Protein AF-A0A8S4DML5-F1 (afdb_monomer_lite)

Secondary structure (DSSP, 8-state):
----------SS-SSS----------------------------------------------------------------PPPPPPSSHHHHHHHHHHHHHHHHHH-TTS-HHHHHHHHHHHHHHHHHHHHHHHHHHHHTTSSS-----------------PPPHHHHHHHHHHHHHHHHHHHHHHHHHHHHHHHHHHHHT---HHHHHHTSSS---------PPP-PPPP--PPP---SSTT--HHHHHHHHHHHS---TTPPPSEEEEETTEEEEE--------GGGTTTEEEEEEETTSSSSSBPEEEEEE--S-------------B-GGG--HHHHHHHHHHHHHHTT--HHHHTT---HHHHHHHHHHHHHHHHHHHHHHSPBP--------TT--HHHHHHHHHHHHHHHHHHHHHHHTS--S--

Structure (mmCIF, N/CA/C/O backbone):
data_AF-A0A8S4DML5-F1
#
_entry.id   AF-A0A8S4DML5-F1
#
loop_
_atom_site.group_PDB
_atom_site.id
_atom_site.type_symbol
_atom_site.label_atom_id
_atom_site.label_alt_id
_atom_site.label_comp_id
_atom_site.label_asym_id
_atom_site.label_entity_id
_atom_site.label_seq_id
_atom_site.pdbx_PDB_ins_code
_atom_site.Cartn_x
_atom_site.Cartn_y
_atom_site.Cartn_z
_atom_site.occupancy
_atom_site.B_iso_or_equiv
_atom_site.auth_seq_id
_atom_site.auth_comp_id
_atom_site.auth_asym_id
_atom_site.auth_atom_id
_atom_site.pdbx_PDB_model_num
ATOM 1 N N . MET A 1 1 ? 69.314 3.928 -83.549 1.00 43.50 1 MET A N 1
ATOM 2 C CA . MET A 1 1 ? 68.982 5.029 -82.618 1.00 43.50 1 MET A CA 1
ATOM 3 C C . MET A 1 1 ? 67.497 4.876 -82.289 1.00 43.50 1 MET A C 1
ATOM 5 O O . MET A 1 1 ? 66.693 5.177 -83.151 1.00 43.50 1 MET A O 1
ATOM 9 N N . SER A 1 2 ? 67.103 4.047 -81.308 1.00 38.12 2 SER A N 1
ATOM 10 C CA . SER A 1 2 ? 67.090 4.299 -79.843 1.00 38.12 2 SER A CA 1
ATOM 11 C C . SER A 1 2 ? 66.292 5.568 -79.516 1.00 38.12 2 SER A C 1
ATOM 13 O O . SER A 1 2 ? 66.682 6.614 -80.013 1.00 38.12 2 SER A O 1
ATOM 15 N N . SER A 1 3 ? 65.213 5.617 -78.730 1.00 38.69 3 SER A N 1
ATOM 16 C CA . SER A 1 3 ? 64.372 4.673 -77.963 1.00 38.69 3 SER A CA 1
ATOM 17 C C . SER A 1 3 ? 63.015 5.403 -77.801 1.00 38.69 3 SER A C 1
ATOM 19 O O . SER A 1 3 ? 63.015 6.617 -77.633 1.00 38.69 3 SER A O 1
ATOM 21 N N . ALA A 1 4 ? 61.852 4.830 -78.117 1.00 42.56 4 ALA A N 1
ATOM 22 C CA . ALA A 1 4 ? 61.003 3.975 -77.275 1.00 42.56 4 ALA A CA 1
ATOM 23 C C . ALA A 1 4 ? 60.740 4.495 -75.840 1.00 42.56 4 ALA A C 1
ATOM 25 O O . ALA A 1 4 ? 61.623 4.464 -74.990 1.00 42.56 4 ALA A O 1
ATOM 26 N N . GLU A 1 5 ? 59.489 4.929 -75.635 1.00 47.06 5 GLU A N 1
ATOM 27 C CA . GLU A 1 5 ? 58.614 4.691 -74.473 1.00 47.06 5 GLU A CA 1
ATOM 28 C C . GLU A 1 5 ? 59.188 4.833 -73.053 1.00 47.06 5 GLU A C 1
ATOM 30 O O . GLU A 1 5 ? 59.915 3.965 -72.576 1.00 47.06 5 GLU A O 1
ATOM 35 N N . LYS A 1 6 ? 58.725 5.870 -72.334 1.00 44.53 6 LYS A N 1
ATOM 36 C CA . LYS A 1 6 ? 58.383 5.865 -70.892 1.00 44.53 6 LYS A CA 1
ATOM 37 C C . LYS A 1 6 ? 57.997 7.280 -70.450 1.00 44.53 6 LYS A C 1
ATOM 39 O O . LYS A 1 6 ? 58.834 8.171 -70.517 1.00 44.53 6 LYS A O 1
ATOM 44 N N . ASN A 1 7 ? 56.740 7.475 -70.041 1.00 41.44 7 ASN A N 1
ATOM 45 C CA . ASN A 1 7 ? 56.297 8.370 -68.951 1.00 41.44 7 ASN A CA 1
ATOM 46 C C . ASN A 1 7 ? 54.785 8.634 -69.044 1.00 41.44 7 ASN A C 1
ATOM 48 O O . ASN A 1 7 ? 54.324 9.692 -69.465 1.00 41.44 7 ASN A O 1
ATOM 52 N N . LYS A 1 8 ? 54.008 7.644 -68.612 1.00 47.72 8 LYS A N 1
ATOM 53 C CA . LYS A 1 8 ? 52.675 7.814 -68.033 1.00 47.72 8 LYS A CA 1
ATOM 54 C C . LYS A 1 8 ? 52.695 6.941 -66.790 1.00 47.72 8 LYS A C 1
ATOM 56 O O . LYS A 1 8 ? 52.765 5.735 -66.956 1.00 47.72 8 LYS A O 1
ATOM 61 N N . ASP A 1 9 ? 52.824 7.578 -65.628 1.00 46.12 9 ASP A N 1
ATOM 62 C CA . ASP A 1 9 ? 52.493 7.086 -64.277 1.00 46.12 9 ASP A CA 1
ATOM 63 C C . ASP A 1 9 ? 53.330 7.855 -63.253 1.00 46.12 9 ASP A C 1
ATOM 65 O O . ASP A 1 9 ? 54.332 7.361 -62.749 1.00 46.12 9 ASP A O 1
ATOM 69 N N . SER A 1 10 ? 52.966 9.113 -62.991 1.00 44.53 10 SER A N 1
ATOM 70 C CA . SER A 1 10 ? 53.506 9.920 -61.882 1.00 44.53 10 SER A CA 1
ATOM 71 C C . SER A 1 10 ? 52.657 11.183 -61.696 1.00 44.53 10 SER A C 1
ATOM 73 O O . SER A 1 10 ? 53.144 12.271 -61.966 1.00 44.53 10 SER A O 1
ATOM 75 N N . LEU A 1 11 ? 51.368 11.068 -61.344 1.00 45.03 11 LEU A N 1
ATOM 76 C CA . LEU A 1 11 ? 50.532 12.226 -60.951 1.00 45.03 11 LEU A CA 1
ATOM 77 C C . LEU A 1 11 ? 49.243 11.794 -60.216 1.00 45.03 11 LEU A C 1
ATOM 79 O O . LEU A 1 11 ? 48.138 12.239 -60.522 1.00 45.03 11 LEU A O 1
ATOM 83 N N . SER A 1 12 ? 49.359 10.872 -59.252 1.00 45.91 12 SER A N 1
ATOM 84 C CA . SER A 1 12 ? 48.226 10.467 -58.389 1.00 45.91 12 SER A CA 1
ATOM 85 C C . SER A 1 12 ? 48.623 10.115 -56.947 1.00 45.91 12 SER A C 1
ATOM 87 O O . SER A 1 12 ? 47.903 9.392 -56.270 1.00 45.91 12 SER A O 1
ATOM 89 N N . GLN A 1 13 ? 49.746 10.636 -56.447 1.00 42.59 13 GLN A N 1
ATOM 90 C CA . GLN A 1 13 ? 50.153 10.485 -55.043 1.00 42.59 13 GLN A CA 1
ATOM 91 C C . GLN A 1 13 ? 50.622 11.829 -54.481 1.00 42.59 13 GLN A C 1
ATOM 93 O O . GLN A 1 13 ? 51.807 12.041 -54.274 1.00 42.59 13 GLN A O 1
ATOM 98 N N . GLU A 1 14 ? 49.689 12.758 -54.272 1.00 41.12 14 GLU A N 1
ATOM 99 C CA . GLU A 1 14 ? 49.953 13.990 -53.509 1.00 41.12 14 GLU A CA 1
ATOM 100 C C . GLU A 1 14 ? 48.651 14.609 -52.959 1.00 41.12 14 GLU A C 1
ATOM 102 O O . GLU A 1 14 ? 48.405 15.807 -53.054 1.00 41.12 14 GLU A O 1
ATOM 107 N N . ALA A 1 15 ? 47.761 13.775 -52.402 1.00 43.31 15 ALA A N 1
ATOM 108 C CA . ALA A 1 15 ? 46.503 14.241 -51.801 1.00 43.31 15 ALA A CA 1
ATOM 109 C C . ALA A 1 15 ? 46.094 13.498 -50.514 1.00 43.31 15 ALA A C 1
ATOM 111 O O . ALA A 1 15 ? 44.920 13.496 -50.156 1.00 43.31 15 ALA A O 1
ATOM 112 N N . GLU A 1 16 ? 47.036 12.884 -49.789 1.00 42.53 16 GLU A N 1
ATOM 113 C CA . GLU A 1 16 ? 46.698 12.105 -48.585 1.00 42.53 16 GLU A CA 1
ATOM 114 C C . GLU A 1 16 ? 47.718 12.261 -47.445 1.00 42.53 16 GLU A C 1
ATOM 116 O O . GLU A 1 16 ? 48.120 11.303 -46.790 1.00 42.53 16 GLU A O 1
ATOM 121 N N . GLN A 1 17 ? 48.160 13.497 -47.184 1.00 43.00 17 GLN A N 1
ATOM 122 C CA . GLN A 1 17 ? 49.045 13.774 -46.048 1.00 43.00 17 GLN A CA 1
ATOM 123 C C . GLN A 1 17 ? 48.793 15.138 -45.393 1.00 43.00 17 GLN A C 1
ATOM 125 O O . GLN A 1 17 ? 49.704 15.933 -45.210 1.00 43.00 17 GLN A O 1
ATOM 130 N N . MET A 1 18 ? 47.548 15.414 -44.996 1.00 38.84 18 MET A N 1
ATOM 131 C CA . MET A 1 18 ? 47.234 16.479 -44.033 1.00 38.84 18 MET A CA 1
ATOM 132 C C . MET A 1 18 ? 45.962 16.145 -43.250 1.00 38.84 18 MET A C 1
ATOM 134 O O . MET A 1 18 ? 44.891 16.635 -43.583 1.00 38.84 18 MET A O 1
ATOM 138 N N . GLN A 1 19 ? 46.073 15.318 -42.205 1.00 40.84 19 GLN A N 1
ATOM 139 C CA . GLN A 1 19 ? 45.114 15.275 -41.087 1.00 40.84 19 GLN A CA 1
ATOM 140 C C . GLN A 1 19 ? 45.673 14.449 -39.913 1.00 40.84 19 GLN A C 1
ATOM 142 O O . GLN A 1 19 ? 45.188 13.377 -39.571 1.00 40.84 19 GLN A O 1
ATOM 147 N N . ALA A 1 20 ? 46.730 14.955 -39.275 1.00 39.00 20 ALA A N 1
ATOM 148 C CA . ALA A 1 20 ? 47.215 14.418 -38.004 1.00 39.00 20 ALA A CA 1
ATOM 149 C C . ALA A 1 20 ? 47.859 15.526 -37.159 1.00 39.00 20 ALA A C 1
ATOM 151 O O . ALA A 1 20 ? 49.076 15.637 -37.089 1.00 39.00 20 ALA A O 1
ATOM 152 N N . SER A 1 21 ? 47.045 16.354 -36.501 1.00 42.34 21 SER A N 1
ATOM 153 C CA . SER A 1 21 ? 47.505 17.168 -35.367 1.00 42.34 21 SER A CA 1
ATOM 154 C C . SER A 1 21 ? 46.320 17.762 -34.608 1.00 42.34 21 SER A C 1
ATOM 156 O O . SER A 1 21 ? 45.771 18.783 -35.010 1.00 42.34 21 SER A O 1
ATOM 158 N N . ASN A 1 22 ? 45.921 17.129 -33.505 1.00 33.06 22 ASN A N 1
ATOM 159 C CA . ASN A 1 22 ? 45.274 17.813 -32.380 1.00 33.06 22 ASN A CA 1
ATOM 160 C C . ASN A 1 22 ? 45.374 16.939 -31.122 1.00 33.06 22 ASN A C 1
ATOM 162 O O . ASN A 1 22 ? 44.399 16.391 -30.616 1.00 33.06 22 ASN A O 1
ATOM 166 N N . VAL A 1 23 ? 46.603 16.798 -30.621 1.00 33.56 23 VAL A N 1
ATOM 167 C CA . VAL A 1 23 ? 46.881 16.286 -29.275 1.00 33.56 23 VAL A CA 1
ATOM 168 C C . VAL A 1 23 ? 47.027 17.496 -28.358 1.00 33.56 23 VAL A C 1
ATOM 170 O O . VAL A 1 23 ? 48.011 18.227 -28.429 1.00 33.56 23 VAL A O 1
ATOM 173 N N . ARG A 1 24 ? 46.028 17.719 -27.502 1.00 36.59 24 ARG A N 1
ATOM 174 C CA . ARG A 1 24 ? 46.037 18.765 -26.475 1.00 36.59 24 ARG A CA 1
ATOM 175 C C . ARG A 1 24 ? 46.524 18.147 -25.159 1.00 36.59 24 ARG A C 1
ATOM 177 O O . ARG A 1 24 ? 45.822 17.333 -24.567 1.00 36.59 24 ARG A O 1
ATOM 184 N N . ARG A 1 25 ? 47.733 18.518 -24.725 1.00 37.28 25 ARG A N 1
ATOM 185 C CA . ARG A 1 25 ? 48.276 18.274 -23.376 1.00 37.28 25 ARG A CA 1
ATOM 186 C C . ARG A 1 25 ? 48.234 19.576 -22.567 1.00 37.28 25 ARG A C 1
ATOM 188 O O . ARG A 1 25 ? 48.744 20.583 -23.041 1.00 37.28 25 ARG A O 1
ATOM 195 N N . SER A 1 26 ? 47.705 19.513 -21.347 1.00 39.19 26 SER A N 1
ATOM 196 C CA . SER A 1 26 ? 48.085 20.330 -20.173 1.00 39.19 26 SER A CA 1
ATOM 197 C C . SER A 1 26 ? 47.389 19.701 -18.950 1.00 39.19 26 SER A C 1
ATOM 199 O O . SER A 1 26 ? 46.168 19.573 -18.979 1.00 39.19 26 SER A O 1
ATOM 201 N N . ILE A 1 27 ? 48.090 19.020 -18.034 1.00 33.44 27 ILE A N 1
ATOM 202 C CA . ILE A 1 27 ? 48.936 19.509 -16.914 1.00 33.44 27 ILE A CA 1
ATOM 203 C C . ILE A 1 27 ? 48.115 19.915 -15.674 1.00 33.44 27 ILE A C 1
ATOM 205 O O . ILE A 1 27 ? 47.190 20.714 -15.782 1.00 33.44 27 ILE A O 1
ATOM 209 N N . GLY A 1 28 ? 48.516 19.356 -14.520 1.00 33.41 28 GLY A N 1
ATOM 210 C CA . GLY A 1 28 ? 48.061 19.650 -13.153 1.00 33.41 28 GLY A CA 1
ATOM 211 C C . GLY A 1 28 ? 47.936 18.366 -12.312 1.00 33.41 28 GLY A C 1
ATOM 212 O O . GLY A 1 28 ? 46.857 17.791 -12.245 1.00 33.41 28 GLY A O 1
ATOM 213 N N . GLU A 1 29 ? 49.045 17.716 -11.939 1.00 34.72 29 GLU A N 1
ATOM 214 C CA . GLU A 1 29 ? 49.733 17.872 -10.634 1.00 34.72 29 GLU A CA 1
ATOM 215 C C . GLU A 1 29 ? 48.954 17.296 -9.438 1.00 34.72 29 GLU A C 1
ATOM 217 O O . GLU A 1 29 ? 48.084 17.949 -8.877 1.00 34.72 29 GLU A O 1
ATOM 222 N N . TRP A 1 30 ? 49.331 16.083 -9.018 1.00 33.56 30 TRP A N 1
ATOM 223 C CA . TRP A 1 30 ? 49.193 15.609 -7.636 1.00 33.56 30 TRP A CA 1
ATOM 224 C C . TRP A 1 30 ? 50.451 14.809 -7.286 1.00 33.56 30 TRP A C 1
ATOM 226 O O . TRP A 1 30 ? 50.546 13.617 -7.571 1.00 33.56 30 TRP A O 1
ATOM 236 N N . GLU A 1 31 ? 51.431 15.488 -6.693 1.00 32.94 31 GLU A N 1
ATOM 237 C CA . GLU A 1 31 ? 52.483 14.857 -5.902 1.00 32.94 31 GLU A CA 1
ATOM 238 C C . GLU A 1 31 ? 52.052 14.862 -4.434 1.00 32.94 31 GLU A C 1
ATOM 240 O O . GLU A 1 31 ? 51.835 15.912 -3.833 1.00 32.94 31 GLU A O 1
ATOM 245 N N . ALA A 1 32 ? 51.962 13.677 -3.839 1.00 39.50 32 ALA A N 1
ATOM 246 C CA . ALA A 1 32 ? 52.193 13.499 -2.416 1.00 39.50 32 ALA A CA 1
ATOM 247 C C . ALA A 1 32 ? 52.879 12.145 -2.220 1.00 39.50 32 ALA A C 1
ATOM 249 O O . ALA A 1 32 ? 52.332 11.084 -2.518 1.00 39.50 32 ALA A O 1
ATOM 250 N N . ALA A 1 33 ? 54.126 12.245 -1.781 1.00 34.00 33 ALA A N 1
ATOM 251 C CA . ALA A 1 33 ? 55.048 11.179 -1.450 1.00 34.00 33 ALA A CA 1
ATOM 252 C C . ALA A 1 33 ? 54.569 10.316 -0.270 1.00 34.00 33 ALA A C 1
ATOM 254 O O . ALA A 1 33 ? 53.842 10.812 0.588 1.00 34.00 33 ALA A O 1
ATOM 255 N N . ILE A 1 34 ? 55.056 9.066 -0.194 1.00 35.41 34 ILE A N 1
ATOM 256 C CA . ILE A 1 34 ? 55.748 8.425 0.959 1.00 35.41 34 ILE A CA 1
ATOM 257 C C . ILE A 1 34 ? 55.991 6.922 0.640 1.00 35.41 34 ILE A C 1
ATOM 259 O O . ILE A 1 34 ? 55.310 6.370 -0.224 1.00 35.41 34 ILE A O 1
ATOM 263 N N . PRO A 1 35 ? 57.028 6.274 1.217 1.00 47.12 35 PRO A N 1
ATOM 264 C CA . PRO A 1 35 ? 57.966 5.462 0.449 1.00 47.12 35 PRO A CA 1
ATOM 265 C C . PRO A 1 35 ? 57.897 3.942 0.690 1.00 47.12 35 PRO A C 1
ATOM 267 O O . PRO A 1 35 ? 57.499 3.457 1.742 1.00 47.12 35 PRO A O 1
ATOM 270 N N . ASN A 1 36 ? 58.399 3.224 -0.317 1.00 34.19 36 ASN A N 1
ATOM 271 C CA . ASN A 1 36 ? 59.431 2.181 -0.258 1.00 34.19 36 ASN A CA 1
ATOM 272 C C . ASN A 1 36 ? 59.544 1.328 1.029 1.00 34.19 36 ASN A C 1
ATOM 274 O O . ASN A 1 36 ? 60.187 1.733 1.996 1.00 34.19 36 ASN A O 1
ATOM 278 N N . GLN A 1 37 ? 59.076 0.078 0.962 1.00 35.03 37 GLN A N 1
ATOM 279 C CA . GLN A 1 37 ? 59.736 -1.056 1.615 1.00 35.03 37 GLN A CA 1
ATOM 280 C C . GLN A 1 37 ? 59.758 -2.243 0.652 1.00 35.03 37 GLN A C 1
ATOM 282 O O . GLN A 1 37 ? 58.723 -2.690 0.159 1.00 35.03 37 GLN A O 1
ATOM 287 N N . GLY A 1 38 ? 60.970 -2.707 0.352 1.00 32.72 38 GLY A N 1
ATOM 288 C CA . GLY A 1 38 ? 61.217 -3.886 -0.460 1.00 32.72 38 GLY A CA 1
ATOM 289 C C . GLY A 1 38 ? 61.038 -5.179 0.327 1.00 32.72 38 GLY A C 1
ATOM 290 O O . GLY A 1 38 ? 61.158 -5.202 1.547 1.00 32.72 38 GLY A O 1
ATOM 291 N N . SER A 1 39 ? 60.807 -6.267 -0.399 1.00 33.22 39 SER A N 1
ATOM 292 C CA . SER A 1 39 ? 61.196 -7.610 0.017 1.00 33.22 39 SER A CA 1
ATOM 293 C C . SER A 1 39 ? 61.070 -8.576 -1.162 1.00 33.22 39 SER A C 1
ATOM 295 O O . SER A 1 39 ? 60.034 -8.705 -1.805 1.00 33.22 39 SER A O 1
ATOM 297 N N . SER A 1 40 ? 62.212 -9.189 -1.426 1.00 33.50 40 SER A N 1
ATOM 298 C CA . SER A 1 40 ? 62.582 -10.311 -2.281 1.00 33.50 40 SER A CA 1
ATOM 299 C C . SER A 1 40 ? 61.523 -11.353 -2.683 1.00 33.50 40 SER A C 1
ATOM 301 O O . SER A 1 40 ? 60.877 -11.974 -1.842 1.00 33.50 40 SER A O 1
ATOM 303 N N . ASN A 1 41 ? 61.532 -11.668 -3.986 1.00 37.12 41 ASN A N 1
ATOM 304 C CA . ASN A 1 41 ? 61.217 -12.990 -4.550 1.00 37.12 41 ASN A CA 1
ATOM 305 C C . ASN A 1 41 ? 62.090 -14.090 -3.905 1.00 37.12 41 ASN A C 1
ATOM 307 O O . ASN A 1 41 ? 63.236 -13.824 -3.530 1.00 37.12 41 ASN A O 1
ATOM 311 N N . PRO A 1 42 ? 61.630 -15.353 -3.918 1.00 44.56 42 PRO A N 1
ATOM 312 C CA . PRO A 1 42 ? 62.231 -16.243 -4.910 1.00 44.56 42 PRO A CA 1
ATOM 313 C C . PRO A 1 42 ? 61.254 -17.181 -5.643 1.00 44.56 42 PRO A C 1
ATOM 315 O O . PRO A 1 42 ? 60.119 -17.425 -5.250 1.00 44.56 42 PRO A O 1
ATOM 318 N N . SER A 1 43 ? 61.810 -17.664 -6.750 1.00 36.31 43 SER A N 1
ATOM 319 C CA . SER A 1 43 ? 61.321 -18.486 -7.862 1.00 36.31 43 SER A CA 1
ATOM 320 C C . SER A 1 43 ? 60.742 -19.882 -7.519 1.00 36.31 43 SER A C 1
ATOM 322 O O . SER A 1 43 ? 60.830 -20.331 -6.377 1.00 36.31 43 SER A O 1
ATOM 324 N N . PRO A 1 44 ? 60.180 -20.599 -8.522 1.00 51.00 44 PRO A N 1
ATOM 325 C CA . PRO A 1 44 ? 59.235 -21.699 -8.358 1.00 51.00 44 PRO A CA 1
ATOM 326 C C . PRO A 1 44 ? 59.912 -23.072 -8.262 1.00 51.00 44 PRO A C 1
ATOM 328 O O . PRO A 1 44 ? 61.023 -23.274 -8.755 1.00 51.00 44 PRO A O 1
ATOM 331 N N . ARG A 1 45 ? 59.203 -24.059 -7.696 1.00 34.53 45 ARG A N 1
ATOM 332 C CA . ARG A 1 45 ? 59.623 -25.466 -7.716 1.00 34.53 45 ARG A CA 1
ATOM 333 C C . ARG A 1 45 ? 58.553 -26.364 -8.332 1.00 34.53 45 ARG A C 1
ATOM 335 O O . ARG A 1 45 ? 57.362 -26.214 -8.086 1.00 34.53 45 ARG A O 1
ATOM 342 N N . ALA A 1 46 ? 59.054 -27.257 -9.174 1.00 35.62 46 ALA A N 1
ATOM 343 C CA . ALA A 1 46 ? 58.359 -28.117 -10.108 1.00 35.62 46 ALA A CA 1
ATOM 344 C C . ALA A 1 46 ? 57.566 -29.278 -9.476 1.00 35.62 46 ALA A C 1
ATOM 346 O O . ALA A 1 46 ? 57.912 -29.781 -8.411 1.00 35.62 46 ALA A O 1
ATOM 347 N N . ALA A 1 47 ? 56.542 -29.682 -10.237 1.00 37.44 47 ALA A N 1
ATOM 348 C CA . ALA A 1 47 ? 55.995 -31.019 -10.485 1.00 37.44 47 ALA A CA 1
ATOM 349 C C . ALA A 1 47 ? 56.311 -32.161 -9.508 1.00 37.44 47 ALA A C 1
ATOM 351 O O . ALA A 1 47 ? 57.469 -32.547 -9.398 1.00 37.44 47 ALA A O 1
ATOM 352 N N . GLN A 1 48 ? 55.258 -32.845 -9.032 1.00 39.84 48 GLN A N 1
ATOM 353 C CA . GLN A 1 48 ? 55.164 -34.311 -9.100 1.00 39.84 48 GLN A CA 1
ATOM 354 C C . GLN A 1 48 ? 53.715 -34.762 -9.354 1.00 39.84 48 GLN A C 1
ATOM 356 O O . GLN A 1 48 ? 52.764 -34.259 -8.762 1.00 39.84 48 GLN A O 1
ATOM 361 N N . VAL A 1 49 ? 53.599 -35.698 -10.292 1.00 39.88 49 VAL A N 1
ATOM 362 C CA . VAL A 1 49 ? 52.410 -36.423 -10.753 1.00 39.88 49 VAL A CA 1
ATOM 363 C C . VAL A 1 49 ? 52.389 -37.801 -10.084 1.00 39.88 49 VAL A C 1
ATOM 365 O O . VAL A 1 49 ? 53.464 -38.361 -9.877 1.00 39.88 49 VAL A O 1
ATOM 368 N N . ALA A 1 50 ? 51.174 -38.338 -9.876 1.00 41.19 50 ALA A N 1
ATOM 369 C CA . ALA A 1 50 ? 50.750 -39.759 -9.833 1.00 41.19 50 ALA A CA 1
ATOM 370 C C . ALA A 1 50 ? 49.983 -40.146 -8.543 1.00 41.19 50 ALA A C 1
ATOM 372 O O . ALA A 1 50 ? 50.158 -39.501 -7.514 1.00 41.19 50 ALA A O 1
ATOM 373 N N . PRO A 1 51 ? 49.225 -41.262 -8.529 1.00 51.12 51 PRO A N 1
ATOM 374 C CA . PRO A 1 51 ? 48.191 -41.662 -9.487 1.00 51.12 51 PRO A CA 1
ATOM 375 C C . PRO A 1 51 ? 46.864 -42.060 -8.793 1.00 51.12 51 PRO A C 1
ATOM 377 O O . PRO A 1 51 ? 46.762 -42.178 -7.574 1.00 51.12 51 PRO A O 1
ATOM 380 N N . ALA A 1 52 ? 45.839 -42.281 -9.616 1.00 43.06 52 ALA A N 1
ATOM 381 C CA . ALA A 1 52 ? 44.499 -42.719 -9.244 1.00 43.06 52 ALA A CA 1
ATOM 382 C C . ALA A 1 52 ? 44.426 -44.173 -8.732 1.00 43.06 52 ALA A C 1
ATOM 384 O O . ALA A 1 52 ? 45.154 -45.044 -9.206 1.00 43.06 52 ALA A O 1
ATOM 385 N N . ALA A 1 53 ? 43.449 -44.441 -7.858 1.00 40.47 53 ALA A N 1
ATOM 386 C CA . ALA A 1 53 ? 42.870 -45.765 -7.616 1.00 40.47 53 ALA A CA 1
ATOM 387 C C . ALA A 1 53 ? 41.403 -45.641 -7.121 1.00 40.47 53 ALA A C 1
ATOM 389 O O . ALA A 1 53 ? 41.023 -44.573 -6.636 1.00 40.47 53 ALA A O 1
ATOM 390 N N . PRO A 1 54 ? 40.556 -46.682 -7.286 1.00 47.88 54 PRO A N 1
ATOM 391 C CA . PRO A 1 54 ? 39.150 -46.494 -7.646 1.00 47.88 54 PRO A CA 1
ATOM 392 C C . PRO A 1 54 ? 38.122 -47.015 -6.617 1.00 47.88 54 PRO A C 1
ATOM 394 O O . PRO A 1 54 ? 38.455 -47.671 -5.634 1.00 47.88 54 PRO A O 1
ATOM 397 N N . CYS A 1 55 ? 36.849 -46.814 -6.980 1.00 30.34 55 CYS A N 1
ATOM 398 C CA . CYS A 1 55 ? 35.654 -47.573 -6.583 1.00 30.34 55 CYS A CA 1
ATOM 399 C C . CYS A 1 55 ? 35.063 -47.339 -5.182 1.00 30.34 55 CYS A C 1
ATOM 401 O O . CYS A 1 55 ? 35.623 -47.741 -4.166 1.00 30.34 55 CYS A O 1
ATOM 403 N N . LYS A 1 56 ? 33.794 -46.899 -5.161 1.00 36.09 56 LYS A N 1
ATOM 404 C CA . LYS A 1 56 ? 32.656 -47.768 -4.794 1.00 36.09 56 LYS A CA 1
ATOM 405 C C . LYS A 1 56 ? 31.320 -47.100 -5.128 1.00 36.09 56 LYS A C 1
ATOM 407 O O . LYS A 1 56 ? 30.941 -46.093 -4.540 1.00 36.09 56 LYS A O 1
ATOM 412 N N . ALA A 1 57 ? 30.610 -47.716 -6.069 1.00 38.06 57 ALA A N 1
ATOM 413 C CA . ALA A 1 57 ? 29.192 -47.507 -6.299 1.00 38.06 57 ALA A CA 1
ATOM 414 C C . ALA A 1 57 ? 28.395 -47.976 -5.072 1.00 38.06 57 ALA A C 1
ATOM 416 O O . ALA A 1 57 ? 28.680 -49.037 -4.510 1.00 38.06 57 ALA A O 1
ATOM 417 N N . LYS A 1 58 ? 27.380 -47.206 -4.681 1.00 39.53 58 LYS A N 1
ATOM 418 C CA . LYS A 1 58 ? 26.340 -47.665 -3.763 1.00 39.53 58 LYS A CA 1
ATOM 419 C C . LYS A 1 58 ? 24.982 -47.315 -4.355 1.00 39.53 58 LYS A C 1
ATOM 421 O O . LYS A 1 58 ? 24.534 -46.177 -4.317 1.00 39.53 58 LYS A O 1
ATOM 426 N N . THR A 1 59 ? 24.384 -48.338 -4.949 1.00 37.12 59 THR A N 1
ATOM 427 C CA . THR A 1 59 ? 22.961 -48.480 -5.233 1.00 37.12 59 THR A CA 1
ATOM 428 C C . THR A 1 59 ? 22.161 -48.170 -3.973 1.00 37.12 59 THR A C 1
ATOM 430 O O . THR A 1 59 ? 22.435 -48.772 -2.936 1.00 37.12 59 THR A O 1
ATOM 433 N N . GLN A 1 60 ? 21.158 -47.299 -4.055 1.00 38.66 60 GLN A N 1
ATOM 434 C CA . GLN A 1 60 ? 20.016 -47.355 -3.149 1.00 38.66 60 GLN A CA 1
ATOM 435 C C . GLN A 1 60 ? 18.754 -46.839 -3.836 1.00 38.66 60 GLN A C 1
ATOM 437 O O . GLN A 1 60 ? 18.779 -45.981 -4.713 1.00 38.66 60 GLN A O 1
ATOM 442 N N . SER A 1 61 ? 17.683 -47.523 -3.480 1.00 32.16 61 SER A N 1
ATOM 443 C CA . SER A 1 61 ? 16.460 -47.770 -4.215 1.00 32.16 61 SER A CA 1
ATOM 444 C C . SER A 1 61 ? 15.339 -46.792 -3.885 1.00 32.16 61 SER A C 1
ATOM 446 O O . SER A 1 61 ? 15.277 -46.217 -2.804 1.00 32.16 61 SER A O 1
ATOM 448 N N . LEU A 1 62 ? 14.416 -46.720 -4.841 1.00 36.69 62 LEU A N 1
ATOM 449 C CA . LEU A 1 62 ? 13.020 -46.307 -4.741 1.00 36.69 62 LEU A CA 1
ATOM 450 C C . LEU A 1 62 ? 12.337 -46.734 -3.423 1.00 36.69 62 LEU A C 1
ATOM 452 O O . LEU A 1 62 ? 12.292 -47.927 -3.136 1.00 36.69 62 LEU A O 1
ATOM 456 N N . THR A 1 63 ? 11.693 -45.789 -2.733 1.00 33.16 63 THR A N 1
ATOM 457 C CA . THR A 1 63 ? 10.456 -46.001 -1.950 1.00 33.16 63 THR A CA 1
ATOM 458 C C . THR A 1 63 ? 9.691 -44.681 -1.823 1.00 33.16 63 THR A C 1
ATOM 460 O O . THR A 1 63 ? 10.283 -43.637 -1.560 1.00 33.16 63 THR A O 1
ATOM 463 N N . GLN A 1 64 ? 8.376 -44.739 -2.046 1.00 38.91 64 GLN A N 1
ATOM 464 C CA . GLN A 1 64 ? 7.416 -43.634 -1.987 1.00 38.91 64 GLN A CA 1
ATOM 465 C C . GLN A 1 64 ? 6.687 -43.577 -0.627 1.00 38.91 64 GLN A C 1
ATOM 467 O O . GLN A 1 64 ? 6.302 -44.622 -0.110 1.00 38.91 64 GLN A O 1
ATOM 472 N N . GLY A 1 65 ? 6.400 -42.348 -0.164 1.00 31.02 65 GLY A N 1
ATOM 473 C CA . GLY A 1 65 ? 5.276 -41.952 0.718 1.00 31.02 65 GLY A CA 1
ATOM 474 C C . GLY A 1 65 ? 5.497 -41.986 2.247 1.00 31.02 65 GLY A C 1
ATOM 475 O O . GLY A 1 65 ? 6.401 -42.673 2.708 1.00 31.02 65 GLY A O 1
ATOM 476 N N . PRO A 1 66 ? 4.603 -41.372 3.060 1.00 48.72 66 PRO A N 1
ATOM 477 C CA . PRO A 1 66 ? 4.012 -40.026 2.940 1.00 48.72 66 PRO A CA 1
ATOM 478 C C . PRO A 1 66 ? 4.028 -39.215 4.276 1.00 48.72 66 PRO A C 1
ATOM 480 O O . PRO A 1 66 ? 4.334 -39.744 5.337 1.00 48.72 66 PRO A O 1
ATOM 483 N N . THR A 1 67 ? 3.620 -37.936 4.194 1.00 39.62 67 THR A N 1
ATOM 484 C CA . THR A 1 67 ? 3.108 -37.038 5.270 1.00 39.62 67 THR A CA 1
ATOM 485 C C . THR A 1 67 ? 3.999 -36.714 6.482 1.00 39.62 67 THR A C 1
ATOM 487 O O . THR A 1 67 ? 4.190 -37.535 7.370 1.00 39.62 67 THR A O 1
ATOM 490 N N . GLY A 1 68 ? 4.434 -35.448 6.566 1.00 34.69 68 GLY A N 1
ATOM 491 C CA . GLY A 1 68 ? 5.105 -34.854 7.727 1.00 34.69 68 GLY A CA 1
ATOM 492 C C . GLY A 1 68 ? 4.726 -33.380 7.904 1.00 34.69 68 GLY A C 1
ATOM 493 O O . GLY A 1 68 ? 5.243 -32.504 7.219 1.00 34.69 68 GLY A O 1
ATOM 494 N N . GLU A 1 69 ? 3.750 -33.176 8.779 1.00 39.59 69 GLU A N 1
ATOM 495 C CA . GLU A 1 69 ? 3.483 -32.047 9.679 1.00 39.59 69 GLU A CA 1
ATOM 496 C C . GLU A 1 69 ? 4.597 -30.976 9.790 1.00 39.59 69 GLU A C 1
ATOM 498 O O . GLU A 1 69 ? 5.717 -31.259 10.211 1.00 39.59 69 GLU A O 1
ATOM 503 N N . VAL A 1 70 ? 4.280 -29.720 9.444 1.00 39.47 70 VAL A N 1
ATOM 504 C CA . VAL A 1 70 ? 5.164 -28.557 9.649 1.00 39.47 70 VAL A CA 1
ATOM 505 C C . VAL A 1 70 ? 4.628 -27.733 10.815 1.00 39.47 70 VAL A C 1
ATOM 507 O O . VAL A 1 70 ? 3.689 -26.953 10.675 1.00 39.47 70 VAL A O 1
ATOM 510 N N . THR A 1 71 ? 5.246 -27.906 11.980 1.00 37.66 71 THR A N 1
ATOM 511 C CA . THR A 1 71 ? 5.114 -27.011 13.132 1.00 37.66 71 THR A CA 1
ATOM 512 C C . THR A 1 71 ? 5.958 -25.755 12.910 1.00 37.66 71 THR A C 1
ATOM 514 O O . THR A 1 71 ? 7.186 -25.832 12.941 1.00 37.66 71 THR A O 1
ATOM 517 N N . ASP A 1 72 ? 5.322 -24.596 12.736 1.00 34.59 72 ASP A N 1
ATOM 518 C CA . ASP A 1 72 ? 6.000 -23.294 12.700 1.00 34.59 72 ASP A CA 1
ATOM 519 C C . ASP A 1 72 ? 5.923 -22.629 14.090 1.00 34.59 72 ASP A C 1
ATOM 521 O O . ASP A 1 72 ? 4.964 -21.940 14.444 1.00 34.59 72 ASP A O 1
ATOM 525 N N . ARG A 1 73 ? 6.925 -22.908 14.936 1.00 38.22 73 ARG A N 1
ATOM 526 C CA . ARG A 1 73 ? 7.151 -22.239 16.229 1.00 38.22 73 ARG A CA 1
ATOM 527 C C . ARG A 1 73 ? 8.133 -21.086 16.023 1.00 38.22 73 ARG A C 1
ATOM 529 O O . ARG A 1 73 ? 9.346 -21.277 16.070 1.00 38.22 73 ARG A O 1
ATOM 536 N N . ARG A 1 74 ? 7.615 -19.866 15.871 1.00 34.22 74 ARG A N 1
ATOM 537 C CA . ARG A 1 74 ? 8.423 -18.638 15.910 1.00 34.22 74 ARG A CA 1
ATOM 538 C C . ARG A 1 74 ? 8.534 -18.123 17.348 1.00 34.22 74 ARG A C 1
ATOM 540 O O . ARG A 1 74 ? 7.756 -17.280 17.784 1.00 34.22 74 ARG A O 1
ATOM 547 N N . SER A 1 75 ? 9.510 -18.645 18.084 1.00 35.25 75 SER A N 1
ATOM 548 C CA . SER A 1 75 ? 9.905 -18.131 19.399 1.00 35.25 75 SER A CA 1
ATOM 549 C C . SER A 1 75 ? 10.546 -16.747 19.251 1.00 35.25 75 SER A C 1
ATOM 551 O O . SER A 1 75 ? 11.578 -16.595 18.601 1.00 35.25 75 SER A O 1
ATOM 553 N N . VAL A 1 76 ? 9.927 -15.725 19.843 1.00 42.31 76 VAL A N 1
ATOM 554 C CA . VAL A 1 76 ? 10.504 -14.383 19.986 1.00 42.31 76 VAL A CA 1
ATOM 555 C C . VAL A 1 76 ? 11.381 -14.384 21.237 1.00 42.31 76 VAL A C 1
ATOM 557 O O . VAL A 1 76 ? 10.879 -14.295 22.354 1.00 42.31 76 VAL A O 1
ATOM 560 N N . GLU A 1 77 ? 12.696 -14.497 21.060 1.00 34.88 77 GLU A N 1
ATOM 561 C CA . GLU A 1 77 ? 13.669 -14.259 22.129 1.00 34.88 77 GLU A CA 1
ATOM 562 C C . GLU A 1 77 ? 13.727 -12.761 22.454 1.00 34.88 77 GLU A C 1
ATOM 564 O O . GLU A 1 77 ? 14.376 -11.962 21.778 1.00 34.88 77 GLU A O 1
ATOM 569 N N . THR A 1 78 ? 13.043 -12.351 23.520 1.00 35.84 78 THR A N 1
ATOM 570 C CA . THR A 1 78 ? 13.291 -11.063 24.173 1.00 35.84 78 THR A CA 1
ATOM 571 C C . THR A 1 78 ? 14.574 -11.152 24.991 1.00 35.84 78 THR A C 1
ATOM 573 O O . THR A 1 78 ? 14.556 -11.537 26.158 1.00 35.84 78 THR A O 1
ATOM 576 N N . THR A 1 79 ? 15.699 -10.757 24.399 1.00 35.03 79 THR A N 1
ATOM 577 C CA . THR A 1 79 ? 16.945 -10.512 25.131 1.00 35.03 79 THR A CA 1
ATOM 578 C C . THR A 1 79 ? 16.764 -9.292 26.043 1.00 35.03 79 THR A C 1
ATOM 580 O O . THR A 1 79 ? 16.851 -8.139 25.609 1.00 35.03 79 THR A O 1
ATOM 583 N N . THR A 1 80 ? 16.463 -9.524 27.321 1.00 41.22 80 THR A N 1
ATOM 584 C CA . THR A 1 80 ? 16.364 -8.482 28.351 1.00 41.22 80 THR A CA 1
ATOM 585 C C . THR A 1 80 ? 17.747 -7.960 28.718 1.00 41.22 80 THR A C 1
ATOM 587 O O . THR A 1 80 ? 18.396 -8.445 29.641 1.00 41.22 80 THR A O 1
ATOM 590 N N . SER A 1 81 ? 18.196 -6.939 27.992 1.00 58.28 81 SER A N 1
ATOM 591 C CA . SER A 1 81 ? 19.347 -6.124 28.391 1.00 58.28 81 SER A CA 1
ATOM 592 C C . SER A 1 81 ? 19.058 -5.447 29.744 1.00 58.28 81 SER A C 1
ATOM 594 O O . SER A 1 81 ? 17.943 -4.946 29.935 1.00 58.28 81 SER A O 1
ATOM 596 N N . PRO A 1 82 ? 20.020 -5.385 30.683 1.00 69.19 82 PRO A N 1
ATOM 597 C CA . PRO A 1 82 ? 19.817 -4.738 31.976 1.00 69.19 82 PRO A CA 1
ATOM 598 C C . PRO A 1 82 ? 19.467 -3.256 31.789 1.00 69.19 82 PRO A C 1
ATOM 600 O O . PRO A 1 82 ? 20.207 -2.500 31.157 1.00 69.19 82 PRO A O 1
ATOM 603 N N . LYS A 1 83 ? 18.316 -2.832 32.328 1.00 77.88 83 LYS A N 1
ATOM 604 C CA . LYS A 1 83 ? 17.878 -1.433 32.261 1.00 77.88 83 LYS A CA 1
ATOM 605 C C . LYS A 1 83 ? 18.821 -0.558 33.106 1.00 77.88 83 LYS A C 1
ATOM 607 O O . LYS A 1 83 ? 19.063 -0.896 34.268 1.00 77.88 83 LYS A O 1
ATOM 612 N N . PRO A 1 84 ? 19.345 0.558 32.571 1.00 82.81 84 PRO A N 1
ATOM 613 C CA . PRO A 1 84 ? 20.165 1.488 33.343 1.00 82.81 84 PRO A CA 1
ATOM 614 C C . PRO A 1 84 ? 19.365 2.065 34.521 1.00 82.81 84 PRO A C 1
ATOM 616 O O . PRO A 1 84 ? 18.214 2.468 34.362 1.00 82.81 84 PRO A O 1
ATOM 619 N N . LYS A 1 85 ? 19.967 2.097 35.717 1.00 88.38 85 LYS A N 1
ATOM 620 C CA . LYS A 1 85 ? 19.362 2.706 36.912 1.00 88.38 85 LYS A CA 1
ATOM 621 C C . LYS A 1 85 ? 19.519 4.227 36.847 1.00 88.38 85 LYS A C 1
ATOM 623 O O . LYS A 1 85 ? 20.639 4.732 36.808 1.00 88.38 85 LYS A O 1
ATOM 628 N N . TYR A 1 86 ? 18.404 4.951 36.865 1.00 92.94 86 TYR A N 1
ATOM 629 C CA . TYR A 1 86 ? 18.370 6.415 36.878 1.00 92.94 86 TYR A CA 1
ATOM 630 C C . TYR A 1 86 ? 18.172 6.944 38.303 1.00 92.94 86 TYR A C 1
ATOM 632 O O . TYR A 1 86 ? 17.476 6.322 39.100 1.00 92.94 86 TYR A O 1
ATOM 640 N N . LYS A 1 87 ? 18.788 8.091 38.631 1.00 87.81 87 LYS A N 1
ATOM 641 C CA . LYS A 1 87 ? 18.714 8.685 39.981 1.00 87.81 87 LYS A CA 1
ATOM 642 C C . LYS A 1 87 ? 17.341 9.311 40.270 1.00 87.81 87 LYS A C 1
ATOM 644 O O . LYS A 1 87 ? 16.821 9.123 41.361 1.00 87.81 87 LYS A O 1
ATOM 649 N N . ASN A 1 88 ? 16.749 9.993 39.281 1.00 93.19 88 ASN A N 1
ATOM 650 C CA . ASN A 1 88 ? 15.466 10.711 39.394 1.00 93.19 88 ASN A CA 1
ATOM 651 C C . ASN A 1 88 ? 14.528 10.358 38.222 1.00 93.19 88 ASN A C 1
ATOM 653 O O . ASN A 1 88 ? 15.017 10.051 37.126 1.00 93.19 88 ASN A O 1
ATOM 657 N N . ARG A 1 89 ? 13.198 10.482 38.382 1.00 91.50 89 ARG A N 1
ATOM 658 C CA . ARG A 1 89 ? 12.243 10.155 37.297 1.00 91.50 89 ARG A CA 1
ATOM 659 C C . ARG A 1 89 ? 12.358 11.141 36.136 1.00 91.50 89 ARG A C 1
ATOM 661 O O . ARG A 1 89 ? 12.218 10.739 34.985 1.00 91.50 89 ARG A O 1
ATOM 668 N N . THR A 1 90 ? 12.713 12.405 36.388 1.00 93.44 90 THR A N 1
ATOM 669 C CA . THR A 1 90 ? 13.066 13.349 35.309 1.00 93.44 90 THR A CA 1
ATOM 670 C C . THR A 1 90 ? 14.262 12.887 34.479 1.00 93.44 90 THR A C 1
ATOM 672 O O . THR A 1 90 ? 14.264 13.085 33.265 1.00 93.44 90 THR A O 1
ATOM 675 N N . SER A 1 91 ? 15.278 12.268 35.092 1.00 91.56 91 SER A N 1
ATOM 676 C CA . SER A 1 91 ? 16.456 11.778 34.358 1.00 91.56 91 SER A CA 1
ATOM 677 C C . SER A 1 91 ? 16.132 10.568 33.476 1.00 91.56 91 SER A C 1
ATOM 679 O O . SER A 1 91 ? 16.586 10.510 32.333 1.00 91.56 91 SER A O 1
ATOM 681 N N . GLU A 1 92 ? 15.267 9.672 33.956 1.00 93.44 92 GLU A N 1
ATOM 682 C CA . GLU A 1 92 ? 14.706 8.572 33.164 1.00 93.44 92 GLU A CA 1
ATOM 683 C C . GLU A 1 92 ? 13.855 9.107 32.001 1.00 93.44 92 GLU A C 1
ATOM 685 O O . GLU A 1 92 ? 14.076 8.746 30.845 1.00 93.44 92 GLU A O 1
ATOM 690 N N . ALA A 1 93 ? 12.958 10.062 32.271 1.00 93.50 93 ALA A N 1
ATOM 691 C CA . ALA A 1 93 ? 12.110 10.674 31.251 1.00 93.50 93 ALA A CA 1
ATOM 692 C C . ALA A 1 93 ? 12.922 11.392 30.153 1.00 93.50 93 ALA A C 1
ATOM 694 O O . ALA A 1 93 ? 12.580 11.292 28.972 1.00 93.50 93 ALA A O 1
ATOM 695 N N . ARG A 1 94 ? 14.036 12.062 30.498 1.00 95.44 94 ARG A N 1
ATOM 696 C CA . ARG A 1 94 ? 14.969 12.651 29.511 1.00 95.44 94 ARG A CA 1
ATOM 697 C C . ARG A 1 94 ? 15.621 11.591 28.627 1.00 95.44 94 ARG A C 1
ATOM 699 O O . ARG A 1 94 ? 15.753 11.801 27.417 1.00 95.44 94 ARG A O 1
ATOM 706 N N . ALA A 1 95 ? 16.036 10.469 29.212 1.00 92.69 95 ALA A N 1
ATOM 707 C CA . ALA A 1 95 ? 16.629 9.368 28.462 1.00 92.69 95 ALA A CA 1
ATOM 708 C C . ALA A 1 95 ? 15.609 8.745 27.492 1.00 92.69 95 ALA A C 1
ATOM 710 O O . ALA A 1 95 ? 15.923 8.547 26.316 1.00 92.69 95 ALA A O 1
ATOM 711 N N . CYS A 1 96 ? 14.364 8.545 27.939 1.00 92.44 96 CYS A N 1
ATOM 712 C CA . CYS A 1 96 ? 13.258 8.097 27.091 1.00 92.44 96 CYS A CA 1
ATOM 713 C C . CYS A 1 96 ? 12.961 9.080 25.946 1.00 92.44 96 CYS A C 1
ATOM 715 O O . CYS A 1 96 ? 12.859 8.649 24.798 1.00 92.44 96 CYS A O 1
ATOM 717 N N . LEU A 1 97 ? 12.894 10.390 26.221 1.00 95.94 97 LEU A N 1
ATOM 718 C CA . LEU A 1 97 ? 12.685 11.431 25.203 1.00 95.94 97 LEU A CA 1
ATOM 719 C C . LEU A 1 97 ? 13.785 11.401 24.130 1.00 95.94 97 LEU A C 1
ATOM 721 O O . LEU A 1 97 ? 13.499 11.459 22.934 1.00 95.94 97 LEU A O 1
ATOM 725 N N . THR A 1 98 ? 15.045 11.279 24.550 1.00 96.00 98 THR A N 1
ATOM 726 C CA . THR A 1 98 ? 16.202 11.249 23.641 1.00 96.00 98 THR A CA 1
ATOM 727 C C . THR A 1 98 ? 16.194 9.989 22.773 1.00 96.00 98 THR A C 1
ATOM 729 O O . THR A 1 98 ? 16.385 10.068 21.558 1.00 96.00 98 THR A O 1
ATOM 732 N N . SER A 1 99 ? 15.907 8.832 23.377 1.00 92.88 99 SER A N 1
ATOM 733 C CA . SER A 1 99 ? 15.788 7.557 22.665 1.00 92.88 99 SER A CA 1
ATOM 734 C C . SER A 1 99 ? 14.647 7.582 21.642 1.00 92.88 99 SER A C 1
ATOM 736 O O . SER A 1 99 ? 14.844 7.217 20.482 1.00 92.88 99 SER A O 1
ATOM 738 N N . ALA A 1 100 ? 13.478 8.104 22.024 1.00 95.00 100 ALA A N 1
ATOM 739 C CA . ALA A 1 100 ? 12.329 8.209 21.132 1.00 95.00 100 ALA A CA 1
ATOM 740 C C . ALA A 1 100 ? 12.597 9.153 19.946 1.00 95.00 100 ALA A C 1
ATOM 742 O O . ALA A 1 100 ? 12.305 8.797 18.803 1.00 95.00 100 ALA A O 1
ATOM 743 N N . LYS A 1 101 ? 13.234 10.312 20.180 1.00 96.38 101 LYS A N 1
ATOM 744 C CA . LYS A 1 101 ? 13.668 11.224 19.104 1.00 96.38 101 LYS A CA 1
ATOM 745 C C . LYS A 1 101 ? 14.639 10.546 18.134 1.00 96.38 101 LYS A C 1
ATOM 747 O O . LYS A 1 101 ? 14.488 10.682 16.920 1.00 96.38 101 LYS A O 1
ATOM 752 N N . LEU A 1 102 ? 15.598 9.771 18.646 1.00 96.12 102 LEU A N 1
ATOM 753 C CA . LEU A 1 102 ? 16.545 9.024 17.816 1.00 96.12 102 LEU A CA 1
ATOM 754 C C . LEU A 1 102 ? 15.839 7.959 16.959 1.00 96.12 102 LEU A C 1
ATOM 756 O O . LEU A 1 102 ? 16.127 7.839 15.767 1.00 96.12 102 LEU A O 1
ATOM 760 N N . GLN A 1 103 ? 14.899 7.205 17.536 1.00 94.25 103 GLN A N 1
ATOM 761 C CA . GLN A 1 103 ? 14.126 6.193 16.805 1.00 94.25 103 GLN A CA 1
ATOM 762 C C . GLN A 1 103 ? 13.227 6.820 15.726 1.00 94.25 103 GLN A C 1
ATOM 764 O O . GLN A 1 103 ? 13.205 6.340 14.591 1.00 94.25 103 GLN A O 1
ATOM 769 N N . LEU A 1 104 ? 12.563 7.943 16.024 1.00 95.12 104 LEU A N 1
ATOM 770 C CA . LEU A 1 104 ? 11.777 8.708 15.044 1.00 95.12 104 LEU A CA 1
ATOM 771 C C . LEU A 1 104 ? 12.645 9.279 13.910 1.00 95.12 104 LEU A C 1
ATOM 773 O O . LEU A 1 104 ? 12.212 9.323 12.753 1.00 95.12 104 LEU A O 1
ATOM 777 N N . GLY A 1 105 ? 13.887 9.670 14.213 1.00 91.69 105 GLY A N 1
ATOM 778 C CA . GLY A 1 105 ? 14.884 10.061 13.215 1.00 91.69 105 GLY A CA 1
ATOM 779 C C . GLY A 1 105 ? 15.249 8.912 12.269 1.00 91.69 105 GLY A C 1
ATOM 780 O O . GLY A 1 105 ? 15.271 9.100 11.053 1.00 91.69 105 GLY A O 1
ATOM 781 N N . LYS A 1 106 ? 15.451 7.702 12.811 1.00 93.75 106 LYS A N 1
ATOM 782 C CA . LYS A 1 106 ? 15.788 6.489 12.039 1.00 93.75 106 LYS A CA 1
ATOM 783 C C . LYS A 1 106 ? 14.634 5.973 11.172 1.00 93.75 106 LYS A C 1
ATOM 785 O O . LYS A 1 106 ? 14.879 5.368 10.129 1.00 93.75 106 LYS A O 1
ATOM 790 N N . ALA A 1 107 ? 13.384 6.217 11.559 1.00 93.69 107 ALA A N 1
ATOM 791 C CA . ALA A 1 107 ? 12.219 5.750 10.814 1.00 93.69 107 ALA A CA 1
ATOM 792 C C . ALA A 1 107 ? 12.029 6.527 9.493 1.00 93.69 107 ALA A C 1
ATOM 794 O O . ALA A 1 107 ? 11.407 7.588 9.461 1.00 93.69 107 ALA A O 1
ATOM 795 N N . ARG A 1 108 ? 12.548 6.006 8.374 1.00 89.75 108 ARG A N 1
ATOM 796 C CA . ARG A 1 108 ? 12.511 6.677 7.054 1.00 89.75 108 ARG A CA 1
ATOM 797 C C . ARG A 1 108 ? 11.114 6.777 6.420 1.00 89.75 108 ARG A C 1
ATOM 799 O O . ARG A 1 108 ? 10.898 7.649 5.589 1.00 89.75 108 ARG A O 1
ATOM 806 N N . ASN A 1 109 ? 10.165 5.946 6.853 1.00 89.81 109 ASN A N 1
ATOM 807 C CA . ASN A 1 109 ? 8.849 5.807 6.209 1.00 89.81 109 ASN A CA 1
ATOM 808 C C . ASN A 1 109 ? 7.717 6.602 6.885 1.00 89.81 109 ASN A C 1
ATOM 810 O O . ASN A 1 109 ? 6.589 6.612 6.393 1.00 89.81 109 ASN A O 1
ATOM 814 N N . LEU A 1 110 ? 7.986 7.259 8.016 1.00 91.69 110 LEU A N 1
ATOM 815 C CA . LEU A 1 110 ? 6.999 8.099 8.697 1.00 91.69 110 LEU A CA 1
ATOM 816 C C . LEU A 1 110 ? 6.929 9.475 8.031 1.00 91.69 110 LEU A C 1
ATOM 818 O O . LEU A 1 110 ? 7.960 10.110 7.797 1.00 91.69 110 LEU A O 1
ATOM 822 N N . ARG A 1 111 ? 5.711 9.952 7.759 1.00 93.38 111 ARG A N 1
ATOM 823 C CA . ARG A 1 111 ? 5.505 11.311 7.253 1.00 93.38 111 ARG A CA 1
ATOM 824 C C . ARG A 1 111 ? 5.944 12.353 8.289 1.00 93.38 111 ARG A C 1
ATOM 826 O O . ARG A 1 111 ? 5.812 12.139 9.493 1.00 93.38 111 ARG A O 1
ATOM 833 N N . THR A 1 112 ? 6.459 13.483 7.809 1.00 93.19 112 THR A N 1
ATOM 834 C CA . THR A 1 112 ? 7.034 14.549 8.645 1.00 93.19 112 THR A CA 1
ATOM 835 C C . THR A 1 112 ? 6.026 15.165 9.620 1.00 93.19 112 THR A C 1
ATOM 837 O O . THR A 1 112 ? 6.391 15.464 10.749 1.00 93.19 112 THR A O 1
ATOM 840 N N . ASP A 1 113 ? 4.763 15.310 9.217 1.00 83.94 113 ASP A N 1
ATOM 841 C CA . ASP A 1 113 ? 3.660 15.780 10.069 1.00 83.94 113 ASP A CA 1
ATOM 842 C C . ASP A 1 113 ? 3.451 14.863 11.283 1.00 83.94 113 ASP A C 1
ATOM 844 O O . ASP A 1 113 ? 3.465 15.336 12.417 1.00 83.94 113 ASP A O 1
ATOM 848 N N . ILE A 1 114 ? 3.389 13.548 11.057 1.00 93.50 114 ILE A N 1
ATOM 849 C CA . ILE A 1 114 ? 3.242 12.545 12.123 1.00 93.50 114 ILE A CA 1
ATOM 850 C C . ILE A 1 114 ? 4.463 12.555 13.051 1.00 93.50 114 ILE A C 1
ATOM 852 O O . ILE A 1 114 ? 4.319 12.505 14.270 1.00 93.50 114 ILE A O 1
ATOM 856 N N . LYS A 1 115 ? 5.682 12.654 12.500 1.00 96.06 115 LYS A N 1
ATOM 857 C CA . LYS A 1 115 ? 6.900 12.754 13.324 1.00 96.06 115 LYS A CA 1
ATOM 858 C C . LYS A 1 115 ? 6.871 13.979 14.232 1.00 96.06 115 LYS A C 1
ATOM 860 O O . LYS A 1 115 ? 7.253 13.871 15.396 1.00 96.06 115 LYS A O 1
ATOM 865 N N . ASN A 1 116 ? 6.425 15.118 13.709 1.00 93.25 116 ASN A N 1
ATOM 866 C CA . ASN A 1 116 ? 6.346 16.363 14.465 1.00 93.25 116 ASN A CA 1
ATOM 867 C C . ASN A 1 116 ? 5.303 16.268 15.586 1.00 93.25 116 ASN A C 1
ATOM 869 O O . ASN A 1 116 ? 5.615 16.621 16.719 1.00 93.25 116 ASN A O 1
ATOM 873 N N . GLU A 1 117 ? 4.114 15.730 15.304 1.00 93.75 117 GLU A N 1
ATOM 874 C CA . GLU A 1 117 ? 3.046 15.555 16.298 1.00 93.75 117 GLU A CA 1
ATOM 875 C C . GLU A 1 117 ? 3.459 14.591 17.421 1.00 93.75 117 GLU A C 1
ATOM 877 O O . GLU A 1 117 ? 3.319 14.901 18.605 1.00 93.75 117 GLU A O 1
ATOM 882 N N . VAL A 1 118 ? 4.062 13.450 17.069 1.00 95.56 118 VAL A N 1
ATOM 883 C CA . VAL A 1 118 ? 4.580 12.498 18.062 1.00 95.56 118 VAL A CA 1
ATOM 884 C C . VAL A 1 118 ? 5.700 13.136 18.889 1.00 95.56 118 VAL A C 1
ATOM 886 O O . VAL A 1 118 ? 5.714 12.990 20.109 1.00 95.56 118 VAL A O 1
ATOM 889 N N . THR A 1 119 ? 6.607 13.893 18.264 1.00 96.06 119 THR A N 1
ATOM 890 C CA . THR A 1 119 ? 7.685 14.590 18.985 1.00 96.06 119 THR A CA 1
ATOM 891 C C . THR A 1 119 ? 7.125 15.611 19.981 1.00 96.06 119 THR A C 1
ATOM 893 O O . THR A 1 119 ? 7.554 15.614 21.134 1.00 96.06 119 THR A O 1
ATOM 896 N N . GLN A 1 120 ? 6.127 16.409 19.583 1.00 95.88 120 GLN A N 1
ATOM 897 C CA . GLN A 1 120 ? 5.458 17.377 20.463 1.00 95.88 120 GLN A CA 1
ATOM 898 C C . GLN A 1 120 ? 4.754 16.699 21.644 1.00 95.88 120 GLN A C 1
ATOM 900 O O . GLN A 1 120 ? 4.864 17.163 22.779 1.00 95.88 120 GLN A O 1
ATOM 905 N N . ASN A 1 121 ? 4.068 15.577 21.412 1.00 92.31 121 ASN A N 1
ATOM 906 C CA . ASN A 1 121 ? 3.390 14.838 22.478 1.00 92.31 121 ASN A CA 1
ATOM 907 C C . ASN A 1 121 ? 4.375 14.268 23.511 1.00 92.31 121 ASN A C 1
ATOM 909 O O . ASN A 1 121 ? 4.117 14.341 24.714 1.00 92.31 121 ASN A O 1
ATOM 913 N N . ILE A 1 122 ? 5.525 13.749 23.068 1.00 95.69 122 ILE A N 1
ATOM 914 C CA . ILE A 1 122 ? 6.560 13.233 23.978 1.00 95.69 122 ILE A CA 1
ATOM 915 C C . ILE A 1 122 ? 7.210 14.385 24.767 1.00 95.69 122 ILE A C 1
ATOM 917 O O . ILE A 1 122 ? 7.466 14.240 25.962 1.00 95.69 122 ILE A O 1
ATOM 921 N N . GLU A 1 123 ? 7.433 15.548 24.146 1.00 96.19 123 GLU A N 1
ATOM 922 C CA . GLU A 1 123 ? 7.921 16.748 24.844 1.00 96.19 123 GLU A CA 1
ATOM 923 C C . GLU A 1 123 ? 6.928 17.253 25.897 1.00 96.19 123 GLU A C 1
ATOM 925 O O . GLU A 1 123 ? 7.330 17.556 27.023 1.00 96.19 123 GLU A O 1
ATOM 930 N N . ARG A 1 124 ? 5.628 17.266 25.577 1.00 93.56 124 ARG A N 1
ATOM 931 C CA . ARG A 1 124 ? 4.566 17.613 26.531 1.00 93.56 124 ARG A CA 1
ATOM 932 C C . ARG A 1 124 ? 4.539 16.652 27.720 1.00 93.56 124 ARG A C 1
ATOM 934 O O . ARG A 1 124 ? 4.433 17.102 28.858 1.00 93.56 124 ARG A O 1
ATOM 941 N N . LEU A 1 125 ? 4.675 15.345 27.481 1.00 94.12 125 LEU A N 1
ATOM 942 C CA . LEU A 1 125 ? 4.736 14.344 28.550 1.00 94.12 125 LEU A CA 1
ATOM 943 C C . LEU A 1 125 ? 5.958 14.555 29.454 1.00 94.12 125 LEU A C 1
ATOM 945 O O . LEU A 1 125 ? 5.843 14.497 30.677 1.00 94.12 125 LEU A O 1
ATOM 949 N N . TYR A 1 126 ? 7.118 14.848 28.864 1.00 96.75 126 TYR A N 1
ATOM 950 C CA . TYR A 1 126 ? 8.321 15.177 29.623 1.00 96.75 126 TYR A CA 1
ATOM 951 C C . TYR A 1 126 ? 8.126 16.426 30.502 1.00 96.75 126 TYR A C 1
ATOM 953 O O . TYR A 1 126 ? 8.542 16.425 31.663 1.00 96.75 126 TYR A O 1
ATOM 961 N N . GLN A 1 127 ? 7.451 17.460 29.990 1.00 96.56 127 GLN A N 1
ATOM 962 C CA . GLN A 1 127 ? 7.150 18.666 30.762 1.00 96.56 127 GLN A CA 1
ATOM 963 C C . GLN A 1 127 ? 6.226 18.371 31.954 1.00 96.56 127 GLN A C 1
ATOM 965 O O . GLN A 1 127 ? 6.518 18.813 33.060 1.00 96.56 127 GLN A O 1
ATOM 970 N N . LEU A 1 128 ? 5.194 17.537 31.775 1.00 94.69 128 LEU A N 1
ATOM 971 C CA . LEU A 1 128 ? 4.317 17.109 32.875 1.00 94.69 128 LEU A CA 1
ATOM 972 C C . LEU A 1 128 ? 5.080 16.362 33.979 1.00 94.69 128 LEU A C 1
ATOM 974 O O . LEU A 1 128 ? 4.858 16.610 35.164 1.00 94.69 128 LEU A O 1
ATOM 978 N N . VAL A 1 129 ? 6.009 15.471 33.608 1.00 96.00 129 VAL A N 1
ATOM 979 C CA . VAL A 1 129 ? 6.860 14.772 34.587 1.00 96.00 129 VAL A CA 1
ATOM 980 C C . VAL A 1 129 ? 7.734 15.771 35.343 1.00 96.00 129 VAL A C 1
ATOM 982 O O . VAL A 1 129 ? 7.822 15.695 36.569 1.00 96.00 129 VAL A O 1
ATOM 985 N N . LYS A 1 130 ? 8.333 16.735 34.636 1.00 95.56 130 LYS A N 1
ATOM 986 C CA . LYS A 1 130 ? 9.161 17.786 35.236 1.00 95.56 130 LYS A CA 1
ATOM 987 C C . LYS A 1 130 ? 8.367 18.640 36.232 1.00 95.56 130 LYS A C 1
ATOM 989 O O . LYS A 1 130 ? 8.815 18.802 37.364 1.00 95.56 130 LYS A O 1
ATOM 994 N N . ASP A 1 131 ? 7.184 19.112 35.848 1.00 93.31 131 ASP A N 1
ATOM 995 C CA . ASP A 1 131 ? 6.330 19.943 36.705 1.00 93.31 131 ASP A CA 1
ATOM 996 C C . ASP A 1 131 ? 5.844 19.161 37.939 1.00 93.31 131 ASP A C 1
ATOM 998 O O . ASP A 1 131 ? 5.799 19.696 39.048 1.00 93.31 131 ASP A O 1
ATOM 1002 N N . SER A 1 132 ? 5.563 17.860 37.782 1.00 92.38 132 SER A N 1
ATOM 1003 C CA . SER A 1 132 ? 5.165 16.992 38.898 1.00 92.38 132 SER A CA 1
ATOM 1004 C C . SER A 1 132 ? 6.273 16.787 39.939 1.00 92.38 132 SER A C 1
ATOM 1006 O O . SER A 1 132 ? 5.978 16.703 41.132 1.00 92.38 132 SER A O 1
ATOM 1008 N N . GLU A 1 133 ? 7.545 16.734 39.524 1.00 92.94 133 GLU A N 1
ATOM 1009 C CA . GLU A 1 133 ? 8.670 16.638 40.463 1.00 92.94 133 GLU A CA 1
ATOM 1010 C C . GLU A 1 133 ? 8.928 17.977 41.162 1.00 92.94 133 GLU A C 1
ATOM 1012 O O . GLU A 1 133 ? 9.078 17.996 42.383 1.00 92.94 133 GLU A O 1
ATOM 1017 N N . SER A 1 134 ? 8.863 19.101 40.440 1.00 88.69 134 SER A N 1
ATOM 1018 C CA . SER A 1 134 ? 9.004 20.434 41.044 1.00 88.69 134 SER A CA 1
ATOM 1019 C C . SER A 1 134 ? 7.906 20.748 42.070 1.00 88.69 134 SER A C 1
ATOM 1021 O O . SER A 1 134 ? 8.166 21.430 43.061 1.00 88.69 134 SER A O 1
ATOM 1023 N N . ASN A 1 135 ? 6.689 20.228 41.886 1.00 86.38 135 ASN A N 1
ATOM 1024 C CA . ASN A 1 135 ? 5.612 20.380 42.869 1.00 86.38 135 ASN A CA 1
ATOM 1025 C C . ASN A 1 135 ? 5.818 19.510 44.123 1.00 86.38 135 ASN A C 1
ATOM 1027 O O . ASN A 1 135 ? 5.460 19.935 45.220 1.00 86.38 135 ASN A O 1
ATOM 1031 N N . LYS A 1 136 ? 6.445 18.330 44.000 1.00 85.62 136 LYS A N 1
ATOM 1032 C CA . LYS A 1 136 ? 6.792 17.486 45.161 1.00 85.62 136 LYS A CA 1
ATOM 1033 C C . LYS A 1 136 ? 7.859 18.114 46.051 1.00 85.62 136 LYS A C 1
ATOM 1035 O O . LYS A 1 136 ? 7.791 17.963 47.268 1.00 85.62 136 LYS A O 1
ATOM 1040 N N . GLU A 1 137 ? 8.826 18.813 45.464 1.00 78.94 137 GLU A N 1
ATOM 1041 C CA . GLU A 1 137 ? 9.857 19.522 46.232 1.00 78.94 137 GLU A CA 1
ATOM 1042 C C . GLU A 1 137 ? 9.266 20.689 47.034 1.00 78.94 137 GLU A C 1
ATOM 1044 O O . GLU A 1 137 ? 9.663 20.906 48.174 1.00 78.94 137 GLU A O 1
ATOM 1049 N N . LYS A 1 138 ? 8.249 21.378 46.498 1.00 78.38 138 LYS A N 1
ATOM 1050 C CA . LYS A 1 138 ? 7.552 22.468 47.205 1.00 78.38 138 LYS A CA 1
ATOM 1051 C C . LYS A 1 138 ? 6.628 21.976 48.325 1.00 78.38 138 LYS A C 1
ATOM 1053 O O . LYS A 1 138 ? 6.504 22.649 49.341 1.00 78.38 138 LYS A O 1
ATOM 1058 N N . GLY A 1 139 ? 6.011 20.802 48.167 1.00 66.25 139 GLY A N 1
ATOM 1059 C CA . GLY A 1 139 ? 5.117 20.221 49.178 1.00 66.25 139 GLY A CA 1
ATOM 1060 C C . GLY A 1 139 ? 5.827 19.696 50.431 1.00 66.25 139 GLY A C 1
ATOM 1061 O O . GLY A 1 139 ? 5.222 19.645 51.494 1.00 66.25 139 GLY A O 1
ATOM 1062 N N . LYS A 1 140 ? 7.120 19.357 50.345 1.00 59.56 140 LYS A N 1
ATOM 1063 C CA . LYS A 1 140 ? 7.902 18.861 51.494 1.00 59.56 140 LYS A CA 1
ATOM 1064 C C . LYS A 1 140 ? 8.362 19.947 52.478 1.00 59.56 140 LYS A C 1
ATOM 1066 O O . LYS A 1 140 ? 8.949 19.609 53.498 1.00 59.56 140 LYS A O 1
ATOM 1071 N N . GLY A 1 141 ? 8.116 21.225 52.187 1.00 53.12 141 GLY A N 1
ATOM 1072 C CA . GLY A 1 141 ? 8.537 22.347 53.035 1.00 53.12 141 GLY A CA 1
ATOM 1073 C C . GLY A 1 141 ? 7.489 22.870 54.025 1.00 53.12 141 GLY A C 1
ATOM 1074 O O . GLY A 1 141 ? 7.790 23.830 54.722 1.00 53.12 141 GLY A O 1
ATOM 1075 N N . ILE A 1 142 ? 6.272 22.307 54.069 1.00 53.53 142 ILE A N 1
ATOM 1076 C CA . ILE A 1 142 ? 5.142 22.862 54.855 1.00 53.53 142 ILE A CA 1
ATOM 1077 C C . ILE A 1 142 ? 4.676 21.920 55.986 1.00 53.53 142 ILE A C 1
ATOM 1079 O O . ILE A 1 142 ? 3.776 22.253 56.747 1.00 53.53 142 ILE A O 1
ATOM 1083 N N . GLU A 1 143 ? 5.322 20.771 56.179 1.00 50.81 143 GLU A N 1
ATOM 1084 C CA . GLU A 1 143 ? 4.923 19.791 57.198 1.00 50.81 143 GLU A CA 1
ATOM 1085 C C . GLU A 1 143 ? 6.071 19.525 58.183 1.00 50.81 143 GLU A C 1
ATOM 1087 O O . GLU A 1 143 ? 6.646 18.443 58.215 1.00 50.81 143 GLU A O 1
ATOM 1092 N N . CYS A 1 144 ? 6.471 20.555 58.940 1.00 41.00 144 CYS A N 1
ATOM 1093 C CA . CYS A 1 144 ? 7.244 20.407 60.180 1.00 41.00 144 CYS A CA 1
ATOM 1094 C C . CYS A 1 144 ? 7.230 21.718 60.987 1.00 41.00 144 CYS A C 1
ATOM 1096 O O . CYS A 1 144 ? 8.153 22.514 60.859 1.00 41.00 144 CYS A O 1
ATOM 1098 N N . THR A 1 145 ? 6.155 21.946 61.754 1.00 46.75 145 THR A N 1
ATOM 1099 C CA . THR A 1 145 ? 6.124 22.652 63.058 1.00 46.75 145 THR A CA 1
ATOM 1100 C C . THR A 1 145 ? 4.668 22.826 63.517 1.00 46.75 145 THR A C 1
ATOM 1102 O O . THR A 1 145 ? 4.076 23.890 63.345 1.00 46.75 145 THR A O 1
ATOM 1105 N N . ARG A 1 146 ? 4.052 21.787 64.104 1.00 47.06 146 ARG A N 1
ATOM 1106 C CA . ARG A 1 146 ? 2.848 21.989 64.934 1.00 47.06 146 ARG A CA 1
ATOM 1107 C C . ARG A 1 146 ? 2.609 20.883 65.972 1.00 47.06 146 ARG A C 1
ATOM 1109 O O . ARG A 1 146 ? 1.585 20.219 65.956 1.00 47.06 146 ARG A O 1
ATOM 1116 N N . GLU A 1 147 ? 3.565 20.762 66.878 1.00 51.06 147 GLU A N 1
ATOM 1117 C CA . GLU A 1 147 ? 3.448 20.298 68.271 1.00 51.06 147 GLU A CA 1
ATOM 1118 C C . GLU A 1 147 ? 4.380 21.301 68.986 1.00 51.06 147 GLU A C 1
ATOM 1120 O O . GLU A 1 147 ? 5.507 21.484 68.536 1.00 51.06 147 GLU A O 1
ATOM 1125 N N . ASP A 1 148 ? 4.003 22.203 69.883 1.00 48.97 148 ASP A N 1
ATOM 1126 C CA . ASP A 1 148 ? 2.985 22.273 70.921 1.00 48.97 148 ASP A CA 1
ATOM 1127 C C . ASP A 1 148 ? 2.546 23.746 71.071 1.00 48.97 148 ASP A C 1
ATOM 1129 O O . ASP A 1 148 ? 3.323 24.638 70.724 1.00 48.97 148 ASP A O 1
ATOM 1133 N N . ASN A 1 149 ? 1.320 24.006 71.546 1.00 43.00 149 ASN A N 1
ATOM 1134 C CA . ASN A 1 149 ? 0.894 25.175 72.350 1.00 43.00 149 ASN A CA 1
ATOM 1135 C C . ASN A 1 149 ? -0.636 25.324 72.276 1.00 43.00 149 ASN A C 1
ATOM 1137 O O . ASN A 1 149 ? -1.182 26.116 71.505 1.00 43.00 149 ASN A O 1
ATOM 1141 N N . GLU A 1 150 ? -1.330 24.538 73.098 1.00 51.78 150 GLU A N 1
ATOM 1142 C CA . GLU A 1 150 ? -2.663 24.874 73.589 1.00 51.78 150 GLU A CA 1
ATOM 1143 C C . GLU A 1 150 ? -2.506 25.822 74.782 1.00 51.78 150 GLU A C 1
ATOM 1145 O O . GLU A 1 150 ? -2.110 25.387 75.858 1.00 51.78 150 GLU A O 1
ATOM 1150 N N . ALA A 1 151 ? -2.779 27.109 74.578 1.00 48.81 151 ALA A N 1
ATOM 1151 C CA . ALA A 1 151 ? -3.414 28.002 75.548 1.00 48.81 151 ALA A CA 1
ATOM 1152 C C . ALA A 1 151 ? -3.439 29.427 74.982 1.00 48.81 151 ALA A C 1
ATOM 1154 O O . ALA A 1 151 ? -2.402 29.968 74.616 1.00 48.81 151 ALA A O 1
ATOM 1155 N N . GLU A 1 152 ? -4.639 30.011 74.994 1.00 53.56 152 GLU A N 1
ATOM 1156 C CA . GLU A 1 152 ? -4.862 31.434 75.267 1.00 53.56 152 GLU A CA 1
ATOM 1157 C C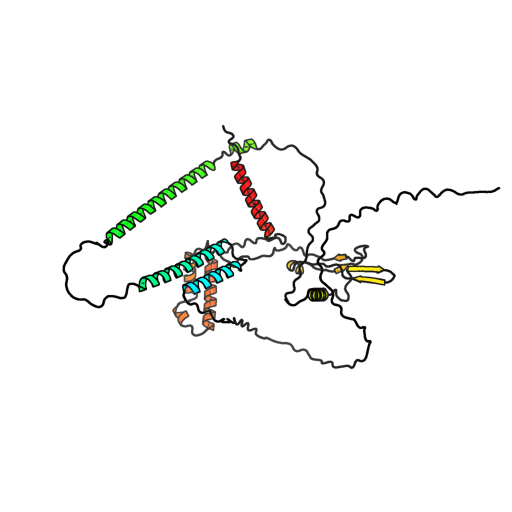 . GLU A 1 152 ? -4.341 32.440 74.218 1.00 53.56 152 GLU A C 1
ATOM 1159 O O . GLU A 1 152 ? -3.155 32.729 74.132 1.00 53.56 152 GLU A O 1
ATOM 1164 N N . ILE A 1 153 ? -5.259 33.020 73.434 1.00 44.53 153 ILE A N 1
ATOM 1165 C CA . ILE A 1 153 ? -5.462 34.479 73.328 1.00 44.53 153 ILE A CA 1
ATOM 1166 C C . ILE A 1 153 ? -6.625 34.779 72.368 1.00 44.53 153 ILE A C 1
ATOM 1168 O O . ILE A 1 153 ? -6.734 34.265 71.255 1.00 44.53 153 ILE A O 1
ATOM 1172 N N . ASP A 1 154 ? -7.502 35.630 72.885 1.00 44.28 154 ASP A N 1
ATOM 1173 C CA . ASP A 1 154 ? -8.670 36.251 72.284 1.00 44.28 154 ASP A CA 1
ATOM 1174 C C . ASP A 1 154 ? -8.405 37.030 70.981 1.00 44.28 154 ASP A C 1
ATOM 1176 O O . ASP A 1 154 ? -7.405 37.722 70.835 1.00 44.28 154 ASP A O 1
ATOM 1180 N N . LYS A 1 155 ? -9.437 36.992 70.125 1.00 52.16 155 LYS A N 1
ATOM 1181 C CA . LYS A 1 155 ? -9.989 38.067 69.276 1.00 52.16 155 LYS A CA 1
ATOM 1182 C C . LYS A 1 155 ? -9.032 38.891 68.399 1.00 52.16 155 LYS A C 1
ATOM 1184 O O . LYS A 1 155 ? -8.266 39.711 68.883 1.00 52.16 155 LYS A O 1
ATOM 1189 N N . VAL A 1 156 ? -9.319 38.798 67.094 1.00 49.62 156 VAL A N 1
ATOM 1190 C CA . VAL A 1 156 ? -9.389 39.849 66.049 1.00 49.62 156 VAL A CA 1
ATOM 1191 C C . VAL A 1 156 ? -8.739 39.312 64.769 1.00 49.62 156 VAL A C 1
ATOM 1193 O O . VAL A 1 156 ? -7.526 39.330 64.647 1.00 49.62 156 VAL A O 1
ATOM 1196 N N . GLU A 1 157 ? -9.543 38.827 63.818 1.00 46.34 157 GLU A N 1
ATOM 1197 C CA . GLU A 1 157 ? -9.563 39.401 62.463 1.00 46.34 157 GLU A CA 1
ATOM 1198 C C . GLU A 1 157 ? -10.692 38.812 61.608 1.00 46.34 157 GLU A C 1
ATOM 1200 O O . GLU A 1 157 ? -10.912 37.606 61.507 1.00 46.34 157 GLU A O 1
ATOM 1205 N N . GLU A 1 158 ? -11.433 39.744 61.031 1.00 50.44 158 GLU A N 1
ATOM 1206 C CA . GLU A 1 158 ? -12.621 39.616 60.209 1.00 50.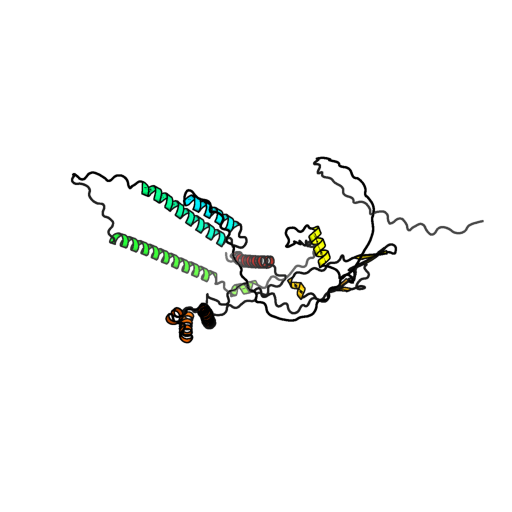44 158 GLU A CA 1
ATOM 1207 C C . GLU A 1 158 ? -12.283 39.217 58.763 1.00 50.44 158 GLU A C 1
ATOM 1209 O O . GLU A 1 158 ? -11.297 39.663 58.185 1.00 50.44 158 GLU A O 1
ATOM 1214 N N . ASN A 1 159 ? -13.215 38.490 58.141 1.00 50.84 159 ASN A N 1
ATOM 1215 C CA . ASN A 1 159 ? -13.517 38.528 56.706 1.00 50.84 159 ASN A CA 1
ATOM 1216 C C . ASN A 1 159 ? -12.434 38.079 55.705 1.00 50.84 159 ASN A C 1
ATOM 1218 O O . ASN A 1 159 ? -11.854 38.874 54.968 1.00 50.84 159 ASN A O 1
ATOM 1222 N N . LYS A 1 160 ? -12.358 36.763 55.476 1.00 48.41 160 LYS A N 1
ATOM 1223 C CA . LYS A 1 160 ? -12.204 36.228 54.111 1.00 48.41 160 LYS A CA 1
ATOM 1224 C C . LYS A 1 160 ? -13.316 35.224 53.837 1.00 48.41 160 LYS A C 1
ATOM 1226 O O . LYS A 1 160 ? -13.155 34.028 54.061 1.00 48.41 160 LYS A O 1
ATOM 1231 N N . LEU A 1 161 ? -14.456 35.744 53.372 1.00 52.59 161 LEU A N 1
ATOM 1232 C CA . LEU A 1 161 ? -15.512 34.931 52.779 1.00 52.59 161 LEU A CA 1
ATOM 1233 C C . LEU A 1 161 ? -14.904 34.125 51.629 1.00 52.59 161 LEU A C 1
ATOM 1235 O O . LEU A 1 161 ? -14.451 34.675 50.627 1.00 52.59 161 LEU A O 1
ATOM 1239 N N . THR A 1 162 ? -14.896 32.808 51.785 1.00 53.97 162 THR A N 1
ATOM 1240 C CA . THR A 1 162 ? -14.782 31.889 50.659 1.00 53.97 162 THR A CA 1
ATOM 1241 C C . THR A 1 162 ? -15.928 32.190 49.690 1.00 53.97 162 THR A C 1
ATOM 1243 O O . THR A 1 162 ? -17.071 32.253 50.158 1.00 53.97 162 THR A O 1
ATOM 1246 N N . PRO A 1 163 ? -15.662 32.385 48.384 1.00 54.28 163 PRO A N 1
ATOM 1247 C CA . PRO A 1 163 ? -16.706 32.695 47.419 1.00 54.28 163 PRO A CA 1
ATOM 1248 C C . PRO A 1 163 ? -17.734 31.573 47.463 1.00 54.28 163 PRO A C 1
ATOM 1250 O O . PRO A 1 163 ? -17.420 30.394 47.272 1.00 54.28 163 PRO A O 1
ATOM 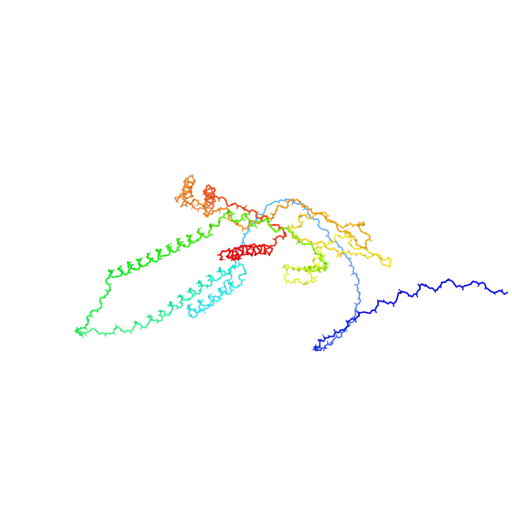1253 N N . THR A 1 164 ? -18.957 31.946 47.821 1.00 62.09 164 THR A N 1
ATOM 1254 C CA . THR A 1 164 ? -20.069 31.005 47.867 1.00 62.09 164 THR A CA 1
ATOM 1255 C C . THR A 1 164 ? -20.236 30.401 46.476 1.00 62.09 164 THR A C 1
ATOM 1257 O O . THR A 1 164 ? -20.013 31.060 45.461 1.00 62.09 164 THR A O 1
ATOM 1260 N N . THR A 1 165 ? -20.617 29.129 46.409 1.00 66.00 165 THR A N 1
ATOM 1261 C CA . THR A 1 165 ? -20.793 28.365 45.161 1.00 66.00 165 THR A CA 1
ATOM 1262 C C . THR A 1 165 ? -21.663 29.078 44.114 1.00 66.00 165 THR A C 1
ATOM 1264 O O . THR A 1 165 ? -21.533 28.824 42.919 1.00 66.00 165 THR A O 1
ATOM 1267 N N . ASN A 1 166 ? -22.494 30.028 44.545 1.00 71.06 166 ASN A N 1
ATOM 1268 C CA . ASN A 1 166 ? -23.302 30.890 43.691 1.00 71.06 166 ASN A CA 1
ATOM 1269 C C . ASN A 1 166 ? -22.484 31.899 42.859 1.00 71.06 166 ASN A C 1
ATOM 1271 O O . ASN A 1 166 ? -22.858 32.170 41.720 1.00 71.06 166 ASN A O 1
ATOM 1275 N N . GLU A 1 167 ? -21.360 32.421 43.361 1.00 73.06 167 GLU A N 1
ATOM 1276 C CA . GLU A 1 167 ? -20.509 33.364 42.613 1.00 73.06 167 GLU A CA 1
ATOM 1277 C C . GLU A 1 167 ? -19.726 32.665 41.497 1.00 73.06 167 GLU A C 1
ATOM 1279 O O . GLU A 1 167 ? -19.665 33.165 40.373 1.00 73.06 167 GLU A O 1
ATOM 1284 N N . LEU A 1 168 ? -19.225 31.454 41.764 1.00 76.25 168 LEU A N 1
ATOM 1285 C CA . LEU A 1 168 ? -18.553 30.627 40.755 1.00 76.25 168 LEU A CA 1
ATOM 1286 C C . LEU A 1 168 ? -19.505 30.221 39.622 1.00 76.25 168 LEU A C 1
ATOM 1288 O O . LEU A 1 168 ? -19.112 30.201 38.455 1.00 76.25 168 LEU A O 1
ATOM 1292 N N . ASN A 1 169 ? -20.771 29.950 39.949 1.00 83.75 169 ASN A N 1
ATOM 1293 C CA . ASN A 1 169 ? -21.792 29.669 38.943 1.00 83.75 169 ASN A CA 1
ATOM 1294 C C . ASN A 1 169 ? -22.103 30.908 38.088 1.00 83.75 169 ASN A C 1
ATOM 1296 O O . ASN A 1 169 ? -22.261 30.781 36.875 1.00 83.75 169 ASN A O 1
ATOM 1300 N N . ALA A 1 170 ? -22.133 32.105 38.681 1.00 88.00 170 ALA A N 1
ATOM 1301 C CA . ALA A 1 170 ? -22.335 33.346 37.935 1.00 88.00 170 ALA A CA 1
ATOM 1302 C C . ALA A 1 170 ? -21.171 33.643 36.972 1.00 88.00 170 ALA A C 1
ATOM 1304 O O . ALA A 1 170 ? -21.405 34.049 35.833 1.00 88.00 170 ALA A O 1
ATOM 1305 N N . ASP A 1 171 ? -19.926 33.397 37.388 1.00 86.25 171 ASP A N 1
ATOM 1306 C CA . ASP A 1 171 ? -18.755 33.539 36.515 1.00 86.25 171 ASP A CA 1
ATOM 1307 C C . ASP A 1 171 ? -18.749 32.535 35.362 1.00 86.25 171 ASP A C 1
ATOM 1309 O O . ASP A 1 171 ? -18.420 32.894 34.228 1.00 86.25 171 ASP A O 1
ATOM 1313 N N . LEU A 1 172 ? -19.161 31.293 35.621 1.00 91.19 172 LEU A N 1
ATOM 1314 C CA . LEU A 1 172 ? -19.266 30.277 34.580 1.00 91.19 172 LEU A CA 1
ATOM 1315 C C . LEU A 1 172 ? -20.336 30.640 33.540 1.00 91.19 172 LEU A C 1
ATOM 1317 O O . LEU A 1 172 ? -20.084 30.518 32.341 1.00 91.19 172 LEU A O 1
ATOM 1321 N N . ILE A 1 173 ? -21.493 31.141 33.983 1.00 93.19 173 ILE A N 1
ATOM 1322 C CA . ILE A 1 173 ? -22.563 31.605 33.088 1.00 93.19 173 ILE A CA 1
ATOM 1323 C C . ILE A 1 173 ? -22.063 32.772 32.224 1.00 93.19 173 ILE A C 1
ATOM 1325 O O . ILE A 1 173 ? -22.176 32.708 30.999 1.00 93.19 173 ILE A O 1
ATOM 1329 N N . ARG A 1 174 ? -21.397 33.771 32.822 1.00 94.12 174 ARG A N 1
ATOM 1330 C CA . ARG A 1 174 ? -20.782 34.885 32.074 1.00 94.12 174 ARG A CA 1
ATOM 1331 C C . ARG A 1 174 ? -19.760 34.400 31.043 1.00 94.12 174 ARG A C 1
ATOM 1333 O O . ARG A 1 174 ? -19.723 34.892 29.916 1.00 94.12 174 ARG A O 1
ATOM 1340 N N . ALA A 1 175 ? -18.926 33.422 31.398 1.00 92.81 175 ALA A N 1
ATOM 1341 C CA . ALA A 1 175 ? -17.942 32.858 30.477 1.00 92.81 175 ALA A CA 1
ATOM 1342 C C . ALA A 1 175 ? -18.601 32.123 29.295 1.00 92.81 175 ALA A C 1
ATOM 1344 O O . ALA A 1 175 ? -18.114 32.216 28.162 1.00 92.81 175 ALA A O 1
ATOM 1345 N N . MET A 1 176 ? -19.715 31.425 29.536 1.00 94.19 176 MET A N 1
ATOM 1346 C CA . MET A 1 176 ? -20.493 30.761 28.487 1.00 94.19 176 MET A CA 1
ATOM 1347 C C . MET A 1 176 ? -21.159 31.764 27.538 1.00 94.19 176 MET A C 1
ATOM 1349 O O . MET A 1 176 ? -21.114 31.556 26.325 1.00 94.19 176 MET A O 1
ATOM 1353 N N . GLU A 1 177 ? -21.702 32.867 28.055 1.00 96.25 177 GLU A N 1
ATOM 1354 C CA . GLU A 1 177 ? -22.295 33.942 27.245 1.00 96.25 177 GLU A CA 1
ATOM 1355 C C . GLU A 1 177 ? -21.256 34.597 26.324 1.00 96.25 177 GLU A C 1
ATOM 1357 O O . GLU A 1 177 ? -21.457 34.678 25.111 1.00 96.25 177 GLU A O 1
ATOM 1362 N N . VAL A 1 178 ? -20.077 34.943 26.857 1.00 95.69 178 VAL A N 1
ATOM 1363 C CA . VAL A 1 178 ? -18.970 35.501 26.057 1.00 95.69 178 VAL A CA 1
ATOM 1364 C C . VAL A 1 178 ? -18.525 34.533 24.956 1.00 95.69 178 VAL A C 1
ATOM 1366 O O . VAL A 1 178 ? -18.137 34.951 23.860 1.00 95.69 178 VAL A O 1
ATOM 1369 N N . HIS A 1 179 ? -18.544 33.227 25.225 1.00 95.19 179 HIS A N 1
ATOM 1370 C CA . HIS A 1 179 ? -18.203 32.228 24.218 1.00 95.19 179 HIS A CA 1
ATOM 1371 C C . HIS A 1 179 ? -19.294 32.093 23.142 1.00 95.19 179 HIS A C 1
ATOM 1373 O O . HIS A 1 179 ? -18.969 31.964 21.959 1.00 95.19 179 HIS A O 1
ATOM 1379 N N . ALA A 1 180 ? -20.571 32.173 23.523 1.00 95.31 180 ALA A N 1
ATOM 1380 C CA . ALA A 1 180 ? -21.692 32.168 22.585 1.00 95.31 180 ALA A CA 1
ATOM 1381 C C . ALA A 1 180 ? -21.635 33.367 21.619 1.00 95.31 180 ALA A C 1
ATOM 1383 O O . ALA A 1 180 ? -21.791 33.185 20.409 1.00 95.31 180 ALA A O 1
ATOM 1384 N N . ASP A 1 181 ? -21.293 34.560 22.112 1.00 95.31 181 ASP A N 1
ATOM 1385 C CA . ASP A 1 181 ? -21.118 35.751 21.270 1.00 95.31 181 ASP A CA 1
ATOM 1386 C C . ASP A 1 181 ? -19.976 35.593 20.260 1.00 95.31 181 ASP A C 1
ATOM 1388 O O . ASP A 1 181 ? -20.122 35.933 19.082 1.00 95.31 181 ASP A O 1
ATOM 1392 N N . LYS A 1 182 ? -18.845 35.011 20.681 1.00 94.62 182 LYS A N 1
ATOM 1393 C CA . LYS A 1 182 ? -17.721 34.721 19.773 1.00 94.62 182 LYS A CA 1
ATOM 1394 C C . LYS A 1 182 ? -18.117 33.749 18.661 1.00 94.62 182 LYS A C 1
ATOM 1396 O O . LYS A 1 182 ? -17.684 33.930 17.522 1.00 94.62 182 LYS A O 1
ATOM 1401 N N . LEU A 1 183 ? -18.940 32.743 18.967 1.00 93.81 183 LEU A N 1
ATOM 1402 C CA . LEU A 1 183 ? -19.459 31.807 17.966 1.00 93.81 183 LEU A CA 1
ATOM 1403 C C . LEU A 1 183 ? -20.407 32.495 16.979 1.00 93.81 183 LEU A C 1
ATOM 1405 O O . LEU A 1 183 ? -20.312 32.233 15.779 1.00 93.81 183 LEU A O 1
ATOM 1409 N N . ARG A 1 184 ? -21.260 33.412 17.451 1.00 96.12 184 ARG A N 1
ATOM 1410 C CA . ARG A 1 184 ? -22.152 34.189 16.579 1.00 96.12 184 ARG A CA 1
ATOM 1411 C C . ARG A 1 184 ? -21.361 35.060 15.601 1.00 96.12 184 ARG A C 1
ATOM 1413 O O . ARG A 1 184 ? -21.559 34.947 14.397 1.00 96.12 184 ARG A O 1
ATOM 1420 N N . VAL A 1 185 ? -20.372 35.812 16.095 1.00 95.94 185 VAL A N 1
ATOM 1421 C CA . VAL A 1 185 ? -19.492 36.650 15.254 1.00 95.94 185 VAL A CA 1
ATOM 1422 C C . VAL A 1 185 ? -18.720 35.817 14.223 1.00 95.94 185 VAL A C 1
ATOM 1424 O O . VAL A 1 185 ? -18.553 36.232 13.075 1.00 95.94 185 VAL A O 1
ATOM 1427 N N . ALA A 1 186 ? -18.245 34.628 14.606 1.00 93.44 186 ALA A N 1
ATOM 1428 C CA . ALA A 1 186 ? -17.568 33.728 13.675 1.00 93.44 186 ALA A CA 1
ATOM 1429 C C . ALA A 1 186 ? -18.517 33.204 12.582 1.00 93.44 186 ALA A C 1
ATOM 1431 O O . ALA A 1 186 ? -18.111 33.109 11.422 1.00 93.44 186 ALA A O 1
ATOM 1432 N N . SER A 1 187 ? -19.767 32.896 12.939 1.00 95.06 187 SER A N 1
ATOM 1433 C CA . SER A 1 187 ? -20.804 32.471 11.996 1.00 95.06 187 SER A CA 1
ATOM 1434 C C . SER A 1 187 ? -21.141 33.572 10.989 1.00 95.06 187 SER A C 1
ATOM 1436 O O . SER A 1 187 ? -21.128 33.316 9.785 1.00 95.06 187 SER A O 1
ATOM 1438 N N . ASP A 1 188 ? -21.349 34.805 11.455 1.00 95.81 188 ASP A N 1
ATOM 1439 C CA . ASP A 1 188 ? -21.666 35.951 10.591 1.00 95.81 188 ASP A CA 1
ATOM 1440 C C . ASP A 1 188 ? -20.544 36.209 9.573 1.00 95.81 188 ASP A C 1
ATOM 1442 O O . ASP A 1 188 ? -20.789 36.392 8.379 1.00 95.81 188 ASP A O 1
ATOM 1446 N N . ARG A 1 189 ? -19.284 36.111 10.017 1.00 95.81 189 ARG A N 1
ATOM 1447 C CA . ARG A 1 189 ? -18.118 36.260 9.137 1.00 95.81 189 ARG A CA 1
ATOM 1448 C C . ARG A 1 189 ? -18.023 35.161 8.076 1.00 95.81 189 ARG A C 1
ATOM 1450 O O . ARG A 1 189 ? -17.521 35.412 6.979 1.00 95.81 189 ARG A O 1
ATOM 1457 N N . MET A 1 190 ? -18.461 33.940 8.382 1.00 94.88 190 MET A N 1
ATOM 1458 C CA . MET A 1 190 ? -18.509 32.868 7.383 1.00 94.88 190 MET A CA 1
ATOM 1459 C C . MET A 1 190 ? -19.571 33.141 6.314 1.00 94.88 190 MET A C 1
ATOM 1461 O O . MET A 1 190 ? -19.296 32.921 5.133 1.00 94.88 190 MET A O 1
ATOM 1465 N N . GLU A 1 191 ? -20.740 33.655 6.699 1.00 95.94 191 GLU A N 1
ATOM 1466 C CA . GLU A 1 191 ? -21.808 33.974 5.744 1.00 95.94 191 GLU A CA 1
ATOM 1467 C C . GLU A 1 191 ? -21.436 35.178 4.858 1.00 95.94 191 GLU A C 1
ATOM 1469 O O . GLU A 1 191 ? -21.702 35.177 3.652 1.00 95.94 191 GLU A O 1
ATOM 1474 N N . GLU A 1 192 ? -20.712 36.157 5.409 1.00 95.69 192 GLU A N 1
ATOM 1475 C CA . GLU A 1 192 ? -20.133 37.265 4.640 1.00 95.69 192 GLU A CA 1
ATOM 1476 C C . GLU A 1 192 ? -19.111 36.771 3.598 1.00 95.69 192 GLU A C 1
ATOM 1478 O O . GLU A 1 192 ? -19.164 37.136 2.423 1.00 95.69 192 GLU A O 1
ATOM 1483 N N . LEU A 1 193 ? -18.195 35.877 3.983 1.00 94.25 193 LEU A N 1
ATOM 1484 C CA . LEU A 1 193 ? -17.228 35.305 3.037 1.00 94.25 193 LEU A CA 1
ATOM 1485 C C . LEU A 1 193 ? -17.910 34.483 1.938 1.00 94.25 193 LEU A C 1
ATOM 1487 O O . LEU A 1 193 ? -17.463 34.483 0.789 1.00 94.25 193 LEU A O 1
ATOM 1491 N N . LYS A 1 194 ? -18.997 33.787 2.276 1.00 95.38 194 LYS A N 1
ATOM 1492 C CA . LYS A 1 194 ? -19.785 33.010 1.319 1.00 95.38 194 LYS A CA 1
ATOM 1493 C C . LYS A 1 194 ? -20.486 33.913 0.304 1.00 95.38 194 LYS A C 1
ATOM 1495 O O . LYS A 1 194 ? -20.378 33.657 -0.893 1.00 95.38 194 LYS A O 1
ATOM 1500 N N . THR A 1 195 ? -21.117 34.997 0.751 1.00 92.94 195 THR A N 1
ATOM 1501 C CA . THR A 1 195 ? -21.741 35.986 -0.147 1.00 92.94 195 THR A CA 1
ATOM 1502 C C . THR A 1 195 ? -20.714 36.676 -1.046 1.00 92.94 195 THR A C 1
ATOM 1504 O O . THR A 1 195 ? -20.964 36.831 -2.243 1.00 92.94 195 THR A O 1
ATOM 1507 N N . GLN A 1 196 ? -19.521 36.998 -0.534 1.00 91.75 196 GLN A N 1
ATOM 1508 C CA . GLN A 1 196 ? -18.419 37.513 -1.360 1.00 91.75 196 GLN A CA 1
ATOM 1509 C C . GLN A 1 196 ? -17.987 36.512 -2.444 1.00 91.75 196 GLN A C 1
ATOM 1511 O O . GLN A 1 196 ? -17.738 36.896 -3.590 1.00 91.75 196 GLN A O 1
ATOM 1516 N N . LEU A 1 197 ? -17.927 35.219 -2.113 1.00 90.94 197 LEU A N 1
ATOM 1517 C CA . LEU A 1 197 ? -17.554 34.170 -3.061 1.00 90.94 197 LEU A CA 1
ATOM 1518 C C . LEU A 1 197 ? -18.628 33.955 -4.140 1.00 90.94 197 LEU A C 1
ATOM 1520 O O . LEU A 1 197 ? -18.296 33.786 -5.314 1.00 90.94 197 LEU A O 1
ATOM 1524 N N . GLU A 1 198 ? -19.906 34.000 -3.760 1.00 86.56 198 GLU A N 1
ATOM 1525 C CA . GLU A 1 198 ? -21.037 33.904 -4.690 1.00 86.56 198 GLU A CA 1
ATOM 1526 C C . GLU A 1 198 ? -21.119 35.113 -5.630 1.00 86.56 198 GLU A C 1
ATOM 1528 O O . GLU A 1 198 ? -21.355 34.939 -6.829 1.00 86.56 198 GLU A O 1
ATOM 1533 N N . ALA A 1 199 ? -20.858 36.324 -5.128 1.00 82.50 199 ALA A N 1
ATOM 1534 C CA . ALA A 1 199 ? -20.764 37.526 -5.954 1.00 82.50 199 ALA A CA 1
ATOM 1535 C C . ALA A 1 199 ? -19.603 37.429 -6.960 1.00 82.50 199 ALA A C 1
ATOM 1537 O O . ALA A 1 199 ? -19.773 37.738 -8.140 1.00 82.50 199 ALA A O 1
ATOM 1538 N N . ALA A 1 200 ? -18.446 36.915 -6.530 1.00 80.75 200 ALA A N 1
ATOM 1539 C CA . ALA A 1 200 ? -17.281 36.720 -7.393 1.00 80.75 200 ALA A CA 1
ATOM 1540 C C . ALA A 1 200 ? -17.468 35.603 -8.443 1.00 80.75 200 ALA A C 1
ATOM 1542 O O . ALA A 1 200 ? -16.798 35.605 -9.478 1.00 80.75 200 ALA A O 1
ATOM 1543 N N . MET A 1 201 ? -18.371 34.646 -8.206 1.00 79.50 201 MET A N 1
ATOM 1544 C CA . MET A 1 201 ? -18.638 33.526 -9.118 1.00 79.50 201 MET A CA 1
ATOM 1545 C C . MET A 1 201 ? -19.624 33.840 -10.252 1.00 79.50 201 MET A C 1
ATOM 1547 O O . MET A 1 201 ? -19.850 32.964 -11.089 1.00 79.50 201 MET A O 1
ATOM 1551 N N . LYS A 1 202 ? -20.162 35.063 -10.350 1.00 66.56 202 LYS A N 1
ATOM 1552 C CA . LYS A 1 202 ? -21.048 35.480 -11.452 1.00 66.56 202 LYS A CA 1
ATOM 1553 C C . LYS A 1 202 ? -20.361 36.382 -12.502 1.00 66.56 202 LYS A C 1
ATOM 1555 O O . LYS A 1 202 ? -20.780 37.524 -12.658 1.00 66.56 202 LYS A O 1
ATOM 1560 N N . PRO A 1 203 ? -19.368 35.936 -13.297 1.00 58.34 203 PRO A N 1
ATOM 1561 C CA . PRO A 1 203 ? -19.111 36.588 -14.574 1.00 58.34 203 PRO A CA 1
ATOM 1562 C C . PRO A 1 203 ? -20.124 36.093 -15.619 1.00 58.34 203 PRO A C 1
ATOM 1564 O O . PRO A 1 203 ? -20.284 34.890 -15.841 1.00 58.34 203 PRO A O 1
ATOM 1567 N N . SER A 1 204 ? -20.814 37.047 -16.248 1.00 62.72 204 SER A N 1
ATOM 1568 C CA . SER A 1 204 ? -21.787 36.836 -17.321 1.00 62.72 204 SER A CA 1
ATOM 1569 C C . SER A 1 204 ? -21.167 36.038 -18.472 1.00 62.72 204 SER A C 1
ATOM 1571 O O . SER A 1 204 ? -20.235 36.481 -19.143 1.00 62.72 204 SER A O 1
ATOM 1573 N N . TYR A 1 205 ? -21.712 34.846 -18.714 1.00 52.50 205 TYR A N 1
ATOM 1574 C CA . TYR A 1 205 ? -21.342 33.939 -19.806 1.00 52.50 205 TYR A CA 1
ATOM 1575 C C . TYR A 1 205 ? -21.383 34.616 -21.196 1.00 52.50 205 TYR A C 1
ATOM 1577 O O . TYR A 1 205 ? -20.672 34.194 -22.108 1.00 52.50 205 TYR A O 1
ATOM 1585 N N . ALA A 1 206 ? -22.137 35.713 -21.340 1.00 53.34 206 ALA A N 1
ATOM 1586 C CA . ALA A 1 206 ? -22.230 36.496 -22.570 1.00 53.34 206 ALA A CA 1
ATOM 1587 C C . ALA A 1 206 ? -20.920 37.223 -22.950 1.00 53.34 206 ALA A C 1
ATOM 1589 O O . ALA A 1 206 ? -20.635 37.390 -24.132 1.00 53.34 206 ALA A O 1
ATOM 1590 N N . GLU A 1 207 ? -20.075 37.599 -21.984 1.00 56.38 207 GLU A N 1
ATOM 1591 C CA . GLU A 1 207 ? -18.831 38.346 -22.248 1.00 56.38 207 GLU A CA 1
ATOM 1592 C C . GLU A 1 207 ? -17.662 37.450 -22.689 1.00 56.38 207 GLU A C 1
ATOM 1594 O O . GLU A 1 207 ? -16.762 37.877 -23.414 1.00 56.38 207 GLU A O 1
ATOM 1599 N N . ALA A 1 208 ? -17.666 36.179 -22.275 1.00 56.44 208 ALA A N 1
ATOM 1600 C CA . ALA A 1 208 ? -16.580 35.247 -22.574 1.00 56.44 208 ALA A CA 1
ATOM 1601 C C . ALA A 1 208 ? -16.604 34.736 -24.026 1.00 56.44 208 ALA A C 1
ATOM 1603 O O . ALA A 1 208 ? -15.553 34.371 -24.557 1.00 56.44 208 ALA A O 1
ATOM 1604 N N . LEU A 1 209 ? -17.773 34.735 -24.676 1.00 55.91 209 LEU A N 1
ATOM 1605 C CA . LEU A 1 209 ? -17.933 34.259 -26.054 1.00 55.91 209 LEU A CA 1
ATOM 1606 C C . LEU A 1 209 ? -17.450 35.272 -27.106 1.00 55.91 209 LEU A C 1
ATOM 1608 O O . LEU A 1 209 ? -16.949 34.862 -28.149 1.00 55.91 209 LEU A O 1
ATOM 1612 N N . ALA A 1 210 ? -17.492 36.577 -26.823 1.00 54.75 210 ALA A N 1
ATOM 1613 C CA . ALA A 1 210 ? -17.083 37.609 -27.784 1.00 54.75 210 ALA A CA 1
ATOM 1614 C C . ALA A 1 210 ? -15.553 37.726 -27.974 1.00 54.75 210 ALA A C 1
ATOM 1616 O O . ALA A 1 210 ? -15.085 38.215 -28.999 1.00 54.75 210 ALA A O 1
ATOM 1617 N N . ALA A 1 211 ? -14.742 37.260 -27.017 1.00 53.56 211 ALA A N 1
ATOM 1618 C CA . ALA A 1 211 ? -13.288 37.476 -27.024 1.00 53.56 211 ALA A CA 1
ATOM 1619 C C . ALA A 1 211 ? -12.462 36.361 -27.709 1.00 53.56 211 ALA A C 1
ATOM 1621 O O . ALA A 1 211 ? -11.237 36.475 -27.797 1.00 53.56 211 ALA A O 1
ATOM 1622 N N . GLY A 1 212 ? -13.095 35.274 -28.164 1.00 47.12 212 GLY A N 1
ATOM 1623 C CA . GLY A 1 212 ? -12.407 34.039 -28.566 1.00 47.12 212 GLY A CA 1
ATOM 1624 C C . GLY A 1 212 ? -11.942 33.930 -30.025 1.00 47.12 212 GLY A C 1
ATOM 1625 O O . GLY A 1 212 ? -11.180 33.016 -30.325 1.00 47.12 212 GLY A O 1
ATOM 1626 N N . MET A 1 213 ? -12.360 34.816 -30.939 1.00 45.00 213 MET A N 1
ATOM 1627 C CA . MET A 1 213 ? -12.225 34.555 -32.387 1.00 45.00 213 MET A CA 1
ATOM 1628 C C . MET A 1 213 ? -11.019 35.181 -33.120 1.00 45.00 213 MET A C 1
ATOM 1630 O O . MET A 1 213 ? -10.823 34.865 -34.287 1.00 45.00 213 MET A O 1
ATOM 1634 N N . SER A 1 214 ? -10.152 35.989 -32.491 1.00 43.81 214 SER A N 1
ATOM 1635 C CA . SER A 1 214 ? -9.174 36.806 -33.259 1.00 43.81 214 SER A CA 1
ATOM 1636 C C . SER A 1 214 ? -7.685 36.428 -33.187 1.00 43.81 214 SER A C 1
ATOM 1638 O O . SER A 1 214 ? -6.849 37.269 -33.509 1.00 43.81 214 SER A O 1
ATOM 1640 N N . ARG A 1 215 ? -7.272 35.218 -32.780 1.00 44.38 215 ARG A N 1
ATOM 1641 C CA . ARG A 1 215 ? -5.823 34.889 -32.724 1.00 44.38 215 ARG A CA 1
ATOM 1642 C C . ARG A 1 215 ? -5.473 33.470 -33.161 1.00 44.38 215 ARG A C 1
ATOM 1644 O O . ARG A 1 215 ? -5.057 32.659 -32.342 1.00 44.38 215 ARG A O 1
ATOM 1651 N N . ILE A 1 216 ? -5.567 33.200 -34.461 1.00 40.28 216 ILE A N 1
ATOM 1652 C CA . ILE A 1 216 ? -4.827 32.105 -35.104 1.00 40.28 216 ILE A CA 1
ATOM 1653 C C . ILE A 1 216 ? -4.270 32.625 -36.433 1.00 40.28 216 ILE A C 1
ATOM 1655 O O . ILE A 1 216 ? -4.956 32.591 -37.446 1.00 40.28 216 ILE A O 1
ATOM 1659 N N . SER A 1 217 ? -3.037 33.139 -36.428 1.00 41.72 217 SER A N 1
ATOM 1660 C CA . SER A 1 217 ? -2.140 33.091 -37.592 1.00 41.72 217 SER A CA 1
ATOM 1661 C C . SER A 1 217 ? -0.707 33.464 -37.191 1.00 41.72 217 SER A C 1
ATOM 1663 O O . SER A 1 217 ? -0.519 34.351 -36.360 1.00 41.72 217 SER A O 1
ATOM 1665 N N . ARG A 1 218 ? 0.264 32.817 -37.854 1.00 38.19 218 ARG A N 1
ATOM 1666 C CA . ARG A 1 218 ? 1.730 33.030 -37.859 1.00 38.19 218 ARG A CA 1
ATOM 1667 C C . ARG A 1 218 ? 2.556 32.520 -36.665 1.00 38.19 218 ARG A C 1
ATOM 1669 O O . ARG A 1 218 ? 2.655 33.186 -35.644 1.00 38.19 218 ARG A O 1
ATOM 1676 N N . GLN A 1 219 ? 3.292 31.421 -36.868 1.00 37.19 219 GLN A N 1
ATOM 1677 C CA . GLN A 1 219 ? 4.707 31.461 -37.295 1.00 37.19 219 GLN A CA 1
ATOM 1678 C C . GLN A 1 219 ? 5.304 30.044 -37.420 1.00 37.19 219 GLN A C 1
ATOM 1680 O O . GLN A 1 219 ? 5.241 29.252 -36.484 1.00 37.19 219 GLN A O 1
ATOM 1685 N N . GLU A 1 220 ? 5.919 29.773 -38.571 1.00 42.56 220 GLU A N 1
ATOM 1686 C CA . GLU A 1 220 ? 6.890 28.696 -38.803 1.00 42.56 220 GLU A CA 1
ATOM 1687 C C . GLU A 1 220 ? 8.313 29.225 -38.547 1.00 42.56 220 GLU A C 1
ATOM 1689 O O . GLU A 1 220 ? 8.585 30.406 -38.778 1.00 42.56 220 GLU A O 1
ATOM 1694 N N . GLY A 1 221 ? 9.227 28.360 -38.093 1.00 34.34 221 GLY A N 1
ATOM 1695 C CA . GLY A 1 221 ? 10.647 28.693 -37.937 1.00 34.34 221 GLY A CA 1
ATOM 1696 C C . GLY A 1 221 ? 11.481 27.582 -37.286 1.00 34.34 221 GLY A C 1
ATOM 1697 O O . GLY A 1 221 ? 11.286 27.238 -36.127 1.00 34.34 221 GLY A O 1
ATOM 1698 N N . THR A 1 222 ? 12.413 27.050 -38.071 1.00 44.50 222 THR A N 1
ATOM 1699 C CA . THR A 1 222 ? 13.396 25.963 -37.884 1.00 44.50 222 THR A CA 1
ATOM 1700 C C . THR A 1 222 ? 14.359 26.072 -36.688 1.00 44.50 222 THR A C 1
ATOM 1702 O O . THR A 1 222 ? 14.920 27.143 -36.470 1.00 44.50 222 THR A O 1
ATOM 1705 N N . THR A 1 223 ? 14.705 24.945 -36.037 1.00 35.44 223 THR A N 1
ATOM 1706 C CA . THR A 1 223 ? 15.979 24.770 -35.294 1.00 35.44 223 THR A CA 1
ATOM 1707 C C . THR A 1 223 ? 16.549 23.342 -35.392 1.00 35.44 223 THR A C 1
ATOM 1709 O O . THR A 1 223 ? 15.825 22.351 -35.336 1.00 35.44 223 THR A O 1
ATOM 1712 N N . GLN A 1 224 ? 17.874 23.276 -35.567 1.00 41.41 224 GLN A N 1
ATOM 1713 C CA . GLN A 1 224 ? 18.733 22.088 -35.640 1.00 41.41 224 GLN A CA 1
ATOM 1714 C C . GLN A 1 224 ? 18.909 21.423 -34.261 1.00 41.41 224 GLN A C 1
ATOM 1716 O O . GLN A 1 224 ? 19.094 22.110 -33.256 1.00 41.41 224 GLN A O 1
ATOM 1721 N N . SER A 1 225 ? 18.903 20.087 -34.213 1.00 34.38 225 SER A N 1
ATOM 1722 C CA . SER A 1 225 ? 19.069 19.288 -32.991 1.00 34.38 225 SER A CA 1
ATOM 1723 C C . SER A 1 225 ? 20.485 18.712 -32.853 1.00 34.38 225 SER A C 1
ATOM 1725 O O . SER A 1 225 ? 20.926 17.941 -33.704 1.00 34.38 225 SER A O 1
ATOM 1727 N N . ASN A 1 226 ? 21.158 19.023 -31.743 1.00 35.91 226 ASN A N 1
ATOM 1728 C CA . ASN A 1 226 ? 22.371 18.333 -31.287 1.00 35.91 226 ASN A CA 1
ATOM 1729 C C . ASN A 1 226 ? 22.018 16.970 -30.652 1.00 35.91 226 ASN A C 1
ATOM 1731 O O . ASN A 1 226 ? 21.046 16.904 -29.894 1.00 35.91 226 ASN A O 1
ATOM 1735 N N . PRO A 1 227 ? 22.806 15.898 -30.871 1.00 38.94 227 PRO A N 1
ATOM 1736 C CA . PRO A 1 227 ? 22.573 14.606 -30.236 1.00 38.94 227 PRO A CA 1
ATOM 1737 C C . PRO A 1 227 ? 22.983 14.658 -28.757 1.00 38.94 227 PRO A C 1
ATOM 1739 O O . PRO A 1 227 ? 24.161 14.744 -28.408 1.00 38.94 227 PRO A O 1
ATOM 1742 N N . THR A 1 228 ? 22.000 14.615 -27.861 1.00 37.97 228 THR A N 1
ATOM 1743 C CA . THR A 1 228 ? 22.232 14.491 -26.419 1.00 37.97 228 THR A CA 1
ATOM 1744 C C . THR A 1 228 ? 22.744 13.091 -26.096 1.00 37.97 228 THR A C 1
ATOM 1746 O O . THR A 1 228 ? 22.052 12.107 -26.355 1.00 37.97 228 THR A O 1
ATOM 1749 N N . LYS A 1 229 ? 23.946 13.004 -25.506 1.00 45.88 229 LYS A N 1
ATOM 1750 C CA . LYS A 1 229 ? 24.476 11.780 -24.885 1.00 45.88 229 LYS A CA 1
ATOM 1751 C C . LYS A 1 229 ? 23.427 11.211 -23.928 1.00 45.88 229 LYS A C 1
ATOM 1753 O O . LYS A 1 229 ? 23.030 11.885 -22.978 1.00 45.88 229 LYS A O 1
ATOM 1758 N N . GLY A 1 230 ? 22.973 9.995 -24.218 1.00 38.44 230 GLY A N 1
ATOM 1759 C CA . GLY A 1 230 ? 22.030 9.266 -23.379 1.00 38.44 230 GLY A CA 1
ATOM 1760 C C . GLY A 1 230 ? 22.606 8.954 -21.991 1.00 38.44 230 GLY A C 1
ATOM 1761 O O . GLY A 1 230 ? 23.824 9.001 -21.798 1.00 38.44 230 GLY A O 1
ATOM 1762 N N . PRO A 1 231 ? 21.739 8.656 -21.011 1.00 38.59 231 PRO A N 1
ATOM 1763 C CA . PRO A 1 231 ? 22.155 8.293 -19.665 1.00 38.59 231 PRO A CA 1
ATOM 1764 C C . PRO A 1 231 ? 22.927 6.968 -19.682 1.00 38.59 231 PRO A C 1
ATOM 1766 O O . PRO A 1 231 ? 22.411 5.939 -20.110 1.00 38.59 231 PRO A O 1
ATOM 1769 N N . SER A 1 232 ? 24.165 6.985 -19.194 1.00 32.53 232 SER A N 1
ATOM 1770 C CA . SER A 1 232 ? 24.926 5.770 -18.914 1.00 32.53 232 SER A CA 1
ATOM 1771 C C . SER A 1 232 ? 24.236 5.011 -17.779 1.00 32.53 232 SER A C 1
ATOM 1773 O O . SER A 1 232 ? 24.229 5.467 -16.636 1.00 32.53 232 SER A O 1
ATOM 1775 N N . HIS A 1 233 ? 23.618 3.875 -18.089 1.00 38.22 233 HIS A N 1
ATOM 1776 C CA . HIS A 1 233 ? 22.977 3.024 -17.092 1.00 38.22 233 HIS A CA 1
ATOM 1777 C C . HIS A 1 233 ? 24.053 2.291 -16.278 1.00 38.22 233 HIS A C 1
ATOM 1779 O O . HIS A 1 233 ? 24.759 1.437 -16.810 1.00 38.22 233 HIS A O 1
ATOM 1785 N N . SER A 1 234 ? 24.203 2.631 -14.996 1.00 36.62 234 SER A N 1
ATOM 1786 C CA . SER A 1 234 ? 25.023 1.865 -14.055 1.00 36.62 234 SER A CA 1
ATOM 1787 C C . SER A 1 234 ? 24.171 0.778 -13.396 1.00 36.62 234 SER A C 1
ATOM 1789 O O . SER A 1 234 ? 23.120 1.050 -12.817 1.00 36.62 234 SER A O 1
ATOM 1791 N N . LEU A 1 235 ? 24.619 -0.471 -13.501 1.00 43.66 235 LEU A N 1
ATOM 1792 C CA . LEU A 1 235 ? 24.015 -1.613 -12.822 1.00 43.66 235 LEU A CA 1
ATOM 1793 C C . LEU A 1 235 ? 24.792 -1.858 -11.523 1.00 43.66 235 LEU A C 1
ATOM 1795 O O . LEU A 1 235 ? 25.983 -2.158 -11.565 1.00 43.66 235 LEU A O 1
ATOM 1799 N N . ILE A 1 236 ? 24.133 -1.709 -10.373 1.00 53.34 236 ILE A N 1
ATOM 1800 C CA . ILE A 1 236 ? 24.709 -2.044 -9.064 1.00 53.34 236 ILE A CA 1
ATOM 1801 C C . ILE A 1 236 ? 24.185 -3.423 -8.679 1.00 53.34 236 ILE A C 1
ATOM 1803 O O . ILE A 1 236 ? 22.978 -3.603 -8.536 1.00 53.34 236 ILE A O 1
ATOM 1807 N N . ILE A 1 237 ? 25.091 -4.386 -8.521 1.00 65.19 237 ILE A N 1
ATOM 1808 C CA . ILE A 1 237 ? 24.766 -5.749 -8.098 1.00 65.19 237 ILE A CA 1
ATOM 1809 C C . ILE A 1 237 ? 25.290 -5.940 -6.675 1.00 65.19 237 ILE A C 1
ATOM 1811 O O . ILE A 1 237 ? 26.470 -5.711 -6.415 1.00 65.19 237 ILE A O 1
ATOM 1815 N N . SER A 1 238 ? 24.415 -6.350 -5.761 1.00 63.81 238 SER A N 1
ATOM 1816 C CA . SER A 1 238 ? 24.742 -6.641 -4.362 1.00 63.81 238 SER A CA 1
ATOM 1817 C C . SER A 1 238 ? 24.371 -8.082 -4.024 1.00 63.81 238 SER A C 1
ATOM 1819 O O . SER A 1 238 ? 23.296 -8.533 -4.412 1.00 63.81 238 SER A O 1
ATOM 1821 N N . SER A 1 239 ? 25.239 -8.781 -3.292 1.00 75.56 239 SER A N 1
ATOM 1822 C CA . SER A 1 239 ? 24.935 -10.100 -2.725 1.00 75.56 239 SER A CA 1
ATOM 1823 C C . SER A 1 239 ? 24.130 -9.960 -1.430 1.00 75.56 239 SER A C 1
ATOM 1825 O O . SER A 1 239 ? 24.315 -8.991 -0.692 1.00 75.56 239 SER A O 1
ATOM 1827 N N . GLU A 1 240 ? 23.248 -10.921 -1.144 1.00 75.19 240 GLU A N 1
ATOM 1828 C CA . GLU A 1 240 ? 22.583 -11.038 0.165 1.00 75.19 240 GLU A CA 1
ATOM 1829 C C . GLU A 1 240 ? 23.559 -11.507 1.255 1.00 75.19 240 GLU A C 1
ATOM 1831 O O . GLU A 1 240 ? 23.372 -11.228 2.441 1.00 75.19 240 GLU A O 1
ATOM 1836 N N . GLU A 1 241 ? 24.642 -12.171 0.852 1.00 78.25 241 GLU A N 1
ATOM 1837 C CA . GLU A 1 241 ? 25.708 -12.604 1.743 1.00 78.25 241 GLU A CA 1
ATOM 1838 C C . GLU A 1 241 ? 26.697 -11.446 1.938 1.00 78.25 241 GLU A C 1
ATOM 1840 O O . GLU A 1 241 ? 27.499 -11.125 1.061 1.00 78.25 241 GLU A O 1
ATOM 1845 N N . GLY A 1 242 ? 26.660 -10.810 3.114 1.00 79.06 242 GLY A N 1
ATOM 1846 C CA . GLY A 1 242 ? 27.477 -9.628 3.436 1.00 79.06 242 GLY A CA 1
ATOM 1847 C C . GLY A 1 242 ? 29.000 -9.838 3.448 1.00 79.06 242 GLY A C 1
ATOM 1848 O O . GLY A 1 242 ? 29.730 -8.879 3.685 1.00 79.06 242 GLY A O 1
ATOM 1849 N N . ASN A 1 243 ? 29.474 -11.061 3.194 1.00 85.69 243 ASN A N 1
ATOM 1850 C CA . ASN A 1 243 ? 30.892 -11.427 3.171 1.00 85.69 243 ASN A CA 1
ATOM 1851 C C . ASN A 1 243 ? 31.435 -11.689 1.757 1.00 85.69 243 ASN A C 1
ATOM 1853 O O . ASN A 1 243 ? 32.623 -11.982 1.623 1.00 85.69 243 ASN A O 1
ATOM 1857 N N . ASP A 1 244 ? 30.602 -11.606 0.716 1.00 85.50 244 ASP A N 1
ATOM 1858 C CA . ASP A 1 244 ? 31.069 -11.850 -0.646 1.00 85.50 244 ASP A CA 1
ATOM 1859 C C . ASP A 1 244 ? 31.957 -10.703 -1.146 1.00 85.50 244 ASP A C 1
ATOM 1861 O O . ASP A 1 244 ? 31.553 -9.537 -1.177 1.00 85.50 244 ASP A O 1
ATOM 1865 N N . THR A 1 245 ? 33.161 -11.035 -1.613 1.00 88.31 245 THR A N 1
ATOM 1866 C CA . THR A 1 245 ? 33.987 -10.079 -2.360 1.00 88.31 245 THR A CA 1
ATOM 1867 C C . THR A 1 245 ? 33.422 -9.858 -3.764 1.00 88.31 245 THR A C 1
ATOM 1869 O O . THR A 1 245 ? 32.742 -10.720 -4.323 1.00 88.31 245 THR A O 1
ATOM 1872 N N . SER A 1 246 ? 33.735 -8.720 -4.390 1.00 73.00 246 SER A N 1
ATOM 1873 C CA . SER A 1 246 ? 33.295 -8.413 -5.762 1.00 73.00 246 SER A CA 1
ATOM 1874 C C . SER A 1 246 ? 33.628 -9.529 -6.758 1.00 73.00 246 SER A C 1
ATOM 1876 O O . SER A 1 246 ? 32.812 -9.856 -7.617 1.00 73.00 246 SER A O 1
ATOM 1878 N N . ASP A 1 247 ? 34.790 -10.166 -6.610 1.00 78.38 247 ASP A N 1
ATOM 1879 C CA . ASP A 1 247 ? 35.224 -11.260 -7.480 1.00 78.38 247 ASP A CA 1
ATOM 1880 C C . ASP A 1 247 ? 34.428 -12.546 -7.244 1.00 78.38 247 ASP A C 1
ATOM 1882 O O . ASP A 1 247 ? 34.136 -13.278 -8.193 1.00 78.38 247 ASP A O 1
ATOM 1886 N N . GLN A 1 248 ? 34.019 -12.814 -6.001 1.00 81.88 248 GLN A N 1
ATOM 1887 C CA . GLN A 1 248 ? 33.133 -13.931 -5.675 1.00 81.88 248 GLN A CA 1
ATOM 1888 C C . GLN A 1 248 ? 31.732 -13.697 -6.235 1.00 81.88 248 GLN A C 1
ATOM 1890 O O . GLN A 1 248 ? 31.168 -14.619 -6.820 1.00 81.88 248 GLN A O 1
ATOM 1895 N N . ILE A 1 249 ? 31.211 -12.468 -6.157 1.00 78.38 249 ILE A N 1
ATOM 1896 C CA . ILE A 1 249 ? 29.938 -12.085 -6.786 1.00 78.38 249 ILE A CA 1
ATOM 1897 C C . ILE A 1 249 ? 30.024 -12.287 -8.300 1.00 78.38 249 ILE A C 1
ATOM 1899 O O . ILE A 1 249 ? 29.175 -12.961 -8.877 1.00 78.38 249 ILE A O 1
ATOM 1903 N N . LEU A 1 250 ? 31.081 -11.794 -8.952 1.00 76.25 250 LEU A N 1
ATOM 1904 C CA . LEU A 1 250 ? 31.290 -11.990 -10.390 1.00 76.25 250 LEU A CA 1
ATOM 1905 C C . LEU A 1 250 ? 31.449 -13.468 -10.760 1.00 76.25 250 LEU A C 1
ATOM 1907 O O . LEU A 1 250 ? 30.969 -13.890 -11.808 1.00 76.25 250 LEU A O 1
ATOM 1911 N N . THR A 1 251 ? 32.087 -14.272 -9.912 1.00 75.62 251 THR A N 1
ATOM 1912 C CA . THR A 1 251 ? 32.251 -15.714 -10.140 1.00 75.62 251 THR A CA 1
ATOM 1913 C C . THR A 1 251 ? 30.934 -16.462 -9.957 1.00 75.62 251 THR A C 1
ATOM 1915 O O . THR A 1 251 ? 30.604 -17.310 -10.784 1.00 75.62 251 THR A O 1
ATOM 1918 N N . LYS A 1 252 ? 30.141 -16.119 -8.934 1.00 79.56 252 LYS A N 1
ATOM 1919 C CA . LYS A 1 252 ? 28.782 -16.636 -8.728 1.00 79.56 252 LYS A CA 1
ATOM 1920 C C . LYS A 1 252 ? 27.882 -16.259 -9.901 1.00 79.56 252 LYS A C 1
ATOM 1922 O O . LYS A 1 252 ? 27.197 -17.130 -10.418 1.00 79.56 252 LYS A O 1
ATOM 1927 N N . ILE A 1 253 ? 27.958 -15.018 -10.385 1.00 73.94 253 ILE A N 1
ATOM 1928 C CA . ILE A 1 253 ? 27.243 -14.560 -11.582 1.00 73.94 253 ILE A CA 1
ATOM 1929 C C . ILE A 1 253 ? 27.695 -15.346 -12.808 1.00 73.94 253 ILE A C 1
ATOM 1931 O O . ILE A 1 253 ? 26.851 -15.901 -13.485 1.00 73.94 253 ILE A O 1
ATOM 1935 N N . ARG A 1 254 ? 28.998 -15.480 -13.084 1.00 70.75 254 ARG A N 1
ATOM 1936 C CA . ARG A 1 254 ? 29.492 -16.277 -14.225 1.00 70.75 254 ARG A CA 1
ATOM 1937 C C . ARG A 1 254 ? 29.071 -17.745 -14.139 1.00 70.75 254 ARG A C 1
ATOM 1939 O O . ARG A 1 254 ? 28.748 -18.345 -15.157 1.00 70.75 254 ARG A O 1
ATOM 1946 N N . LYS A 1 255 ? 29.051 -18.315 -12.931 1.00 70.00 255 LYS A N 1
ATOM 1947 C CA . LYS A 1 255 ? 28.609 -19.691 -12.675 1.00 70.00 255 LYS A CA 1
ATOM 1948 C C . LYS A 1 255 ? 27.091 -19.848 -12.810 1.00 70.00 255 LYS A C 1
ATOM 1950 O O . LYS A 1 255 ? 26.649 -20.875 -13.297 1.00 70.00 255 LYS A O 1
ATOM 1955 N N . ALA A 1 256 ? 26.302 -18.857 -12.400 1.00 65.62 256 ALA A N 1
ATOM 1956 C CA . ALA A 1 256 ? 24.842 -18.862 -12.514 1.00 65.62 256 ALA A CA 1
ATOM 1957 C C . ALA A 1 256 ? 24.366 -18.526 -13.934 1.00 65.62 256 ALA A C 1
ATOM 1959 O O . ALA A 1 256 ? 23.387 -19.091 -14.405 1.00 65.62 256 ALA A O 1
ATOM 1960 N N . ILE A 1 257 ? 25.093 -17.644 -14.624 1.00 62.66 257 ILE A N 1
ATOM 1961 C CA . ILE A 1 257 ? 24.902 -17.318 -16.038 1.00 62.66 257 ILE A CA 1
ATOM 1962 C C . ILE A 1 257 ? 25.281 -18.496 -16.923 1.00 62.66 257 ILE A C 1
ATOM 1964 O O . ILE A 1 257 ? 24.899 -18.424 -18.083 1.00 62.66 257 ILE A O 1
ATOM 1968 N N . GLN A 1 258 ? 25.974 -19.529 -16.387 1.00 53.88 258 GLN A N 1
ATOM 1969 C CA . GLN A 1 258 ? 26.442 -20.741 -17.075 1.00 53.88 258 GLN A CA 1
ATOM 1970 C C . GLN A 1 258 ? 25.808 -20.819 -18.463 1.00 53.88 258 GLN A C 1
ATOM 1972 O O . GLN A 1 258 ? 24.680 -21.316 -18.589 1.00 53.88 258 GLN A O 1
ATOM 1977 N N . PRO A 1 259 ? 26.465 -20.255 -19.503 1.00 53.72 259 PRO A N 1
ATOM 1978 C CA . PRO A 1 259 ? 26.060 -20.613 -20.840 1.00 53.72 259 PRO A CA 1
ATOM 1979 C C . PRO A 1 259 ? 26.197 -22.119 -20.790 1.00 53.72 259 PRO A C 1
ATOM 1981 O O . PRO A 1 259 ? 27.261 -22.607 -20.390 1.00 53.72 259 PRO A O 1
ATOM 1984 N N . ARG A 1 260 ? 25.087 -22.843 -21.003 1.00 52.34 260 ARG A N 1
ATOM 1985 C CA . ARG A 1 260 ? 25.100 -24.311 -21.058 1.00 52.34 260 ARG A CA 1
ATOM 1986 C C . ARG A 1 260 ? 26.415 -24.684 -21.729 1.00 52.34 260 ARG A C 1
ATOM 1988 O O . ARG A 1 260 ? 26.730 -24.049 -22.727 1.00 52.34 260 ARG A O 1
ATOM 1995 N N . GLU A 1 261 ? 27.202 -25.620 -21.205 1.00 53.31 261 GLU A N 1
ATOM 1996 C CA . GLU A 1 261 ? 28.551 -25.905 -21.747 1.00 53.31 261 GLU A CA 1
ATOM 1997 C C . GLU A 1 261 ? 28.549 -26.195 -23.272 1.00 53.31 261 GLU A C 1
ATOM 1999 O O . GLU A 1 261 ? 29.591 -26.167 -23.918 1.00 53.31 261 GLU A O 1
ATOM 2004 N N . ASN A 1 262 ? 27.355 -26.365 -23.854 1.00 54.84 262 ASN A N 1
ATOM 2005 C CA . ASN A 1 262 ? 27.037 -26.582 -25.260 1.00 54.84 262 ASN A CA 1
ATOM 2006 C C . ASN A 1 262 ? 26.273 -25.404 -25.926 1.00 54.84 262 ASN A C 1
ATOM 2008 O O . ASN A 1 262 ? 25.540 -25.612 -26.890 1.00 54.84 262 ASN A O 1
ATOM 2012 N N . GLY A 1 263 ? 26.324 -24.195 -25.367 1.00 66.69 263 GLY A N 1
ATOM 2013 C CA . GLY A 1 263 ? 25.619 -23.008 -25.849 1.00 66.69 263 GLY A CA 1
ATOM 2014 C C . GLY A 1 263 ? 26.377 -22.308 -26.975 1.00 66.69 263 GLY A C 1
ATOM 2015 O O . GLY A 1 263 ? 27.605 -22.233 -26.951 1.00 66.69 263 GLY A O 1
ATOM 2016 N N . LEU A 1 264 ? 25.636 -21.792 -27.957 1.00 78.50 264 LEU A N 1
ATOM 2017 C CA . LEU A 1 264 ? 26.192 -20.972 -29.032 1.00 78.50 264 LEU A CA 1
ATOM 2018 C C . LEU A 1 264 ? 26.793 -19.685 -28.446 1.00 78.50 264 LEU A C 1
ATOM 2020 O O . LEU A 1 264 ? 26.160 -19.001 -27.639 1.00 78.50 264 LEU A O 1
ATOM 2024 N N . GLN A 1 265 ? 28.023 -19.376 -28.853 1.00 88.06 265 GLN A N 1
ATOM 2025 C CA . GLN A 1 265 ? 28.762 -18.205 -28.380 1.00 88.06 265 GLN A CA 1
ATOM 2026 C C . GLN A 1 265 ? 28.191 -16.935 -29.013 1.00 88.06 265 GLN A C 1
ATOM 2028 O O . GLN A 1 265 ? 27.780 -16.957 -30.168 1.00 88.06 265 GLN A O 1
ATOM 2033 N N . THR A 1 266 ? 28.169 -15.814 -28.288 1.00 90.88 266 THR A N 1
ATOM 2034 C CA . THR A 1 266 ? 27.661 -14.541 -28.840 1.00 90.88 266 THR A CA 1
ATOM 2035 C C . THR A 1 266 ? 28.707 -13.818 -29.684 1.00 90.88 266 THR A C 1
ATOM 2037 O O . THR A 1 266 ? 28.367 -12.937 -30.462 1.00 90.88 266 THR A O 1
ATOM 2040 N N . PHE A 1 267 ? 29.973 -14.213 -29.566 1.00 92.12 267 PHE A N 1
ATOM 2041 C CA . PHE A 1 267 ? 31.082 -13.697 -30.351 1.00 92.12 267 PHE A CA 1
ATOM 2042 C C . PHE A 1 267 ? 31.963 -14.846 -30.838 1.00 92.12 267 PHE A C 1
ATOM 2044 O O . PHE A 1 267 ? 32.341 -15.713 -30.045 1.00 92.12 267 PHE A O 1
ATOM 2051 N N . SER A 1 268 ? 32.322 -14.825 -32.121 1.00 91.56 268 SER A N 1
ATOM 2052 C CA . SER A 1 268 ? 33.244 -15.772 -32.744 1.00 91.56 268 SER A CA 1
ATOM 2053 C C . SER A 1 268 ? 34.052 -15.082 -33.842 1.00 91.56 268 SER A C 1
ATOM 2055 O O . SER A 1 268 ? 33.507 -14.474 -34.759 1.00 91.56 268 SER A O 1
ATOM 2057 N N . THR A 1 269 ? 35.378 -15.177 -33.769 1.00 93.62 269 THR A N 1
ATOM 2058 C CA . THR A 1 269 ? 36.285 -14.606 -34.771 1.00 93.62 269 THR A CA 1
ATOM 2059 C C . THR A 1 269 ? 37.453 -15.547 -35.044 1.00 93.62 269 THR A C 1
ATOM 2061 O O . THR A 1 269 ? 37.917 -16.259 -34.152 1.00 93.62 269 THR A O 1
ATOM 2064 N N . VAL A 1 270 ? 37.980 -15.535 -36.268 1.00 93.81 270 VAL A N 1
ATOM 2065 C CA . VAL A 1 270 ? 39.174 -16.304 -36.641 1.00 93.81 270 VAL A CA 1
ATOM 2066 C C . VAL A 1 270 ? 40.344 -15.344 -36.812 1.00 93.81 270 VAL A C 1
ATOM 2068 O O . VAL A 1 270 ? 40.340 -14.490 -37.696 1.00 93.81 270 VAL A O 1
ATOM 2071 N N . ARG A 1 271 ? 41.379 -15.488 -35.980 1.00 92.44 271 ARG A N 1
ATOM 2072 C CA . ARG A 1 271 ? 42.615 -14.697 -36.076 1.00 92.44 271 ARG A CA 1
ATOM 2073 C C . ARG A 1 271 ? 43.818 -15.626 -36.134 1.00 92.44 271 ARG A C 1
ATOM 2075 O O . ARG A 1 271 ? 44.022 -16.446 -35.245 1.00 92.44 271 ARG A O 1
ATOM 2082 N N . GLY A 1 272 ? 44.615 -15.511 -37.196 1.00 92.50 272 GLY A N 1
ATOM 2083 C CA . GLY A 1 272 ? 45.827 -16.322 -37.370 1.00 92.50 272 GLY A CA 1
ATOM 2084 C C . GLY A 1 272 ? 45.562 -17.833 -37.389 1.00 92.50 272 GLY A C 1
ATOM 2085 O O . GLY A 1 272 ? 46.319 -18.590 -36.788 1.00 92.50 272 GLY A O 1
ATOM 2086 N N . GLY A 1 273 ? 44.456 -18.267 -38.006 1.00 91.94 273 GLY A N 1
ATOM 2087 C CA . GLY A 1 273 ? 44.065 -19.681 -38.078 1.00 91.94 273 GLY A CA 1
ATOM 2088 C C . GLY A 1 273 ? 43.534 -20.273 -36.768 1.00 91.94 273 GLY A C 1
ATOM 2089 O O . GLY A 1 273 ? 43.279 -21.472 -36.705 1.00 91.94 273 GLY A O 1
ATOM 2090 N N . LYS A 1 274 ? 43.359 -19.453 -35.724 1.00 93.56 274 LYS A N 1
ATOM 2091 C CA . LYS A 1 274 ? 42.746 -19.855 -34.456 1.00 93.56 274 LYS A CA 1
ATOM 2092 C C . LYS A 1 274 ? 41.379 -19.200 -34.309 1.00 93.56 274 LYS A C 1
ATOM 2094 O O . LYS A 1 274 ? 41.250 -17.991 -34.502 1.00 93.56 274 LYS A O 1
ATOM 2099 N N . THR A 1 275 ? 40.384 -19.998 -33.943 1.00 90.44 275 THR A N 1
ATOM 2100 C CA . THR A 1 275 ? 39.044 -19.514 -33.604 1.00 90.44 275 THR A CA 1
ATOM 2101 C C . THR A 1 275 ? 39.030 -19.052 -32.153 1.00 90.44 275 THR A C 1
ATOM 2103 O O . THR A 1 275 ? 39.427 -19.790 -31.251 1.00 90.44 275 THR A O 1
ATOM 2106 N N . TYR A 1 276 ? 38.584 -17.824 -31.935 1.00 90.19 276 TYR A N 1
ATOM 2107 C CA . TYR A 1 276 ? 38.356 -17.228 -30.629 1.00 90.19 276 TYR A CA 1
ATOM 2108 C C . TYR A 1 276 ? 36.862 -17.036 -30.466 1.00 90.19 276 TYR A C 1
ATOM 2110 O O . TYR A 1 276 ? 36.245 -16.389 -31.308 1.00 90.19 276 TYR A O 1
ATOM 2118 N N . ALA A 1 277 ? 36.302 -17.558 -29.382 1.00 89.69 277 ALA A N 1
ATOM 2119 C CA . ALA A 1 277 ? 34.887 -17.403 -29.114 1.00 89.69 277 ALA A CA 1
ATOM 2120 C C . ALA A 1 277 ? 34.608 -17.112 -27.644 1.00 89.69 277 ALA A C 1
ATOM 2122 O O . ALA A 1 277 ? 35.340 -17.555 -26.753 1.00 89.69 277 ALA A O 1
ATOM 2123 N N . SER A 1 278 ? 33.566 -16.327 -27.393 1.00 86.75 278 SER A N 1
ATOM 2124 C CA . SER A 1 278 ? 33.232 -15.842 -26.058 1.00 86.75 278 SER A CA 1
ATOM 2125 C C . SER A 1 278 ? 31.747 -15.492 -25.922 1.00 86.75 278 SER A C 1
ATOM 2127 O O . SER A 1 278 ? 31.020 -15.332 -26.899 1.00 86.75 278 SER A O 1
ATOM 2129 N N . HIS A 1 279 ? 31.295 -15.392 -24.670 1.00 85.88 279 HIS A N 1
ATOM 2130 C CA . HIS A 1 279 ? 29.962 -14.919 -24.298 1.00 85.88 279 HIS A CA 1
ATOM 2131 C C . HIS A 1 279 ? 30.121 -13.532 -23.675 1.00 85.88 279 HIS A C 1
ATOM 2133 O O . HIS A 1 279 ? 30.326 -13.408 -22.466 1.00 85.88 279 HIS A O 1
ATOM 2139 N N . VAL A 1 280 ? 30.149 -12.500 -24.514 1.00 88.31 280 VAL A N 1
ATOM 2140 C CA . VAL A 1 280 ? 30.380 -11.109 -24.079 1.00 88.31 280 VAL A CA 1
ATOM 2141 C C . VAL A 1 280 ? 29.091 -10.300 -24.004 1.00 88.31 280 VAL A C 1
ATOM 2143 O O . VAL A 1 280 ? 29.043 -9.296 -23.296 1.00 88.31 280 VAL A O 1
ATOM 2146 N N . ASP A 1 281 ? 28.042 -10.768 -24.676 1.00 88.88 281 ASP A N 1
ATOM 2147 C CA . ASP A 1 281 ? 26.758 -10.089 -24.757 1.00 88.88 281 ASP A CA 1
ATOM 2148 C C . ASP A 1 281 ? 25.800 -10.634 -23.693 1.00 88.88 281 ASP A C 1
ATOM 2150 O O . ASP A 1 281 ? 25.650 -11.844 -23.514 1.00 88.88 281 ASP A O 1
ATOM 2154 N N . VAL A 1 282 ? 25.145 -9.728 -22.964 1.00 86.50 282 VAL A N 1
ATOM 2155 C CA . VAL A 1 282 ? 24.270 -10.069 -21.836 1.00 86.50 282 VAL A CA 1
ATOM 2156 C C . VAL A 1 282 ? 22.899 -9.439 -22.041 1.00 86.50 282 VAL A C 1
ATOM 2158 O O . VAL A 1 282 ? 22.784 -8.241 -22.289 1.00 86.50 282 VAL A O 1
ATOM 2161 N N . THR A 1 283 ? 21.844 -10.240 -21.886 1.00 85.94 283 THR A N 1
ATOM 2162 C CA . THR A 1 283 ? 20.463 -9.747 -21.780 1.00 85.94 283 THR A CA 1
ATOM 2163 C C . THR A 1 283 ? 20.044 -9.768 -20.314 1.00 85.94 283 THR A C 1
ATOM 2165 O O . THR A 1 283 ? 20.097 -10.814 -19.674 1.00 85.94 283 THR A O 1
ATOM 2168 N N . ALA A 1 284 ? 19.623 -8.624 -19.777 1.00 84.69 284 ALA A N 1
ATOM 2169 C CA . ALA A 1 284 ? 19.142 -8.507 -18.403 1.00 84.69 284 ALA A CA 1
ATOM 2170 C C . ALA A 1 284 ? 17.726 -7.922 -18.380 1.00 84.69 284 ALA A C 1
ATOM 2172 O O . ALA A 1 284 ? 17.385 -7.065 -19.196 1.00 84.69 284 ALA A O 1
ATOM 2173 N N . CYS A 1 285 ? 16.907 -8.367 -17.429 1.00 82.12 285 CYS A N 1
ATOM 2174 C CA . CYS A 1 285 ? 15.560 -7.848 -17.216 1.00 82.12 285 CYS A CA 1
ATOM 2175 C C . CYS A 1 285 ? 15.251 -7.721 -15.718 1.00 82.12 285 CYS A C 1
ATOM 2177 O O . CYS A 1 285 ? 15.958 -8.272 -14.873 1.00 82.12 285 CYS A O 1
ATOM 2179 N N . THR A 1 286 ? 14.214 -6.954 -15.379 1.00 77.44 286 THR A N 1
ATOM 2180 C CA . THR A 1 286 ? 13.681 -6.915 -14.012 1.00 77.44 286 THR A CA 1
ATOM 2181 C C . THR A 1 286 ? 12.995 -8.240 -13.678 1.00 77.44 286 THR A C 1
ATOM 2183 O O . THR A 1 286 ? 12.510 -8.927 -14.575 1.00 77.44 286 THR A O 1
ATOM 2186 N N . ALA A 1 287 ? 12.901 -8.583 -12.388 1.00 72.19 287 ALA A N 1
ATOM 2187 C CA . ALA A 1 287 ? 12.255 -9.823 -11.939 1.00 72.19 287 ALA A CA 1
ATOM 2188 C C . ALA A 1 287 ? 10.831 -9.994 -12.508 1.00 72.19 287 ALA A C 1
ATOM 2190 O O . ALA A 1 287 ? 10.431 -11.096 -12.874 1.00 72.19 287 ALA A O 1
ATOM 2191 N N . ASP A 1 288 ? 10.110 -8.885 -12.675 1.00 70.00 288 ASP A N 1
ATOM 2192 C CA . ASP A 1 288 ? 8.754 -8.843 -13.229 1.00 70.00 288 ASP A CA 1
ATOM 2193 C C . ASP A 1 288 ? 8.664 -9.290 -14.699 1.00 70.00 288 ASP A C 1
ATOM 2195 O O . ASP A 1 288 ? 7.612 -9.742 -15.145 1.00 70.00 288 ASP A O 1
ATOM 2199 N N . LEU A 1 289 ? 9.750 -9.150 -15.465 1.00 75.81 289 LEU A N 1
ATOM 2200 C CA . LEU A 1 289 ? 9.810 -9.517 -16.882 1.00 75.81 289 LEU A CA 1
ATOM 2201 C C . LEU A 1 289 ? 10.311 -10.947 -17.108 1.00 75.81 289 LEU A C 1
ATOM 2203 O O . LEU A 1 289 ? 10.179 -11.456 -18.220 1.00 75.81 289 LEU A O 1
ATOM 2207 N N . TYR A 1 290 ? 10.833 -11.612 -16.073 1.00 77.31 290 TYR A N 1
ATOM 2208 C CA . TYR A 1 290 ? 11.401 -12.957 -16.192 1.00 77.31 290 TYR A CA 1
ATOM 2209 C C . TYR A 1 290 ? 10.376 -13.988 -16.689 1.00 77.31 290 TYR A C 1
ATOM 2211 O O . TYR A 1 290 ? 10.707 -14.835 -17.506 1.00 77.31 290 TYR A O 1
ATOM 2219 N N . GLY A 1 291 ? 9.115 -13.881 -16.252 1.00 75.38 291 GLY A N 1
ATOM 2220 C CA . GLY A 1 291 ? 8.025 -14.756 -16.707 1.00 75.38 291 GLY A CA 1
ATOM 2221 C C . GLY A 1 291 ? 7.369 -14.342 -18.030 1.00 75.38 291 GLY A C 1
ATOM 2222 O O . GLY A 1 291 ? 6.456 -15.020 -18.487 1.00 75.38 291 GLY A O 1
ATOM 2223 N N . VAL A 1 292 ? 7.787 -13.214 -18.615 1.00 83.06 292 VAL A N 1
ATOM 2224 C CA . VAL A 1 292 ? 7.236 -12.661 -19.867 1.00 83.06 292 VAL A CA 1
ATOM 2225 C C . VAL A 1 292 ? 8.184 -12.890 -21.043 1.00 83.06 292 VAL A C 1
ATOM 2227 O O . VAL A 1 292 ? 7.736 -13.011 -22.185 1.00 83.06 292 VAL A O 1
ATOM 2230 N N . ALA A 1 293 ? 9.489 -12.910 -20.769 1.00 85.81 293 ALA A N 1
ATOM 2231 C CA . ALA A 1 293 ? 10.512 -13.206 -21.753 1.00 85.81 293 ALA A CA 1
ATOM 2232 C C . ALA A 1 293 ? 10.612 -14.717 -21.982 1.00 85.81 293 ALA A C 1
ATOM 2234 O O . ALA A 1 293 ? 10.853 -15.488 -21.057 1.00 85.81 293 ALA A O 1
ATOM 2235 N N . GLU A 1 294 ? 10.458 -15.131 -23.232 1.00 87.88 294 GLU A N 1
ATOM 2236 C CA . GLU A 1 294 ? 10.523 -16.528 -23.645 1.00 87.88 294 GLU A CA 1
ATOM 2237 C C . GLU A 1 294 ? 11.465 -16.706 -24.830 1.00 87.8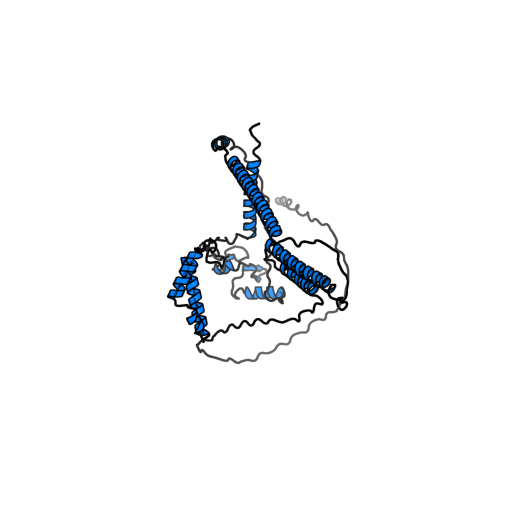8 294 GLU A C 1
ATOM 2239 O O . GLU A 1 294 ? 11.840 -15.743 -25.501 1.00 87.88 294 GLU A O 1
ATOM 2244 N N . ASP A 1 295 ? 11.830 -17.962 -25.096 1.00 88.38 295 ASP A N 1
ATOM 2245 C CA . ASP A 1 295 ? 12.558 -18.354 -26.308 1.00 88.38 295 ASP A CA 1
ATOM 2246 C C . ASP A 1 295 ? 13.884 -17.588 -26.506 1.00 88.38 295 ASP A C 1
ATOM 2248 O O . ASP A 1 295 ? 14.282 -17.256 -27.624 1.00 88.38 295 ASP A O 1
ATOM 2252 N N . TRP A 1 296 ? 14.567 -17.288 -25.393 1.00 91.94 296 TRP A N 1
ATOM 2253 C CA . TRP A 1 296 ? 15.889 -16.670 -25.418 1.00 91.94 296 TRP A CA 1
ATOM 2254 C C . TRP A 1 296 ? 16.912 -17.645 -25.998 1.00 91.94 296 TRP A C 1
ATOM 2256 O O . TRP A 1 296 ? 17.119 -18.739 -25.464 1.00 91.94 296 TRP A O 1
ATOM 2266 N N . ARG A 1 297 ? 17.562 -17.243 -27.089 1.00 89.88 297 ARG A N 1
ATOM 2267 C CA . ARG A 1 297 ? 18.609 -18.017 -27.757 1.00 89.88 297 ARG A CA 1
ATOM 2268 C C . ARG A 1 297 ? 19.574 -17.116 -28.516 1.00 89.88 297 ARG A C 1
ATOM 2270 O O . ARG A 1 297 ? 19.236 -16.001 -28.909 1.00 89.88 297 ARG A O 1
ATOM 2277 N N . VAL A 1 298 ? 20.756 -17.654 -28.779 1.00 91.38 298 VAL A N 1
ATOM 2278 C CA . VAL A 1 298 ? 21.724 -17.071 -29.709 1.00 91.38 298 VAL A CA 1
ATOM 2279 C C . VAL A 1 298 ? 21.451 -17.638 -31.103 1.00 91.38 298 VAL A C 1
ATOM 2281 O O . VAL A 1 298 ? 21.162 -18.826 -31.245 1.00 91.38 298 VAL A O 1
ATOM 2284 N N . VAL A 1 299 ? 21.488 -16.779 -32.114 1.00 89.19 299 VAL A N 1
ATOM 2285 C CA . VAL A 1 299 ? 21.231 -17.094 -33.519 1.00 89.19 299 VAL A CA 1
ATOM 2286 C C . VAL A 1 299 ? 22.452 -16.672 -34.324 1.00 89.19 299 VAL A C 1
ATOM 2288 O O . VAL A 1 299 ? 22.793 -15.488 -34.387 1.00 89.19 299 VAL A O 1
ATOM 2291 N N . GLU A 1 300 ? 23.112 -17.659 -34.919 1.00 88.44 300 GLU A N 1
ATOM 2292 C CA . GLU A 1 300 ? 24.173 -17.441 -35.902 1.00 88.44 300 GLU A CA 1
ATOM 2293 C C . GLU A 1 300 ? 23.563 -16.923 -37.213 1.00 88.44 300 GLU A C 1
ATOM 2295 O O . GLU A 1 300 ? 22.358 -17.043 -37.440 1.00 88.44 300 GLU A O 1
ATOM 2300 N N . ASP A 1 301 ? 24.374 -16.289 -38.056 1.00 86.25 301 ASP A N 1
ATOM 2301 C CA . ASP A 1 301 ? 23.981 -15.803 -39.389 1.00 86.25 301 ASP A CA 1
ATOM 2302 C C . ASP A 1 301 ? 22.904 -14.702 -39.430 1.00 86.25 301 ASP A C 1
ATOM 2304 O O . ASP A 1 301 ? 22.456 -14.302 -40.506 1.00 86.25 301 ASP A O 1
ATOM 2308 N N . LEU A 1 302 ? 22.503 -14.140 -38.282 1.00 87.31 302 LEU A N 1
ATOM 2309 C CA . LEU A 1 302 ? 21.632 -12.958 -38.270 1.00 87.31 302 LEU A CA 1
ATOM 2310 C C . LEU A 1 302 ? 22.366 -11.711 -38.784 1.00 87.31 302 LEU A C 1
ATOM 2312 O O . LEU A 1 302 ? 21.754 -10.808 -39.356 1.00 87.31 302 LEU A O 1
ATOM 2316 N N . THR A 1 303 ? 23.677 -11.644 -38.551 1.00 87.31 303 THR A N 1
ATOM 2317 C CA . THR A 1 303 ? 24.529 -10.533 -38.973 1.00 87.31 303 THR A CA 1
ATOM 2318 C C . THR A 1 303 ? 25.788 -11.066 -39.643 1.00 87.31 303 THR A C 1
ATOM 2320 O O . THR A 1 303 ? 26.217 -12.180 -39.364 1.00 87.31 303 THR A O 1
ATOM 2323 N N . SER A 1 304 ? 26.410 -10.256 -40.501 1.00 88.81 304 SER A N 1
ATOM 2324 C CA . SER A 1 304 ? 27.734 -10.551 -41.064 1.00 88.81 304 SER A CA 1
ATOM 2325 C C . SER A 1 304 ? 28.887 -10.146 -40.130 1.00 88.81 304 SER A C 1
ATOM 2327 O O . SER A 1 304 ? 30.030 -10.070 -40.579 1.00 88.81 304 SER A O 1
ATOM 2329 N N . SER A 1 305 ? 28.594 -9.787 -38.875 1.00 91.19 305 SER A N 1
ATOM 2330 C CA . SER A 1 305 ? 29.602 -9.455 -37.865 1.00 91.19 305 SER A CA 1
ATOM 2331 C C . SER A 1 305 ? 30.183 -10.730 -37.262 1.00 91.19 305 SER A C 1
ATOM 2333 O O . SER A 1 305 ? 29.574 -11.790 -37.288 1.00 91.19 305 SER A O 1
ATOM 2335 N N . ASP A 1 306 ? 31.326 -10.587 -36.607 1.00 92.19 306 ASP A N 1
ATOM 2336 C CA . ASP A 1 306 ? 31.864 -11.544 -35.633 1.00 92.19 306 ASP A CA 1
ATOM 2337 C C . ASP A 1 306 ? 31.000 -11.712 -34.360 1.00 92.19 306 ASP A C 1
ATOM 2339 O O . ASP A 1 306 ? 31.345 -12.501 -33.481 1.00 92.19 306 ASP A O 1
ATOM 2343 N N . HIS A 1 307 ? 29.868 -11.006 -34.260 1.00 93.75 307 HIS A N 1
ATOM 2344 C CA . HIS A 1 307 ? 28.864 -11.173 -33.212 1.00 93.75 307 HIS A CA 1
ATOM 2345 C C . HIS A 1 307 ? 27.634 -11.929 -33.732 1.00 93.75 307 HIS A C 1
ATOM 2347 O O . HIS A 1 307 ? 26.984 -11.520 -34.699 1.00 93.75 307 HIS A O 1
ATOM 2353 N N . ASN A 1 308 ? 27.268 -12.991 -33.018 1.00 92.25 308 ASN A N 1
ATOM 2354 C CA . ASN A 1 308 ? 26.018 -13.713 -33.202 1.00 92.25 308 ASN A CA 1
ATOM 2355 C C . ASN A 1 308 ? 24.862 -12.948 -32.539 1.00 92.25 308 ASN A C 1
ATOM 2357 O O . ASN A 1 308 ? 25.008 -12.347 -31.472 1.00 92.25 308 ASN A O 1
ATOM 2361 N N . GLY A 1 309 ? 23.689 -12.970 -33.170 1.00 91.25 309 GLY A N 1
ATOM 2362 C CA . GLY A 1 309 ? 22.514 -12.262 -32.673 1.00 91.25 309 GLY A CA 1
ATOM 2363 C C . GLY A 1 309 ? 21.899 -12.949 -31.456 1.00 91.25 309 GLY A C 1
ATOM 2364 O O . GLY A 1 309 ? 21.925 -14.169 -31.347 1.00 91.25 309 GLY A O 1
ATOM 2365 N N . ILE A 1 310 ? 21.279 -12.184 -30.558 1.00 92.75 310 ILE A N 1
ATOM 2366 C CA . ILE A 1 310 ? 20.438 -12.729 -29.484 1.00 92.75 310 ILE A CA 1
ATOM 2367 C C . ILE A 1 310 ? 18.979 -12.458 -29.839 1.00 92.75 310 ILE A C 1
ATOM 2369 O O . ILE A 1 310 ? 18.601 -11.315 -30.097 1.00 92.75 310 ILE A O 1
ATOM 2373 N N . VAL A 1 311 ? 18.156 -13.504 -29.831 1.00 92.75 311 VAL A N 1
ATOM 2374 C CA . VAL A 1 311 ? 16.720 -13.430 -30.118 1.00 92.75 311 VAL A CA 1
ATOM 2375 C C . VAL A 1 311 ? 15.945 -13.950 -28.915 1.00 92.75 311 VAL A C 1
ATOM 2377 O O . VAL A 1 311 ? 16.299 -14.969 -28.331 1.00 92.75 311 VAL A O 1
ATOM 2380 N N . PHE A 1 312 ? 14.885 -13.239 -28.546 1.00 92.62 312 PHE A N 1
ATOM 2381 C CA . PHE A 1 312 ? 13.914 -13.645 -27.536 1.00 92.62 312 PHE A CA 1
ATOM 2382 C C . PHE A 1 312 ? 12.551 -13.044 -27.881 1.00 92.62 312 PHE A C 1
ATOM 2384 O O . PHE A 1 312 ? 12.451 -12.085 -28.650 1.00 92.62 312 PHE A O 1
ATOM 2391 N N . GLN A 1 313 ? 11.495 -13.604 -27.307 1.00 90.75 313 GLN A N 1
ATOM 2392 C CA . GLN A 1 313 ? 10.123 -13.150 -27.491 1.00 90.75 313 GLN A CA 1
ATOM 2393 C C . GLN A 1 313 ? 9.597 -12.561 -26.183 1.00 90.75 313 GLN A C 1
ATOM 2395 O O . GLN A 1 313 ? 9.897 -13.060 -25.103 1.00 90.75 313 GLN A O 1
ATOM 2400 N N . LEU A 1 314 ? 8.805 -11.493 -26.269 1.00 88.69 314 LEU A N 1
ATOM 2401 C CA . LEU A 1 314 ? 8.093 -10.933 -25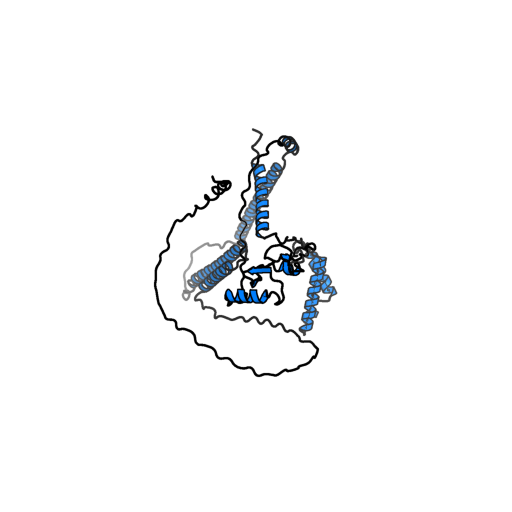.121 1.00 88.69 314 LEU A CA 1
ATOM 2402 C C . LEU A 1 314 ? 6.605 -11.219 -25.283 1.00 88.69 314 LEU A C 1
ATOM 2404 O O . LEU A 1 314 ? 5.977 -10.721 -26.222 1.00 88.69 314 LEU A O 1
ATOM 2408 N N . LYS A 1 315 ? 6.022 -11.978 -24.353 1.00 84.38 315 LYS A N 1
ATOM 2409 C CA . LYS A 1 315 ? 4.573 -12.184 -24.299 1.00 84.38 315 LYS A CA 1
ATOM 2410 C C . LYS A 1 315 ? 3.870 -10.913 -23.838 1.00 84.38 315 LYS A C 1
ATOM 2412 O O . LYS A 1 315 ? 3.570 -10.718 -22.666 1.00 84.38 315 LYS A O 1
ATOM 2417 N N . MET A 1 316 ? 3.559 -10.040 -24.788 1.00 71.50 316 MET A N 1
ATOM 2418 C CA . MET A 1 316 ? 2.755 -8.837 -24.563 1.00 71.50 316 MET A CA 1
ATOM 2419 C C . MET A 1 316 ? 1.257 -9.180 -24.486 1.00 71.50 316 MET A C 1
ATOM 2421 O O . MET A 1 316 ? 0.423 -8.494 -25.077 1.00 71.50 316 MET A O 1
ATOM 2425 N N . GLU A 1 317 ? 0.884 -10.252 -23.781 1.00 65.75 317 GLU A N 1
ATOM 2426 C CA . GLU A 1 317 ? -0.513 -10.421 -23.393 1.00 65.75 317 GLU A CA 1
ATOM 2427 C C . GLU A 1 317 ? -0.860 -9.258 -22.476 1.00 65.75 317 GLU A C 1
ATOM 2429 O O . GLU A 1 317 ? -0.110 -8.962 -21.545 1.00 65.75 317 GLU A O 1
ATOM 2434 N N . LYS A 1 318 ? -1.942 -8.545 -22.823 1.00 51.47 318 LYS A N 1
ATOM 2435 C CA . LYS A 1 318 ? -2.417 -7.296 -22.214 1.00 51.47 318 LYS A CA 1
ATOM 2436 C C . LYS A 1 318 ? -2.058 -7.277 -20.736 1.00 51.47 318 LYS A C 1
ATOM 2438 O O . LYS A 1 318 ? -2.772 -7.890 -19.949 1.00 51.47 318 LYS A O 1
ATOM 2443 N N . ALA A 1 319 ? -0.945 -6.613 -20.402 1.00 49.81 319 ALA A N 1
ATOM 2444 C CA . ALA A 1 319 ? -0.396 -6.632 -19.059 1.00 49.81 319 ALA A CA 1
ATOM 2445 C C . ALA A 1 319 ? -1.535 -6.276 -18.109 1.00 49.81 319 ALA A C 1
ATOM 2447 O O . ALA A 1 319 ? -1.997 -5.128 -18.091 1.00 49.81 319 ALA A O 1
ATOM 2448 N N . MET A 1 320 ? -2.052 -7.274 -17.387 1.00 49.03 320 MET A N 1
ATOM 2449 C CA . MET A 1 320 ? -2.931 -7.032 -16.261 1.00 49.03 320 MET A CA 1
ATOM 2450 C C . MET A 1 320 ? -2.024 -6.319 -15.281 1.00 49.03 320 MET A C 1
ATOM 2452 O O . MET A 1 320 ? -1.228 -6.955 -14.596 1.00 49.03 320 MET A O 1
ATOM 2456 N N . GLY A 1 321 ? -2.023 -4.983 -15.363 1.00 48.75 321 GLY A N 1
ATOM 2457 C CA . GLY A 1 321 ? -1.108 -4.144 -14.613 1.00 48.75 321 GLY A CA 1
ATOM 2458 C C . GLY A 1 321 ? -1.104 -4.634 -13.180 1.00 48.75 321 GLY A C 1
ATOM 2459 O O . GLY A 1 321 ? -2.176 -4.895 -12.634 1.00 48.75 321 GLY A O 1
ATOM 2460 N N . PHE A 1 322 ? 0.091 -4.832 -12.625 1.00 47.47 322 PHE A N 1
ATOM 2461 C CA . PHE A 1 322 ? 0.256 -5.421 -11.306 1.00 47.47 322 PHE A CA 1
ATOM 2462 C C . PHE A 1 322 ? -0.745 -4.790 -10.343 1.00 47.47 322 PHE A C 1
ATOM 2464 O O . PHE A 1 322 ? -0.714 -3.581 -10.082 1.00 47.47 322 PHE A O 1
ATOM 2471 N N . ASN A 1 323 ? -1.687 -5.607 -9.869 1.00 47.69 323 ASN A N 1
ATOM 2472 C CA . ASN A 1 323 ? -2.730 -5.169 -8.962 1.00 47.69 323 ASN A CA 1
ATOM 2473 C C . ASN A 1 323 ? -2.094 -5.006 -7.584 1.00 47.69 323 ASN A C 1
ATOM 2475 O O . ASN A 1 323 ? -2.202 -5.861 -6.706 1.00 47.69 323 ASN A O 1
ATOM 2479 N N . VAL A 1 324 ? -1.350 -3.915 -7.408 1.00 50.47 324 VAL A N 1
ATOM 2480 C CA . VAL A 1 324 ? -0.786 -3.560 -6.115 1.00 50.47 324 VAL A CA 1
ATOM 2481 C C . VAL A 1 324 ? -1.958 -3.121 -5.248 1.00 50.47 324 VAL A C 1
ATOM 2483 O O . VAL A 1 324 ? -2.335 -1.943 -5.220 1.00 50.47 324 VAL A O 1
ATOM 2486 N N . LYS A 1 325 ? -2.556 -4.080 -4.531 1.00 54.12 325 LYS A N 1
ATOM 2487 C CA . LYS A 1 325 ? -3.537 -3.826 -3.474 1.00 54.12 325 LYS A CA 1
ATOM 2488 C C . LYS A 1 325 ? -2.853 -3.016 -2.373 1.00 54.12 325 LYS A C 1
ATOM 2490 O O . LYS A 1 325 ? -2.388 -3.544 -1.374 1.00 54.12 325 LYS A O 1
ATOM 2495 N N . ARG A 1 326 ? -2.799 -1.691 -2.535 1.00 55.12 326 ARG A N 1
ATOM 2496 C CA . ARG A 1 326 ? -2.189 -0.776 -1.553 1.00 55.12 326 ARG A CA 1
ATOM 2497 C C . ARG A 1 326 ? -2.955 -0.703 -0.231 1.00 55.12 326 ARG A C 1
ATOM 2499 O O . ARG A 1 326 ? -2.499 -0.028 0.685 1.00 55.12 326 ARG A O 1
ATOM 2506 N N . THR A 1 327 ? -4.142 -1.305 -0.126 1.00 57.78 327 THR A N 1
ATOM 2507 C CA . THR A 1 327 ? -4.955 -1.211 1.091 1.00 57.78 327 THR A CA 1
ATOM 2508 C C . THR A 1 327 ? -5.500 -2.572 1.482 1.00 57.78 327 THR A C 1
ATOM 2510 O O . THR A 1 327 ? -6.261 -3.156 0.720 1.00 57.78 327 THR A O 1
ATOM 2513 N N . THR A 1 328 ? -5.193 -3.006 2.703 1.00 63.75 328 THR A N 1
ATOM 2514 C CA . THR A 1 328 ? -5.777 -4.190 3.356 1.00 63.75 328 THR A CA 1
ATOM 2515 C C . THR A 1 328 ? -7.244 -3.991 3.761 1.00 63.75 328 THR A C 1
ATOM 2517 O O . THR A 1 328 ? -7.910 -4.930 4.177 1.00 63.75 328 THR A O 1
ATOM 2520 N N . ARG A 1 329 ? -7.779 -2.766 3.646 1.00 71.56 329 ARG A N 1
ATOM 2521 C CA . ARG A 1 329 ? -9.154 -2.428 4.044 1.00 71.56 329 ARG A CA 1
ATOM 2522 C C . ARG A 1 329 ? -10.160 -2.812 2.958 1.00 71.56 329 ARG A C 1
ATOM 2524 O O . ARG A 1 329 ? -10.203 -2.152 1.918 1.00 71.56 329 ARG A O 1
ATOM 2531 N N . LEU A 1 330 ? -10.985 -3.817 3.247 1.00 81.50 330 LEU A N 1
ATOM 2532 C CA . LEU A 1 330 ? -12.021 -4.340 2.350 1.00 81.50 330 LEU A CA 1
ATOM 2533 C C . LEU A 1 330 ? -13.280 -3.452 2.306 1.00 81.50 330 LEU A C 1
ATOM 2535 O O . LEU A 1 330 ? -13.827 -3.187 1.235 1.00 81.50 330 LEU A O 1
ATOM 2539 N N . TYR A 1 331 ? -13.700 -2.931 3.461 1.00 86.94 331 TYR A N 1
ATOM 2540 C CA . TYR A 1 331 ? -14.928 -2.146 3.615 1.00 86.94 331 TYR A CA 1
ATOM 2541 C C . TYR A 1 331 ? -14.655 -0.645 3.719 1.00 86.94 331 TYR A C 1
ATOM 2543 O O . TYR A 1 331 ? -13.598 -0.200 4.185 1.00 86.94 331 TYR A O 1
ATOM 2551 N N . ASN A 1 332 ? -15.619 0.163 3.278 1.00 86.94 332 ASN A N 1
ATOM 2552 C CA . ASN A 1 332 ? -15.581 1.605 3.475 1.00 86.94 332 ASN A CA 1
ATOM 2553 C C . ASN A 1 332 ? -16.272 1.993 4.789 1.00 86.94 332 ASN A C 1
ATOM 2555 O O . ASN A 1 332 ? -17.418 2.436 4.788 1.00 86.94 332 ASN A O 1
ATOM 2559 N N . THR A 1 333 ? -15.535 1.906 5.897 1.00 86.00 333 THR A N 1
ATOM 2560 C CA . THR A 1 333 ? -16.044 2.203 7.249 1.00 86.00 333 THR A CA 1
ATOM 2561 C C . THR A 1 333 ? -16.537 3.642 7.444 1.00 86.00 333 THR A C 1
ATOM 2563 O O . THR A 1 333 ? -17.270 3.916 8.383 1.00 86.00 333 THR A O 1
ATOM 2566 N N . LYS A 1 334 ? -16.182 4.580 6.552 1.00 85.25 334 LYS A N 1
ATOM 2567 C CA . LYS A 1 334 ? -16.687 5.966 6.602 1.00 85.25 334 LYS A CA 1
ATOM 2568 C C . LYS A 1 334 ? -18.125 6.114 6.107 1.00 85.25 334 LYS A C 1
ATOM 2570 O O . LYS A 1 334 ? -18.737 7.144 6.351 1.00 85.25 334 LYS A O 1
ATOM 2575 N N . LYS A 1 335 ? -18.612 5.143 5.336 1.00 86.38 335 LYS A N 1
ATOM 2576 C CA . LYS A 1 335 ? -19.981 5.101 4.808 1.00 86.38 335 LYS A CA 1
ATOM 2577 C C . LYS A 1 335 ? -20.766 3.921 5.387 1.00 86.38 335 LYS A C 1
ATOM 2579 O O . LYS A 1 335 ? -21.750 3.509 4.786 1.00 86.38 335 LYS A O 1
ATOM 2584 N N . ALA A 1 336 ? -20.273 3.333 6.474 1.00 88.81 336 ALA A N 1
ATOM 2585 C CA . ALA A 1 336 ? -20.948 2.234 7.138 1.00 88.81 336 ALA A CA 1
ATOM 2586 C C . ALA A 1 336 ? -22.192 2.762 7.857 1.00 88.81 336 ALA A C 1
ATOM 2588 O O . ALA A 1 336 ? -22.120 3.799 8.522 1.00 88.81 336 ALA A O 1
ATOM 2589 N N . ASN A 1 337 ? -23.307 2.048 7.712 1.00 90.94 337 ASN A N 1
ATOM 2590 C CA . ASN A 1 337 ? -24.461 2.237 8.576 1.00 90.94 337 ASN A CA 1
ATOM 2591 C C . ASN A 1 337 ? -24.207 1.458 9.874 1.00 90.94 337 ASN A C 1
ATOM 2593 O O . ASN A 1 337 ? -24.431 0.253 9.919 1.00 90.94 337 ASN A O 1
ATOM 2597 N N . TRP A 1 338 ? -23.664 2.130 10.891 1.00 91.00 338 TRP A N 1
ATOM 2598 C CA . TRP A 1 338 ? -23.310 1.483 12.159 1.00 91.00 338 TRP A CA 1
ATOM 2599 C C . TRP A 1 338 ? -24.534 1.016 12.945 1.00 91.00 338 TRP A C 1
ATOM 2601 O O . TRP A 1 338 ? -24.470 -0.034 13.568 1.00 91.00 338 TRP A O 1
ATOM 2611 N N . GLU A 1 339 ? -25.643 1.748 12.870 1.00 93.25 339 GLU A N 1
ATOM 2612 C CA . GLU A 1 339 ? -26.900 1.380 13.530 1.00 93.25 339 GLU A CA 1
ATOM 2613 C C . GLU A 1 339 ? -27.457 0.080 12.939 1.00 93.25 339 GLU A C 1
ATOM 2615 O O . GLU A 1 339 ? -27.619 -0.901 13.657 1.00 93.25 339 GLU A O 1
ATOM 2620 N N . GLY A 1 340 ? -27.569 0.008 11.608 1.00 91.31 340 GLY A N 1
ATOM 2621 C CA . GLY A 1 340 ? -27.965 -1.232 10.932 1.00 91.31 340 GLY A CA 1
ATOM 2622 C C . GLY A 1 340 ? -26.964 -2.379 11.119 1.00 91.31 340 GLY A C 1
ATOM 2623 O O . GLY A 1 340 ? -27.355 -3.539 11.118 1.00 91.31 340 GLY A O 1
ATOM 2624 N N . PHE A 1 341 ? -25.671 -2.081 11.300 1.00 94.00 341 PHE A N 1
ATOM 2625 C CA . PHE A 1 341 ? -24.676 -3.102 11.641 1.00 94.00 341 PHE A CA 1
ATOM 2626 C C . PHE A 1 341 ? -24.921 -3.703 13.024 1.00 94.00 341 PHE A C 1
ATOM 2628 O O . PHE A 1 341 ? -24.823 -4.917 13.158 1.00 94.00 341 PHE A O 1
ATOM 2635 N N . HIS A 1 342 ? -25.233 -2.882 14.029 1.00 93.06 342 HIS A N 1
ATOM 2636 C CA . HIS A 1 342 ? -25.540 -3.371 15.372 1.00 93.06 342 HIS A CA 1
ATOM 2637 C C . HIS A 1 342 ? -26.802 -4.235 15.375 1.00 93.06 342 HIS A C 1
ATOM 2639 O O . HIS A 1 342 ? -26.746 -5.360 15.857 1.00 93.06 342 HIS A O 1
ATOM 2645 N N . GLU A 1 343 ? -27.883 -3.775 14.739 1.00 93.75 343 GLU A N 1
ATOM 2646 C CA . GLU A 1 343 ? -29.124 -4.552 14.621 1.00 93.75 343 GLU A CA 1
ATOM 2647 C C . GLU A 1 343 ? -28.894 -5.896 13.918 1.00 93.75 343 GLU A C 1
ATOM 2649 O O . GLU A 1 343 ? -29.316 -6.942 14.407 1.00 93.75 343 GLU A O 1
ATOM 2654 N N . GLN A 1 344 ? -28.174 -5.887 12.793 1.00 92.75 344 GLN A N 1
ATOM 2655 C CA . GLN A 1 344 ? -27.903 -7.107 12.035 1.00 92.75 344 GLN A CA 1
ATOM 2656 C C . GLN A 1 344 ? -26.966 -8.058 12.784 1.00 92.75 344 GLN A C 1
ATOM 2658 O O . GLN A 1 344 ? -27.129 -9.276 12.712 1.00 92.75 344 GLN A O 1
ATOM 2663 N N . LEU A 1 345 ? -25.988 -7.519 13.513 1.00 93.62 345 LEU A N 1
ATOM 2664 C CA . LEU A 1 345 ? -25.094 -8.319 14.340 1.00 93.62 345 LEU A CA 1
ATOM 2665 C C . LEU A 1 345 ? -25.867 -8.989 15.479 1.00 93.62 345 LEU A C 1
ATOM 2667 O O . LEU A 1 345 ? -25.702 -10.188 15.678 1.00 93.62 345 LEU A O 1
ATOM 2671 N N . ASP A 1 346 ? -26.740 -8.258 16.171 1.00 91.44 346 ASP A N 1
ATOM 2672 C CA . ASP A 1 346 ? -27.557 -8.804 17.256 1.00 91.44 346 ASP A CA 1
ATOM 2673 C C . ASP A 1 346 ? -28.503 -9.903 16.744 1.00 91.44 346 ASP A C 1
ATOM 2675 O O . ASP A 1 346 ? -28.594 -10.972 17.351 1.00 91.44 346 ASP A O 1
ATOM 2679 N N . LEU A 1 347 ? -29.136 -9.696 15.581 1.00 92.12 347 LEU A N 1
ATOM 2680 C CA . LEU A 1 347 ? -29.969 -10.707 14.920 1.00 92.12 347 LEU A CA 1
ATOM 2681 C C . LEU A 1 347 ? -29.180 -11.977 14.572 1.00 92.12 347 LEU A C 1
ATOM 2683 O O . LEU A 1 347 ? -29.644 -13.084 14.849 1.00 92.12 347 LEU A O 1
ATOM 2687 N N . LEU A 1 348 ? -27.981 -11.838 13.999 1.00 91.44 348 LEU A N 1
ATOM 2688 C CA . LEU A 1 348 ? -27.148 -12.984 13.626 1.00 91.44 348 LEU A CA 1
ATOM 2689 C C . LEU A 1 348 ? -26.572 -13.712 14.846 1.00 91.44 348 LEU A C 1
ATOM 2691 O O . LEU A 1 348 ? -26.449 -14.937 14.815 1.00 91.44 348 LEU A O 1
ATOM 2695 N N . LEU A 1 349 ? -26.243 -12.995 15.924 1.00 89.69 349 LEU A N 1
ATOM 2696 C CA . LEU A 1 349 ? -25.795 -13.599 17.182 1.00 89.69 349 LEU A CA 1
ATOM 2697 C C . LEU A 1 349 ? -26.912 -14.407 17.850 1.00 89.69 349 LEU A C 1
ATOM 2699 O O . LEU A 1 349 ? -26.648 -15.506 18.342 1.00 89.69 349 LEU A O 1
ATOM 2703 N N . LEU A 1 350 ? -28.152 -13.908 17.809 1.00 88.38 350 LEU A N 1
ATOM 2704 C CA . LEU A 1 350 ? -29.344 -14.638 18.246 1.00 88.38 350 LEU A CA 1
ATOM 2705 C C . LEU A 1 350 ? -29.578 -15.902 17.409 1.00 88.38 350 LEU A C 1
ATOM 2707 O O . LEU A 1 350 ? -29.788 -16.975 17.974 1.00 88.38 350 LEU A O 1
ATOM 2711 N N . ASP A 1 351 ? -29.497 -15.793 16.081 1.00 88.12 351 ASP A N 1
ATOM 2712 C CA . ASP A 1 351 ? -29.693 -16.917 15.156 1.00 88.12 351 ASP A CA 1
ATOM 2713 C C . ASP A 1 351 ? -28.646 -18.027 15.368 1.00 88.12 351 ASP A C 1
ATOM 2715 O O . ASP A 1 351 ? -28.973 -19.212 15.466 1.00 88.12 351 ASP A O 1
ATOM 2719 N N . HIS A 1 352 ? -27.385 -17.635 15.571 1.00 84.69 352 HIS A N 1
ATOM 2720 C CA . HIS A 1 352 ? -26.276 -18.557 15.832 1.00 84.69 352 HIS A CA 1
ATOM 2721 C C . HIS A 1 352 ? -26.144 -18.967 17.309 1.00 84.69 352 HIS A C 1
ATOM 2723 O O . HIS A 1 352 ? -25.214 -19.699 17.652 1.00 84.69 352 HIS A O 1
ATOM 2729 N N . ARG A 1 353 ? -27.071 -18.526 18.173 1.00 83.62 353 ARG A N 1
ATOM 2730 C CA . ARG A 1 353 ? -27.152 -18.818 19.617 1.00 83.62 353 ARG A CA 1
ATOM 2731 C C . ARG A 1 353 ? -25.938 -18.408 20.452 1.00 83.62 353 ARG A C 1
ATOM 2733 O O . ARG A 1 353 ? -25.832 -18.814 21.605 1.00 83.62 353 ARG A O 1
ATOM 2740 N N . ILE A 1 354 ? -25.070 -17.536 19.937 1.00 82.44 354 ILE A N 1
ATOM 2741 C CA . ILE A 1 354 ? -23.890 -17.061 20.668 1.00 82.44 354 ILE A CA 1
ATOM 2742 C C . ILE A 1 354 ? -24.354 -16.140 21.799 1.00 82.44 354 ILE A C 1
ATOM 2744 O O . ILE A 1 354 ? -24.523 -14.935 21.632 1.00 82.44 354 ILE A O 1
ATOM 2748 N N . THR A 1 355 ? -24.581 -16.732 22.964 1.00 81.62 355 THR A N 1
ATOM 2749 C CA . THR A 1 355 ? -25.043 -16.055 24.174 1.00 81.62 355 THR A CA 1
ATOM 2750 C C . THR A 1 355 ? -24.000 -16.216 25.278 1.00 81.62 355 THR A C 1
ATOM 2752 O O . THR A 1 355 ? -23.309 -17.232 25.356 1.00 81.62 355 THR A O 1
ATOM 2755 N N . GLU A 1 356 ? -23.877 -15.219 26.160 1.00 80.00 356 GLU A N 1
ATOM 2756 C CA . GLU A 1 356 ? -22.974 -15.258 27.325 1.00 80.00 356 GLU A CA 1
ATOM 2757 C C . GLU A 1 356 ? -22.996 -16.589 28.114 1.00 80.00 356 GLU A C 1
ATOM 2759 O O . GLU A 1 356 ? -21.921 -17.104 28.435 1.00 80.00 356 GLU A O 1
ATOM 2764 N N . PRO A 1 357 ? -24.160 -17.212 28.409 1.00 78.25 357 PRO A N 1
ATOM 2765 C CA . PRO A 1 357 ? -24.197 -18.504 29.094 1.00 78.25 357 PRO A CA 1
ATOM 2766 C C . PRO A 1 357 ? -23.597 -19.670 28.300 1.00 78.25 357 PRO A C 1
ATOM 2768 O O . PRO A 1 357 ? -23.165 -20.639 28.921 1.00 78.25 357 PRO A O 1
ATOM 2771 N N . GLU A 1 358 ? -23.576 -19.627 26.966 1.00 77.88 358 GLU A N 1
ATOM 2772 C CA . GLU A 1 358 ? -22.916 -20.658 26.154 1.00 77.88 358 GLU A CA 1
ATOM 2773 C C . GLU A 1 358 ? -21.400 -20.474 26.153 1.00 77.88 358 GLU A C 1
ATOM 2775 O O . GLU A 1 358 ? -20.671 -21.452 26.299 1.00 77.88 358 GLU A O 1
ATOM 2780 N N . ILE A 1 359 ? -20.925 -19.226 26.110 1.00 82.69 359 ILE A N 1
ATOM 2781 C CA . ILE A 1 359 ? -19.495 -18.903 26.204 1.00 82.69 359 ILE A CA 1
ATOM 2782 C C . ILE A 1 359 ? -18.931 -19.352 27.560 1.00 82.69 359 ILE A C 1
ATOM 2784 O O . ILE A 1 359 ? -17.863 -19.955 27.624 1.00 82.69 359 ILE A O 1
ATOM 2788 N N . ASN A 1 360 ? -19.682 -19.140 28.645 1.00 84.88 360 ASN A N 1
ATOM 2789 C CA . ASN A 1 360 ? -19.269 -19.528 29.998 1.00 84.88 360 ASN A CA 1
ATOM 2790 C C . ASN A 1 360 ? -19.246 -21.049 30.242 1.00 84.88 360 ASN A C 1
ATOM 2792 O O . ASN A 1 360 ? -18.694 -21.491 31.248 1.00 84.88 360 ASN A O 1
ATOM 2796 N N . LYS A 1 361 ? -19.846 -21.859 29.359 1.00 87.50 361 LYS A N 1
ATOM 2797 C CA . LYS A 1 361 ? -19.828 -23.331 29.454 1.00 87.50 361 LYS A CA 1
ATOM 2798 C C . LYS A 1 361 ? -18.620 -23.969 28.772 1.00 87.50 361 LYS A C 1
ATOM 2800 O O . LYS A 1 361 ? -18.414 -25.168 28.941 1.00 87.50 361 LYS A O 1
ATOM 2805 N N . ILE A 1 362 ? -17.848 -23.199 28.010 1.00 86.12 362 ILE A N 1
ATOM 2806 C CA . ILE A 1 362 ? -16.718 -23.720 27.244 1.00 86.12 362 ILE A CA 1
ATOM 2807 C C . ILE A 1 362 ? -15.594 -24.106 28.203 1.00 86.12 362 ILE A C 1
ATOM 2809 O O . ILE A 1 362 ? -15.041 -23.264 28.909 1.00 86.12 362 ILE A O 1
ATOM 2813 N N . ALA A 1 363 ? -15.257 -25.394 28.215 1.00 86.50 363 ALA A N 1
ATOM 2814 C CA . ALA A 1 363 ? -14.183 -25.946 29.040 1.00 86.50 363 ALA A CA 1
ATOM 2815 C C . ALA A 1 363 ? -12.951 -26.354 28.213 1.00 86.50 363 ALA A C 1
ATOM 2817 O O . ALA A 1 363 ? -11.892 -26.615 28.785 1.00 86.50 363 ALA A O 1
ATOM 2818 N N . SER A 1 364 ? -13.077 -26.404 26.880 1.00 92.19 364 SER A N 1
ATOM 2819 C CA . SER A 1 364 ? -12.024 -26.835 25.958 1.00 92.19 364 SER A CA 1
ATOM 2820 C C . SER A 1 364 ? -11.532 -25.699 25.056 1.00 92.19 364 SER A C 1
ATOM 2822 O O . SER A 1 364 ? -12.305 -24.848 24.617 1.00 92.19 364 SER A O 1
ATOM 2824 N N . ILE A 1 365 ? -10.235 -25.715 24.741 1.00 90.38 365 ILE A N 1
ATOM 2825 C CA . ILE A 1 365 ? -9.598 -24.752 23.828 1.00 90.38 365 ILE A CA 1
ATOM 2826 C C . ILE A 1 365 ? -10.130 -24.932 22.398 1.00 90.38 365 ILE A C 1
ATOM 2828 O O . ILE A 1 365 ? -10.416 -23.945 21.727 1.00 90.38 365 ILE A O 1
ATOM 2832 N N . ASP A 1 366 ? -10.357 -26.172 21.959 1.00 90.12 366 ASP A N 1
ATOM 2833 C CA . ASP A 1 366 ? -10.840 -26.459 20.599 1.00 90.12 366 ASP A CA 1
ATOM 2834 C C . ASP A 1 366 ? -12.274 -25.944 20.372 1.00 90.12 366 ASP A C 1
ATOM 2836 O O . ASP A 1 366 ? -12.640 -25.485 19.284 1.00 90.12 366 ASP A O 1
ATOM 2840 N N . GLU A 1 367 ? -13.099 -25.988 21.421 1.00 88.19 367 GLU A N 1
ATOM 2841 C CA . GLU A 1 367 ? -14.457 -25.437 21.419 1.00 88.19 367 GLU A CA 1
ATOM 2842 C C . GLU A 1 367 ? -14.435 -23.905 21.368 1.00 88.19 367 GLU A C 1
ATOM 2844 O O . GLU A 1 367 ? -15.240 -23.299 20.655 1.00 88.19 367 GLU A O 1
ATOM 2849 N N . LEU A 1 368 ? -13.482 -23.283 22.070 1.00 89.12 368 LEU A N 1
ATOM 2850 C CA . LEU A 1 368 ? -13.269 -21.841 22.032 1.00 89.12 368 LEU A CA 1
ATOM 2851 C C . LEU A 1 368 ? -12.837 -21.378 20.638 1.00 89.12 368 LEU A C 1
ATOM 2853 O O . LEU A 1 368 ? -13.439 -20.451 20.099 1.00 89.12 368 LEU A O 1
ATOM 2857 N N . ASP A 1 369 ? -11.850 -22.035 20.030 1.00 91.88 369 ASP A N 1
ATOM 2858 C CA . ASP A 1 369 ? -11.379 -21.690 18.684 1.00 91.88 369 ASP A CA 1
ATOM 2859 C C . ASP A 1 369 ? -12.499 -21.849 17.648 1.00 91.88 369 ASP A C 1
ATOM 2861 O O . ASP A 1 369 ? -12.712 -20.972 16.807 1.00 91.88 369 ASP A O 1
ATOM 2865 N N . SER A 1 370 ? -13.294 -22.914 17.767 1.00 90.06 370 SER A N 1
ATOM 2866 C CA . SER A 1 370 ? -14.476 -23.126 16.925 1.00 90.06 370 SER A CA 1
ATOM 2867 C C . SER A 1 370 ? -15.517 -22.013 17.088 1.00 90.06 370 SER A C 1
ATOM 2869 O O . SER A 1 370 ? -16.137 -21.594 16.106 1.00 90.06 370 SER A O 1
ATOM 2871 N N . LEU A 1 371 ? -15.719 -21.506 18.310 1.00 90.00 371 LEU A N 1
ATOM 2872 C CA . LEU A 1 371 ? -16.615 -20.378 18.566 1.00 90.00 371 LEU A CA 1
ATOM 2873 C C . LEU A 1 371 ? -16.057 -19.072 17.994 1.00 90.00 371 LEU A C 1
ATOM 2875 O O . LEU A 1 371 ? -16.807 -18.312 17.385 1.00 90.00 371 LEU A O 1
ATOM 2879 N N . VAL A 1 372 ? -14.754 -18.821 18.137 1.00 91.06 372 VAL A N 1
ATOM 2880 C CA . VAL A 1 372 ? -14.095 -17.635 17.572 1.00 91.06 372 VAL A CA 1
ATOM 2881 C C . VAL A 1 372 ? -14.243 -17.614 16.054 1.00 91.06 372 VAL A C 1
ATOM 2883 O O . VAL A 1 372 ? -14.611 -16.577 15.503 1.00 91.06 372 VAL A O 1
ATOM 2886 N N . VAL A 1 373 ? -14.041 -18.748 15.376 1.00 92.69 373 VAL A N 1
ATOM 2887 C CA . VAL A 1 373 ? -14.247 -18.853 13.922 1.00 92.69 373 VAL A CA 1
ATOM 2888 C C . VAL A 1 373 ? -15.685 -18.474 13.554 1.00 92.69 373 VAL A C 1
ATOM 2890 O O . VAL A 1 373 ? -15.878 -17.551 12.762 1.00 92.69 373 VAL A O 1
ATOM 2893 N N . LYS A 1 374 ? -16.692 -19.072 14.204 1.00 90.88 374 LYS A N 1
ATOM 2894 C CA . LYS A 1 374 ? -18.112 -18.737 13.970 1.00 90.88 374 LYS A CA 1
ATOM 2895 C C . LYS A 1 374 ? -18.414 -17.260 14.218 1.00 90.88 374 LYS A C 1
ATOM 2897 O O . LYS A 1 374 ? -19.079 -16.613 13.416 1.00 90.88 374 LYS A O 1
ATOM 2902 N N . PHE A 1 375 ? -17.888 -16.697 15.302 1.00 92.12 375 PHE A N 1
ATOM 2903 C CA . PHE A 1 375 ? -18.079 -15.289 15.633 1.00 92.12 375 PHE A CA 1
ATOM 2904 C C . PHE A 1 375 ? -17.459 -14.367 14.574 1.00 92.12 375 PHE A C 1
ATOM 2906 O O . PHE A 1 375 ? -18.072 -13.383 14.157 1.00 92.12 375 PHE A O 1
ATOM 2913 N N . THR A 1 376 ? -16.266 -14.702 14.075 1.00 93.06 376 THR A N 1
ATOM 2914 C CA . THR A 1 376 ? -15.634 -13.941 12.988 1.00 93.06 376 THR A CA 1
ATOM 2915 C C . THR A 1 376 ? -16.397 -14.047 11.668 1.00 93.06 376 THR A C 1
ATOM 2917 O O . THR A 1 376 ? -16.471 -13.056 10.937 1.00 93.06 376 THR A O 1
ATOM 2920 N N . GLU A 1 377 ? -17.009 -15.196 11.374 1.00 93.56 377 GLU A N 1
ATOM 2921 C CA . GLU A 1 377 ? -17.874 -15.381 10.205 1.00 93.56 377 GLU A CA 1
ATOM 2922 C C . GLU A 1 377 ? -19.140 -14.524 10.300 1.00 93.56 377 GLU A C 1
ATOM 2924 O O . GLU A 1 377 ? -19.469 -13.825 9.340 1.00 93.56 377 GLU A O 1
ATOM 2929 N N . ILE A 1 378 ? -19.783 -14.488 11.471 1.00 93.81 378 ILE A N 1
ATOM 2930 C CA . ILE A 1 378 ? -20.964 -13.655 11.743 1.00 93.81 378 ILE A CA 1
ATOM 2931 C C . ILE A 1 378 ? -20.639 -12.169 11.581 1.00 93.81 378 ILE A C 1
ATOM 2933 O O . ILE A 1 378 ? -21.343 -11.452 10.867 1.00 93.81 378 ILE A O 1
ATOM 2937 N N . ILE A 1 379 ? -19.528 -11.698 12.162 1.00 93.00 379 ILE A N 1
ATOM 2938 C CA . ILE A 1 379 ? -19.061 -10.318 11.956 1.00 93.00 379 ILE A CA 1
ATOM 2939 C C . ILE A 1 379 ? -18.826 -10.055 10.464 1.00 93.00 379 ILE A C 1
ATOM 2941 O O . ILE A 1 379 ? -19.171 -8.985 9.955 1.00 93.00 379 ILE A O 1
ATOM 2945 N N . GLY A 1 380 ? -18.240 -11.021 9.754 1.00 91.62 380 GLY A N 1
ATOM 2946 C CA . GLY A 1 380 ? -18.025 -10.958 8.313 1.00 91.62 380 GLY A CA 1
ATOM 2947 C C . GLY A 1 380 ? -19.326 -10.777 7.528 1.00 91.62 380 GLY A C 1
ATOM 2948 O O . GLY A 1 380 ? -19.383 -9.904 6.659 1.00 91.62 380 GLY A O 1
ATOM 2949 N N . GLN A 1 381 ? -20.364 -11.547 7.855 1.00 91.38 381 GLN A N 1
ATOM 2950 C CA . GLN A 1 381 ? -21.694 -11.458 7.245 1.00 91.38 381 GLN A CA 1
ATOM 2951 C C . GLN A 1 381 ? -22.366 -10.115 7.545 1.00 91.38 381 GLN A C 1
ATOM 2953 O O . GLN A 1 381 ? -22.737 -9.404 6.609 1.00 91.38 381 GLN A O 1
ATOM 2958 N N . ALA A 1 382 ? -22.392 -9.695 8.813 1.00 93.12 382 ALA A N 1
ATOM 2959 C CA . ALA A 1 382 ? -22.932 -8.395 9.209 1.00 93.12 382 ALA A CA 1
ATOM 2960 C C . ALA A 1 382 ? -22.231 -7.240 8.466 1.00 93.12 382 ALA A C 1
ATOM 2962 O O . ALA A 1 382 ? -22.876 -6.305 7.986 1.00 93.12 382 ALA A O 1
ATOM 2963 N N . CYS A 1 383 ? -20.905 -7.317 8.291 1.00 90.94 383 CYS A N 1
ATOM 2964 C CA . CYS A 1 383 ? -20.143 -6.327 7.525 1.00 90.94 383 CYS A CA 1
ATOM 2965 C C . CYS A 1 383 ? -20.497 -6.321 6.028 1.00 90.94 383 CYS A C 1
ATOM 2967 O O . CYS A 1 383 ? -20.493 -5.254 5.412 1.00 90.94 383 CYS A O 1
ATOM 2969 N N . LEU A 1 384 ? -20.763 -7.482 5.419 1.00 89.38 384 LEU A N 1
ATOM 2970 C CA . LEU A 1 384 ? -21.097 -7.587 3.994 1.00 89.38 384 LEU A CA 1
ATOM 2971 C C . LEU A 1 384 ? -22.441 -6.938 3.656 1.00 89.38 384 LEU A C 1
ATOM 2973 O O . LEU A 1 384 ? -22.565 -6.347 2.583 1.00 89.38 384 LEU A O 1
ATOM 2977 N N . GLU A 1 385 ? -23.413 -7.049 4.556 1.00 88.81 385 GLU A N 1
ATOM 2978 C CA . GLU A 1 385 ? -24.774 -6.549 4.350 1.00 88.81 385 GLU A CA 1
ATOM 2979 C C . GLU A 1 385 ? -24.891 -5.050 4.638 1.00 88.81 385 GLU A C 1
ATOM 2981 O O . GLU A 1 385 ? -25.571 -4.319 3.919 1.00 88.81 385 GLU A O 1
ATOM 2986 N N . THR A 1 386 ? -24.181 -4.567 5.657 1.00 91.50 386 THR A N 1
ATOM 2987 C CA . THR A 1 386 ? -24.375 -3.204 6.185 1.00 91.50 386 THR A CA 1
ATOM 2988 C C . THR A 1 386 ? -23.328 -2.205 5.697 1.00 91.50 386 THR A C 1
ATOM 2990 O O . THR A 1 386 ? -23.550 -0.989 5.734 1.00 91.50 386 THR A O 1
ATOM 2993 N N . MET A 1 387 ? -22.173 -2.683 5.212 1.00 91.38 387 MET A N 1
ATOM 2994 C CA . MET A 1 387 ? -21.075 -1.820 4.785 1.00 91.38 387 MET A CA 1
ATOM 2995 C C . MET A 1 387 ? -20.796 -1.938 3.286 1.00 91.38 387 MET A C 1
ATOM 2997 O O . MET A 1 387 ? -20.515 -3.021 2.767 1.00 91.38 387 MET A O 1
ATOM 3001 N N . PRO A 1 388 ? -20.730 -0.811 2.555 1.00 88.50 388 PRO A N 1
ATOM 3002 C CA . PRO A 1 388 ? -20.354 -0.856 1.155 1.00 88.50 388 PRO A CA 1
ATOM 3003 C C . PRO A 1 388 ? -18.896 -1.308 1.005 1.00 88.50 388 PRO A C 1
ATOM 3005 O O . PRO A 1 388 ? -17.968 -0.732 1.596 1.00 88.50 388 PRO A O 1
ATOM 3008 N N . LYS A 1 389 ? -18.679 -2.304 0.137 1.00 86.06 389 LYS A N 1
ATOM 3009 C CA . LYS A 1 389 ? -17.335 -2.724 -0.276 1.00 86.06 389 LYS A CA 1
ATOM 3010 C C . LYS A 1 389 ? -16.593 -1.535 -0.869 1.00 86.06 389 LYS A C 1
ATOM 3012 O O . LYS A 1 389 ? -17.113 -0.772 -1.692 1.00 86.06 389 LYS A O 1
ATOM 3017 N N . LYS A 1 390 ? -15.346 -1.353 -0.444 1.00 82.31 390 LYS A N 1
ATOM 3018 C CA . LYS A 1 390 ? -14.510 -0.286 -0.973 1.00 82.31 390 LYS A CA 1
ATOM 3019 C C . LYS A 1 390 ? -14.208 -0.611 -2.432 1.00 82.31 390 LYS A C 1
ATOM 3021 O O . LYS A 1 390 ? -13.566 -1.616 -2.718 1.00 82.31 390 LYS A O 1
ATOM 3026 N N . LYS A 1 391 ? -14.645 0.253 -3.355 1.00 73.94 391 LYS A N 1
ATOM 3027 C CA . LYS A 1 391 ? -14.259 0.137 -4.765 1.00 73.94 391 LYS A CA 1
ATOM 3028 C C . LYS A 1 391 ? -12.737 0.202 -4.838 1.00 73.94 391 LYS A C 1
ATOM 3030 O O . LYS A 1 391 ? -12.135 1.242 -4.548 1.00 73.94 391 LYS A O 1
ATOM 3035 N N . VAL A 1 392 ? -12.121 -0.926 -5.175 1.00 66.06 392 VAL A N 1
ATOM 3036 C CA . VAL A 1 392 ? -10.707 -0.970 -5.513 1.00 66.06 392 VAL A CA 1
ATOM 3037 C C . VAL A 1 392 ? -10.619 -0.305 -6.873 1.00 66.06 392 VAL A C 1
ATOM 3039 O O . VAL A 1 392 ? -10.872 -0.917 -7.901 1.00 66.06 392 VAL A O 1
ATOM 3042 N N . ASN A 1 393 ? -10.348 0.998 -6.878 1.00 59.25 393 ASN A N 1
ATOM 3043 C CA . ASN A 1 393 ? -9.903 1.641 -8.101 1.00 59.25 393 ASN A CA 1
ATOM 3044 C C . ASN A 1 393 ? -8.506 1.088 -8.353 1.00 59.25 393 ASN A C 1
ATOM 3046 O O . ASN A 1 393 ? -7.532 1.593 -7.785 1.00 59.25 393 ASN A O 1
ATOM 3050 N N . GLU A 1 394 ? -8.449 0.011 -9.132 1.00 57.03 394 GLU A N 1
ATOM 3051 C CA . GLU A 1 394 ? -7.227 -0.550 -9.681 1.00 57.03 394 GLU A CA 1
ATOM 3052 C C . GLU A 1 394 ? -6.556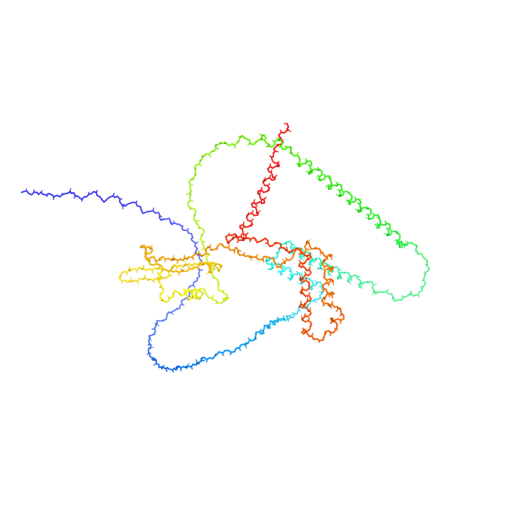 0.558 -10.477 1.00 57.03 394 GLU A C 1
ATOM 3054 O O . GLU A 1 394 ? -6.883 0.859 -11.625 1.00 57.03 394 GLU A O 1
ATOM 3059 N N . LYS A 1 395 ? -5.649 1.270 -9.814 1.00 58.03 395 LYS A N 1
ATOM 3060 C CA . LYS A 1 395 ? -4.739 2.141 -10.526 1.00 58.03 395 LYS A CA 1
ATOM 3061 C C . LYS A 1 395 ? -3.764 1.194 -11.185 1.00 58.03 395 LYS A C 1
ATOM 3063 O O . LYS A 1 395 ? -2.839 0.743 -10.520 1.00 58.03 395 LYS A O 1
ATOM 3068 N N . LEU A 1 396 ? -4.013 0.902 -12.459 1.00 56.66 396 LEU A N 1
ATOM 3069 C CA . LEU A 1 396 ? -3.031 0.326 -13.363 1.00 56.66 396 LEU A CA 1
ATOM 3070 C C . LEU A 1 396 ? -1.783 1.208 -13.270 1.00 56.66 396 LEU A C 1
ATOM 3072 O O . LEU A 1 396 ? -1.710 2.290 -13.857 1.00 56.66 396 LEU A O 1
ATOM 3076 N N . ALA A 1 397 ? -0.845 0.800 -12.422 1.00 56.84 397 ALA A N 1
ATOM 3077 C CA . ALA A 1 397 ? 0.478 1.374 -12.404 1.00 56.84 397 ALA A CA 1
ATOM 3078 C C . ALA A 1 397 ? 1.154 0.784 -13.633 1.00 56.84 397 ALA A C 1
ATOM 3080 O O . ALA A 1 397 ? 1.488 -0.397 -13.664 1.00 56.84 397 ALA A O 1
ATOM 3081 N N . LEU A 1 398 ? 1.245 1.586 -14.692 1.00 69.44 398 LEU A N 1
ATOM 3082 C CA . LEU A 1 398 ? 2.022 1.195 -15.857 1.00 69.44 398 LEU A CA 1
ATOM 3083 C C . LEU A 1 398 ? 3.465 0.951 -15.377 1.00 69.44 398 LEU A C 1
ATOM 3085 O O . LEU A 1 398 ? 3.945 1.720 -14.546 1.00 69.44 398 LEU A O 1
ATOM 3089 N N . PRO A 1 399 ? 4.157 -0.092 -15.852 1.00 63.09 399 PRO A N 1
ATOM 3090 C CA . PRO A 1 399 ? 5.465 -0.492 -15.318 1.00 63.09 399 PRO A CA 1
ATOM 3091 C C . PRO A 1 399 ? 6.547 0.591 -15.466 1.00 63.09 399 PRO A C 1
ATOM 3093 O O . PRO A 1 399 ? 7.473 0.669 -14.669 1.00 63.09 399 PRO A O 1
ATOM 3096 N N . TRP A 1 400 ? 6.393 1.495 -16.432 1.00 72.88 400 TRP A N 1
ATOM 3097 C CA . TRP A 1 400 ? 7.256 2.666 -16.621 1.00 72.88 400 TRP A CA 1
ATOM 3098 C C . TRP A 1 400 ? 6.828 3.891 -15.789 1.00 72.88 400 TRP A C 1
ATOM 3100 O O . TRP A 1 400 ? 7.470 4.938 -15.836 1.00 72.88 400 TRP A O 1
ATOM 3110 N N . TRP A 1 401 ? 5.732 3.799 -15.030 1.00 76.94 401 TRP A N 1
ATOM 3111 C CA . TRP A 1 401 ? 5.174 4.886 -14.229 1.00 76.94 401 TRP A CA 1
ATOM 3112 C C . TRP A 1 401 ? 5.806 4.925 -12.834 1.00 76.94 401 TRP A C 1
ATOM 3114 O O . TRP A 1 401 ? 5.243 4.431 -11.855 1.00 76.94 401 TRP A O 1
ATOM 3124 N N . SER A 1 402 ? 6.984 5.541 -12.734 1.00 80.38 402 SER A N 1
ATOM 3125 C CA . SER A 1 402 ? 7.699 5.680 -11.463 1.00 80.38 402 SER A CA 1
ATOM 3126 C C . SER A 1 402 ? 6.970 6.591 -10.461 1.00 80.38 402 SER A C 1
ATOM 3128 O O . SER A 1 402 ? 6.137 7.437 -10.813 1.00 80.38 402 SER A O 1
ATOM 3130 N N . GLU A 1 403 ? 7.301 6.454 -9.174 1.00 79.31 403 GLU A N 1
ATOM 3131 C CA . GLU A 1 403 ? 6.804 7.361 -8.131 1.00 79.31 403 GLU A CA 1
ATOM 3132 C C . GLU A 1 403 ? 7.274 8.808 -8.364 1.00 79.31 403 GLU A C 1
ATOM 3134 O O . GLU A 1 403 ? 6.529 9.758 -8.107 1.00 79.31 403 GLU A O 1
ATOM 3139 N N . GLU A 1 404 ? 8.462 8.976 -8.950 1.00 86.62 404 GLU A N 1
ATOM 3140 C CA . GLU A 1 404 ? 8.987 10.269 -9.378 1.00 86.62 404 GLU A CA 1
ATOM 3141 C C . GLU A 1 404 ? 8.124 10.890 -10.483 1.00 86.62 404 GLU A C 1
ATOM 3143 O O . GLU A 1 404 ? 7.703 12.040 -10.354 1.00 86.62 404 GLU A O 1
ATOM 3148 N N . LEU A 1 405 ? 7.752 10.121 -11.513 1.00 84.50 405 LEU A N 1
ATOM 3149 C CA . LEU A 1 405 ? 6.833 10.571 -12.564 1.00 84.50 405 LEU A CA 1
ATOM 3150 C C . LEU A 1 405 ? 5.440 10.886 -12.007 1.00 84.50 405 LEU A C 1
ATOM 3152 O O . LEU A 1 405 ? 4.806 11.864 -12.413 1.00 84.50 405 LEU A O 1
ATOM 3156 N N . ALA A 1 406 ? 4.961 10.111 -11.030 1.00 82.12 406 ALA A N 1
ATOM 3157 C CA . ALA A 1 406 ? 3.713 10.406 -10.333 1.00 82.12 406 ALA A CA 1
ATOM 3158 C C . ALA A 1 406 ? 3.785 11.740 -9.567 1.00 82.12 406 ALA A C 1
ATOM 3160 O O . ALA A 1 406 ? 2.832 12.529 -9.613 1.00 82.12 406 ALA A O 1
ATOM 3161 N N . LYS A 1 407 ? 4.915 12.017 -8.903 1.00 89.12 407 LYS A N 1
ATOM 3162 C CA . LYS A 1 407 ? 5.178 13.280 -8.202 1.00 89.12 407 LYS A CA 1
ATOM 3163 C C . LYS A 1 407 ? 5.287 14.447 -9.183 1.00 89.12 407 LYS A C 1
ATOM 3165 O O . LYS A 1 407 ? 4.565 15.427 -9.018 1.00 89.12 407 LYS A O 1
ATOM 3170 N N . LEU A 1 408 ? 6.071 14.306 -10.250 1.00 94.06 408 LEU A N 1
ATOM 3171 C CA . LEU A 1 408 ? 6.206 15.288 -11.330 1.00 94.06 408 LEU A CA 1
ATOM 3172 C C . LEU A 1 408 ? 4.857 15.617 -11.971 1.00 94.06 408 LEU A C 1
ATOM 3174 O O . LEU A 1 408 ? 4.519 16.790 -12.120 1.00 94.06 408 LEU A O 1
ATOM 3178 N N . LYS A 1 409 ? 4.028 14.611 -12.280 1.00 92.56 409 LYS A N 1
ATOM 3179 C CA . LYS A 1 409 ? 2.668 14.831 -12.797 1.00 92.56 409 LYS A CA 1
ATOM 3180 C C . LYS A 1 409 ? 1.800 15.587 -11.795 1.00 92.56 409 LYS A C 1
ATOM 3182 O O . LYS A 1 409 ? 1.063 16.490 -12.189 1.00 92.56 409 LYS A O 1
ATOM 3187 N N . LYS A 1 410 ? 1.863 15.242 -10.505 1.00 92.31 410 LYS A N 1
ATOM 3188 C CA . LYS A 1 410 ? 1.114 15.943 -9.450 1.00 92.31 410 LYS A CA 1
ATOM 3189 C C . LYS A 1 410 ? 1.562 17.402 -9.325 1.00 92.31 410 LYS A C 1
ATOM 3191 O O . LYS A 1 410 ? 0.710 18.291 -9.247 1.00 92.31 410 LYS A O 1
ATOM 3196 N N . ASP A 1 411 ? 2.863 17.654 -9.366 1.00 94.56 411 ASP A N 1
ATOM 3197 C CA . ASP A 1 411 ? 3.443 18.994 -9.308 1.00 94.56 411 ASP A CA 1
ATOM 3198 C C . ASP A 1 411 ? 3.079 19.803 -10.552 1.00 94.56 411 ASP A C 1
ATOM 3200 O O . ASP A 1 411 ? 2.629 20.941 -10.431 1.00 94.56 411 ASP A O 1
ATOM 3204 N N . MET A 1 412 ? 3.164 19.204 -11.740 1.00 97.38 412 MET A N 1
ATOM 3205 C CA . MET A 1 412 ? 2.720 19.804 -12.997 1.00 97.38 412 MET A CA 1
ATOM 3206 C C . MET A 1 412 ? 1.227 20.148 -12.949 1.00 97.38 412 MET A C 1
ATOM 3208 O O . MET A 1 412 ? 0.857 21.273 -13.274 1.00 97.38 412 MET A O 1
ATOM 3212 N N . MET A 1 413 ? 0.357 19.241 -12.491 1.00 93.12 413 MET A N 1
ATOM 3213 C CA . MET A 1 413 ? -1.080 19.518 -12.350 1.00 93.12 413 MET A CA 1
ATOM 3214 C C . MET A 1 413 ? -1.352 20.631 -11.334 1.00 93.12 413 MET A C 1
ATOM 3216 O O . MET A 1 413 ? -2.231 21.467 -11.554 1.00 93.12 413 MET A O 1
ATOM 3220 N N . THR A 1 414 ? -0.579 20.682 -10.249 1.00 93.81 414 THR A N 1
ATOM 3221 C CA . THR A 1 414 ? -0.669 21.740 -9.236 1.00 93.81 414 THR A CA 1
ATOM 3222 C C . THR A 1 414 ? -0.224 23.082 -9.808 1.00 93.81 414 THR A C 1
ATOM 3224 O O . THR A 1 414 ? -0.949 24.065 -9.678 1.00 93.81 414 THR A O 1
ATOM 3227 N N . LYS A 1 415 ? 0.917 23.130 -10.504 1.00 95.19 415 LYS A N 1
ATOM 3228 C CA . LYS A 1 415 ? 1.417 24.322 -11.201 1.00 95.19 415 LYS A CA 1
ATOM 3229 C C . LYS A 1 415 ? 0.437 24.778 -12.281 1.00 95.19 415 LYS A C 1
ATOM 3231 O O . LYS A 1 415 ? 0.068 25.943 -12.286 1.00 95.19 415 LYS A O 1
ATOM 3236 N N . LYS A 1 416 ? -0.084 23.871 -13.113 1.00 93.50 416 LYS A N 1
ATOM 3237 C CA . LYS A 1 416 ? -1.127 24.157 -14.114 1.00 93.50 416 LYS A CA 1
ATOM 3238 C C . LYS A 1 416 ? -2.384 24.734 -13.464 1.00 93.50 416 LYS A C 1
ATOM 3240 O O . LYS A 1 416 ? -2.942 25.709 -13.961 1.00 93.50 416 LYS A O 1
ATOM 3245 N N . ARG A 1 417 ? -2.828 24.170 -12.334 1.00 89.88 417 ARG A N 1
ATOM 3246 C CA . ARG A 1 417 ? -3.949 24.718 -11.556 1.00 89.88 417 ARG A CA 1
ATOM 3247 C C . ARG A 1 417 ? -3.628 26.121 -11.043 1.00 89.88 417 ARG A C 1
ATOM 3249 O O . ARG A 1 417 ? -4.448 27.003 -11.248 1.00 89.88 417 ARG A O 1
ATOM 3256 N N . ARG A 1 418 ? -2.447 26.340 -10.458 1.00 90.31 418 ARG A N 1
ATOM 3257 C CA . ARG A 1 418 ? -1.997 27.659 -9.984 1.00 90.31 418 ARG A CA 1
ATOM 3258 C C . ARG A 1 418 ? -1.922 28.681 -11.111 1.00 90.31 418 ARG A C 1
ATOM 3260 O O . ARG A 1 418 ? -2.421 29.775 -10.927 1.00 90.31 418 ARG A O 1
ATOM 3267 N N . VAL A 1 419 ? -1.376 28.325 -12.274 1.00 87.62 419 VAL A N 1
ATOM 3268 C CA . VAL A 1 419 ? -1.317 29.202 -13.455 1.00 87.62 419 VAL A CA 1
ATOM 3269 C C . VAL A 1 419 ? -2.720 29.556 -13.931 1.00 87.62 419 VAL A C 1
ATOM 3271 O O . VAL A 1 419 ? -2.995 30.725 -14.151 1.00 87.62 419 VAL A O 1
ATOM 3274 N N . ARG A 1 420 ? -3.633 28.584 -14.024 1.00 83.75 420 ARG A N 1
ATOM 3275 C CA . ARG A 1 420 ? -5.034 28.841 -14.385 1.00 83.75 420 ARG A CA 1
ATOM 3276 C C . ARG A 1 420 ? -5.731 29.768 -13.381 1.00 83.75 420 ARG A C 1
ATOM 3278 O O . ARG A 1 420 ? -6.436 30.676 -13.798 1.00 83.75 420 ARG A O 1
ATOM 3285 N N . CYS A 1 421 ? -5.511 29.569 -12.082 1.00 81.56 421 CYS A N 1
ATOM 3286 C CA . CYS A 1 421 ? -6.052 30.444 -11.040 1.00 81.56 421 CYS A CA 1
ATOM 3287 C C . CYS A 1 421 ? -5.400 31.840 -11.059 1.00 81.56 421 CYS A C 1
ATOM 3289 O O . CYS A 1 421 ? -6.096 32.835 -10.930 1.00 81.56 421 CYS A O 1
ATOM 3291 N N . ALA A 1 422 ? -4.087 31.937 -11.284 1.00 77.25 422 ALA A N 1
ATOM 3292 C CA . ALA A 1 422 ? -3.358 33.204 -11.364 1.00 77.25 422 ALA A CA 1
ATOM 3293 C C . ALA A 1 422 ? -3.654 33.979 -12.658 1.00 77.25 422 ALA A C 1
ATOM 3295 O O . ALA A 1 422 ? -3.632 35.203 -12.661 1.00 77.25 422 ALA A O 1
ATOM 3296 N N . ALA A 1 423 ? -3.956 33.289 -13.759 1.00 61.00 423 ALA A N 1
ATOM 3297 C CA . ALA A 1 423 ? -4.385 33.910 -15.008 1.00 61.00 423 ALA A CA 1
ATOM 3298 C C . ALA A 1 423 ? -5.760 34.580 -14.869 1.00 61.00 423 ALA A C 1
ATOM 3300 O O . ALA A 1 423 ? -5.990 35.605 -15.503 1.00 61.00 423 ALA A O 1
ATOM 3301 N N . ALA A 1 424 ? -6.641 34.056 -14.006 1.00 60.31 424 ALA A N 1
ATOM 3302 C CA . ALA A 1 424 ? -7.885 34.736 -13.650 1.00 60.31 424 ALA A CA 1
ATOM 3303 C C . ALA A 1 424 ? -7.623 36.050 -12.886 1.00 60.31 424 ALA A C 1
ATOM 3305 O O . ALA A 1 424 ? -8.312 37.031 -13.131 1.00 60.31 424 ALA A O 1
ATOM 3306 N N . VAL A 1 425 ? -6.579 36.094 -12.046 1.00 58.31 425 VAL A N 1
ATOM 3307 C CA . VAL A 1 425 ? -6.153 37.288 -11.282 1.00 58.31 425 VAL A CA 1
ATOM 3308 C C . VAL A 1 425 ? -5.433 38.331 -12.156 1.00 58.31 425 VAL A C 1
ATOM 3310 O O . VAL A 1 425 ? -5.396 39.504 -11.813 1.00 58.31 425 VAL A O 1
ATOM 3313 N N . ARG A 1 426 ? -4.859 37.931 -13.300 1.00 57.94 426 ARG A N 1
ATOM 3314 C CA . ARG A 1 426 ? -4.096 38.814 -14.208 1.00 57.94 426 ARG A CA 1
ATOM 3315 C C . ARG A 1 426 ? -4.904 39.407 -15.359 1.00 57.94 426 ARG A C 1
ATOM 3317 O O . ARG A 1 426 ? -4.298 40.005 -16.244 1.00 57.94 426 ARG A O 1
ATOM 3324 N N . LYS A 1 427 ? -6.229 39.242 -15.410 1.00 57.75 427 LYS A N 1
ATOM 3325 C CA . LYS A 1 427 ? -7.023 40.069 -16.326 1.00 57.75 427 LYS A CA 1
ATOM 3326 C C . LYS A 1 427 ? -6.967 41.500 -15.771 1.00 57.75 427 LYS A C 1
ATOM 3328 O O . LYS A 1 427 ? -7.521 41.702 -14.697 1.00 57.75 427 LYS A O 1
ATOM 3333 N N . PRO A 1 428 ? -6.265 42.457 -16.416 1.00 54.31 428 PRO A N 1
ATOM 3334 C CA . PRO A 1 428 ? -6.352 43.846 -15.986 1.00 54.31 428 PRO A CA 1
ATOM 3335 C C . PRO A 1 428 ? -7.820 44.255 -16.066 1.00 54.31 428 PRO A C 1
ATOM 3337 O O . PRO A 1 428 ? -8.497 43.848 -17.018 1.00 54.31 428 PRO A O 1
ATOM 3340 N N . ASP A 1 429 ? -8.291 45.009 -15.071 1.00 59.84 429 ASP A N 1
ATOM 3341 C CA . ASP A 1 429 ? -9.595 45.668 -15.108 1.00 59.84 429 ASP A CA 1
ATOM 3342 C C . ASP A 1 429 ? -9.729 46.366 -16.462 1.00 59.84 429 ASP A C 1
ATOM 3344 O O . ASP A 1 429 ? -9.109 47.396 -16.718 1.00 59.84 429 ASP A O 1
ATOM 3348 N N . ARG A 1 430 ? -10.503 45.766 -17.370 1.00 56.16 430 ARG A N 1
ATOM 3349 C CA . ARG A 1 430 ? -10.823 46.354 -18.678 1.00 56.16 430 ARG A CA 1
ATOM 3350 C C . ARG A 1 430 ? -11.963 47.371 -18.576 1.00 56.16 430 ARG A C 1
ATOM 3352 O O . ARG A 1 430 ? -12.579 47.687 -19.585 1.00 56.16 430 ARG A O 1
ATOM 3359 N N . TYR A 1 431 ? -12.226 47.870 -17.373 1.00 57.53 431 TYR A N 1
ATOM 3360 C CA . TYR A 1 431 ? -13.218 48.894 -17.093 1.00 57.53 431 TYR A CA 1
ATOM 3361 C C . TYR A 1 431 ? -12.639 49.900 -16.093 1.00 57.53 431 TYR A C 1
ATOM 3363 O O . TYR A 1 431 ? -12.961 49.893 -14.908 1.00 57.53 431 TYR A O 1
ATOM 3371 N N . ARG A 1 432 ? -11.750 50.757 -16.595 1.00 45.19 432 ARG A N 1
ATOM 3372 C CA . ARG A 1 432 ? -11.590 52.128 -16.113 1.00 45.19 432 ARG A CA 1
ATOM 3373 C C . ARG A 1 432 ? -11.557 53.061 -17.303 1.00 45.19 432 ARG A C 1
ATOM 3375 O O . ARG A 1 432 ? -10.869 52.698 -18.285 1.00 45.19 432 ARG A O 1
#

Foldseek 3Di:
DDDDDDDDDDDDPDDPPPDDDDDDDDDDDDDDDDDDDDDDDDDDDDDDDDDDDDDDDDDDDDDDDDDDDDDDDDDDDPPDDDDDDDPDVLRVLVVVLVVLLVVLVVPPPDDPVVSVVVNVVSVVVSVVSVVVVVVVVVVVPPPDDDPDDPDDDDDDDDDDDDPPPVVVVVVVVVVVVVVVVVVVVVVVVVVVVVVVVVVVPDDPPVVVVVPPPPDDDDDDDDDDDDDDDDDDDDDDDDDPPPPDDPVNVVVVVCVVVPCPPPADFQFWDADPNDIDTHNPDDDDDDPVQPVQKADWGWAPPPDPDRGTDTDIDGNPPPPPQPQPPVDPDFFDPVPFPVVQLVVQLVVLCVVVVVDPVVVVPDPDPVVVVVVVVVSVVSNVVSCVVGTDTDPSPRPRCPPPNDPVNVVVVVVVVVVVVVCVVVVVVPPPPPPD

InterPro domains:
  IPR036691 Endonuclease/exonuclease/phosphatase superfamily [G3DSA:3.60.10.10] (234-318)
  IPR036691 Endonuclease/exonuclease/phosphatase superfamily [SSF56219] (257-316)

Organism: Plutella xylostella (NCBI:txid51655)

pLDDT: mean 70.49, std 22.43, range [30.34, 97.38]

Radius of gyration: 43.71 Å; chains: 1; bounding box: 99×101×158 Å

Sequence (432 aa):
MSSAEKNKDSLSQEAEQMQASNVRRSIGEWEAAIPNQGSSNPSPRAAQVAPAAPCKAKTQSLTQGPTGEVTDRRSVETTTSPKPKYKNRTSEARACLTSAKLQLGKARNLRTDIKNEVTQNIERLYQLVKDSESNKEKGKGIECTREDNEAEIDKVEENKLTPTTNELNADLIRAMEVHADKLRVASDRMEELKTQLEAAMKPSYAEALAAGMSRISRQEGTTQSNPTKGPSHSLIISSEEGNDTSDQILTKIRKAIQPRENGLQTFSTVRGGKTYASHVDVTACTADLYGVAEDWRVVEDLTSSDHNGIVFQLKMEKAMGFNVKRTTRLYNTKKANWEGFHEQLDLLLLDHRITEPEINKIASIDELDSLVVKFTEIIGQACLETMPKKKVNEKLALPWWSEELAKLKKDMMTKKRRVRCAAAVRKPDRYR